Protein AF-A0A2V9FH87-F1 (afdb_monomer_lite)

Structure (mmCIF, N/CA/C/O backbone):
data_AF-A0A2V9FH87-F1
#
_entry.id   AF-A0A2V9FH87-F1
#
loop_
_atom_site.group_PDB
_atom_site.id
_atom_site.type_symbol
_atom_site.label_atom_id
_atom_site.label_alt_id
_atom_site.label_comp_id
_atom_site.label_asym_id
_atom_site.label_entity_id
_atom_site.label_seq_id
_atom_site.pdbx_PDB_ins_code
_atom_site.Cartn_x
_atom_site.Cartn_y
_atom_site.Cartn_z
_atom_site.occupancy
_atom_site.B_iso_or_equiv
_atom_site.auth_seq_id
_atom_site.auth_comp_id
_atom_site.auth_asym_id
_atom_site.auth_atom_id
_atom_site.pdbx_PDB_model_num
ATOM 1 N N . MET A 1 1 ? 7.672 -4.941 34.990 1.00 48.91 1 MET A N 1
ATOM 2 C CA . MET A 1 1 ? 6.272 -4.990 34.530 1.00 48.91 1 MET A CA 1
ATOM 3 C C . MET A 1 1 ? 5.429 -4.427 35.662 1.00 48.91 1 MET A C 1
ATOM 5 O O . MET A 1 1 ? 5.616 -4.879 36.785 1.00 48.91 1 MET A O 1
ATOM 9 N N . ARG A 1 2 ? 4.655 -3.367 35.418 1.00 63.28 2 ARG A N 1
ATOM 10 C CA . ARG A 1 2 ? 3.655 -2.850 36.364 1.00 63.28 2 ARG A CA 1
ATOM 11 C C . ARG A 1 2 ? 2.304 -3.224 35.768 1.00 63.28 2 ARG A C 1
ATOM 13 O O . ARG A 1 2 ? 2.062 -2.860 34.625 1.00 63.28 2 ARG A O 1
ATOM 20 N N . GLU A 1 3 ? 1.511 -3.974 36.516 1.00 70.50 3 GLU A N 1
ATOM 21 C CA . GLU A 1 3 ? 0.164 -4.401 36.136 1.00 70.50 3 GLU A CA 1
ATOM 22 C C . GLU A 1 3 ? -0.824 -3.762 37.111 1.00 70.50 3 GLU A C 1
ATOM 24 O O . GLU A 1 3 ? -0.534 -3.679 38.308 1.00 70.50 3 GLU A O 1
ATOM 29 N N . ASP A 1 4 ? -1.975 -3.319 36.613 1.00 79.19 4 ASP A N 1
ATOM 30 C CA . ASP A 1 4 ? -3.020 -2.725 37.446 1.00 79.19 4 ASP A CA 1
ATOM 31 C C . ASP A 1 4 ? -4.021 -3.798 37.875 1.00 79.19 4 ASP A C 1
ATOM 33 O O . ASP A 1 4 ? -4.585 -4.496 37.036 1.00 79.19 4 ASP A O 1
ATOM 37 N N . LEU A 1 5 ? -4.297 -3.892 39.180 1.00 84.19 5 LEU A N 1
ATOM 38 C CA . LEU A 1 5 ? -5.260 -4.854 39.734 1.00 84.19 5 LEU A CA 1
ATOM 39 C C . LEU A 1 5 ? -6.654 -4.724 39.093 1.00 84.19 5 LEU A C 1
ATOM 41 O O . LEU A 1 5 ? -7.297 -5.731 38.802 1.00 84.19 5 LEU A O 1
ATOM 45 N N . ASN A 1 6 ? -7.074 -3.489 38.808 1.00 82.31 6 ASN A N 1
ATOM 46 C CA . ASN A 1 6 ? -8.376 -3.179 38.211 1.00 82.31 6 ASN A CA 1
ATOM 47 C C . ASN A 1 6 ? -8.532 -3.680 36.763 1.00 82.31 6 ASN A C 1
ATOM 49 O O . ASN A 1 6 ? -9.643 -3.674 36.242 1.00 82.31 6 ASN A O 1
ATOM 53 N N . GLU A 1 7 ? -7.456 -4.122 36.102 1.00 82.88 7 GLU A N 1
ATOM 54 C CA . GLU A 1 7 ? -7.552 -4.798 34.797 1.00 82.88 7 GLU A CA 1
ATOM 55 C C . GLU A 1 7 ? -8.034 -6.254 34.933 1.00 82.88 7 GLU A C 1
ATOM 57 O O . GLU A 1 7 ? -8.472 -6.852 33.952 1.00 82.88 7 GLU A O 1
ATOM 62 N N . TRP A 1 8 ? -7.970 -6.825 36.140 1.00 81.69 8 TRP A N 1
ATOM 63 C CA . TRP A 1 8 ? -8.240 -8.242 36.398 1.00 81.69 8 TRP A CA 1
ATOM 64 C C . TRP A 1 8 ? -9.459 -8.467 37.288 1.00 81.69 8 TRP A C 1
ATOM 66 O O . TRP A 1 8 ? -10.183 -9.444 37.103 1.00 81.69 8 TRP A O 1
ATOM 76 N N . VAL A 1 9 ? -9.678 -7.589 38.269 1.00 81.81 9 VAL A N 1
ATOM 77 C CA . VAL A 1 9 ? -10.737 -7.734 39.272 1.00 81.81 9 VAL A CA 1
ATOM 78 C C . VAL A 1 9 ? -11.332 -6.371 39.625 1.00 81.81 9 VAL A C 1
ATOM 80 O O . VAL A 1 9 ? -10.605 -5.417 39.893 1.00 81.81 9 VAL A O 1
ATOM 83 N N . ALA A 1 10 ? -12.664 -6.302 39.678 1.00 80.25 10 ALA A N 1
ATOM 84 C CA . ALA A 1 10 ? -13.392 -5.168 40.241 1.00 80.25 10 ALA A CA 1
ATOM 85 C C . ALA A 1 10 ? -13.619 -5.397 41.745 1.00 80.25 10 ALA A C 1
ATOM 87 O O . ALA A 1 10 ? -14.317 -6.336 42.140 1.00 80.25 10 ALA A O 1
ATOM 88 N N . VAL A 1 11 ? -13.019 -4.557 42.594 1.00 84.38 11 VAL A N 1
ATOM 89 C CA . VAL A 1 11 ? -13.153 -4.656 44.057 1.00 84.38 11 VAL A CA 1
ATOM 90 C C . VAL A 1 11 ? -14.261 -3.722 44.547 1.00 84.38 11 VAL A C 1
ATOM 92 O O . VAL A 1 11 ? -14.015 -2.647 45.080 1.00 84.38 11 VAL A O 1
ATOM 95 N N . ASP A 1 12 ? -15.508 -4.142 44.346 1.00 78.31 12 ASP A N 1
ATOM 96 C CA . ASP A 1 12 ? -16.689 -3.290 44.568 1.00 78.31 12 ASP A CA 1
ATOM 97 C C . ASP A 1 12 ? -17.186 -3.238 46.018 1.00 78.31 12 ASP A C 1
ATOM 99 O O . ASP A 1 12 ? -18.091 -2.468 46.349 1.00 78.31 12 ASP A O 1
ATOM 103 N N . LYS A 1 13 ? -16.658 -4.099 46.891 1.00 87.75 13 LYS A N 1
ATOM 104 C CA . LYS A 1 13 ? -17.118 -4.212 48.277 1.00 87.75 13 LYS A CA 1
ATOM 105 C C . LYS A 1 13 ? -16.055 -3.663 49.220 1.00 87.75 13 LYS A C 1
ATOM 107 O O . LYS A 1 13 ? -14.931 -4.160 49.181 1.00 87.75 13 LYS A O 1
ATOM 112 N N . PRO A 1 14 ? -16.391 -2.709 50.103 1.00 92.88 14 PRO A N 1
ATOM 113 C CA . PRO A 1 14 ? -15.478 -2.304 51.157 1.00 92.88 14 PRO A CA 1
ATOM 114 C C . PRO A 1 14 ? -15.090 -3.493 52.041 1.00 92.88 14 PRO A C 1
ATOM 116 O O . PRO A 1 14 ? -15.923 -4.356 52.328 1.00 92.88 14 PRO A O 1
ATOM 119 N N . GLY A 1 15 ? -13.837 -3.537 52.470 1.00 95.00 15 GLY A N 1
ATOM 120 C CA . GLY A 1 15 ? -13.303 -4.621 53.281 1.00 95.00 15 GLY A CA 1
ATOM 121 C C . GLY A 1 15 ? -11.785 -4.702 53.231 1.00 95.00 15 GLY A C 1
ATOM 122 O O . GLY A 1 15 ? -11.129 -3.937 52.527 1.00 95.00 15 GL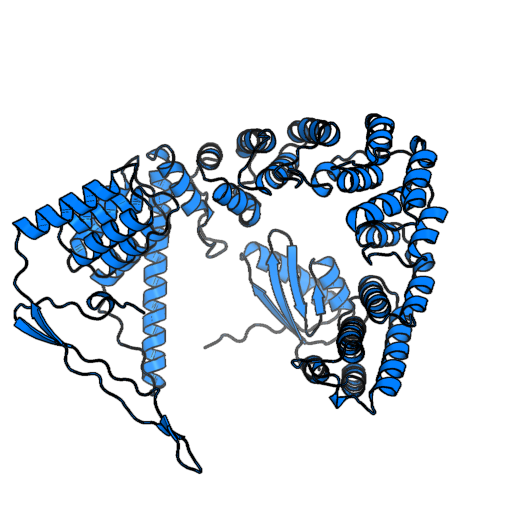Y A O 1
ATOM 123 N N . HIS A 1 16 ? -11.254 -5.659 53.980 1.00 95.69 16 HIS A N 1
ATOM 124 C CA . HIS A 1 16 ? -9.834 -5.973 54.008 1.00 95.69 16 HIS A CA 1
ATOM 125 C C . HIS A 1 16 ? -9.535 -7.097 53.011 1.00 95.69 16 HIS A C 1
ATOM 127 O O . HIS A 1 16 ? -10.182 -8.149 53.050 1.00 95.69 16 HIS A O 1
ATOM 133 N N . TYR A 1 17 ? -8.581 -6.870 52.113 1.00 94.38 17 TYR A N 1
ATOM 134 C CA . TYR A 1 17 ? -8.241 -7.767 51.014 1.00 94.38 17 TYR A CA 1
ATOM 135 C C . TYR A 1 17 ? -6.775 -8.184 51.066 1.00 94.38 17 TYR A C 1
ATOM 137 O O . TYR A 1 17 ? -5.901 -7.432 51.492 1.00 94.38 17 TYR A O 1
ATOM 145 N N . PHE A 1 18 ? -6.521 -9.384 50.548 1.00 92.50 18 PHE A N 1
ATOM 146 C CA . PHE A 1 18 ? -5.191 -9.946 50.360 1.00 92.50 18 PHE A CA 1
ATOM 147 C C . PHE A 1 18 ? -5.001 -10.233 48.872 1.00 92.50 18 PHE A C 1
ATOM 149 O O . PHE A 1 18 ? -5.860 -10.857 48.245 1.00 92.50 18 PHE A O 1
ATOM 156 N N . LEU A 1 19 ? -3.879 -9.800 48.305 1.00 90.88 19 LEU A N 1
ATOM 157 C CA . LEU A 1 19 ? -3.476 -10.113 46.938 1.00 90.88 19 LEU A CA 1
ATOM 158 C C . LEU A 1 19 ? -2.196 -10.944 46.954 1.00 90.88 19 LEU A C 1
ATOM 160 O O . LEU A 1 19 ? -1.215 -10.578 47.595 1.00 90.88 19 LEU A O 1
ATOM 164 N N . TYR A 1 20 ? -2.185 -12.025 46.181 1.00 90.62 20 TYR A N 1
ATOM 165 C CA . TYR A 1 20 ? -0.984 -12.796 45.885 1.00 90.62 20 TYR A CA 1
ATOM 166 C C . TYR A 1 20 ? -0.997 -13.254 44.429 1.00 90.62 20 TYR A C 1
ATOM 168 O O . TYR A 1 20 ? -2.048 -13.336 43.794 1.00 90.62 20 TYR A O 1
ATOM 176 N N . VAL A 1 21 ? 0.181 -13.574 43.900 1.00 87.25 21 VAL A N 1
ATOM 177 C CA . VAL A 1 21 ? 0.360 -14.063 42.530 1.00 87.25 21 VAL A CA 1
ATOM 178 C C . VAL A 1 21 ? 0.980 -15.455 42.572 1.00 87.25 21 VAL A C 1
ATOM 180 O O . VAL A 1 21 ? 1.910 -15.699 43.346 1.00 87.25 21 VAL A O 1
ATOM 183 N N . THR A 1 22 ? 0.485 -16.366 41.733 1.00 89.56 22 THR A N 1
ATOM 184 C CA . THR A 1 22 ? 1.079 -17.693 41.521 1.00 89.56 22 THR A CA 1
ATOM 185 C C . THR A 1 22 ? 1.762 -17.777 40.156 1.00 89.56 22 THR A C 1
ATOM 187 O O . THR A 1 22 ? 1.352 -17.139 39.187 1.00 89.56 22 THR A O 1
ATOM 190 N N . SER A 1 23 ? 2.841 -18.556 40.063 1.00 84.06 23 SER A N 1
ATOM 191 C CA . SER A 1 23 ? 3.548 -18.826 38.810 1.00 84.06 23 SER A CA 1
ATOM 192 C C . SER A 1 23 ? 3.919 -20.298 38.709 1.00 84.06 23 SER A C 1
ATOM 194 O O . SER A 1 23 ? 4.763 -20.787 39.456 1.00 84.06 23 SER A O 1
ATOM 196 N N . GLY A 1 24 ? 3.337 -20.984 37.724 1.00 84.25 24 GLY A N 1
ATOM 197 C CA . GLY A 1 24 ? 3.721 -22.344 37.330 1.00 84.25 24 GLY A CA 1
ATOM 198 C C . GLY A 1 24 ? 4.876 -22.399 36.322 1.00 84.25 24 GLY A C 1
ATOM 199 O O . GLY A 1 24 ? 5.188 -23.465 35.803 1.00 84.25 24 GLY A O 1
ATOM 200 N N . ARG A 1 25 ? 5.499 -21.255 35.993 1.00 81.69 25 ARG A N 1
ATOM 201 C CA . ARG A 1 25 ? 6.581 -21.170 34.988 1.00 81.69 25 ARG A CA 1
ATOM 202 C C . ARG A 1 25 ? 7.969 -21.462 35.558 1.00 81.69 25 ARG A C 1
ATOM 204 O O . ARG A 1 25 ? 8.958 -21.367 34.835 1.00 81.69 25 ARG A O 1
ATOM 211 N N . VAL A 1 26 ? 8.058 -21.784 36.844 1.00 84.62 26 VAL A N 1
ATOM 212 C CA . VAL A 1 26 ? 9.318 -22.145 37.491 1.00 84.62 26 VAL A CA 1
ATOM 213 C C . VAL A 1 26 ? 9.427 -23.658 37.528 1.00 84.62 26 VAL A C 1
ATOM 215 O O . VAL A 1 26 ? 8.454 -24.353 37.791 1.00 84.62 26 VAL A O 1
ATOM 218 N N . ALA A 1 27 ? 10.616 -24.181 37.253 1.00 82.81 27 ALA A N 1
ATOM 219 C CA . ALA A 1 27 ? 10.890 -25.600 37.383 1.00 82.81 27 ALA A CA 1
ATOM 220 C C . ALA A 1 27 ? 12.139 -25.818 38.230 1.00 82.81 27 ALA A C 1
ATOM 222 O O . ALA A 1 27 ? 13.155 -25.137 38.061 1.00 82.81 27 ALA A O 1
ATOM 223 N N . ARG A 1 28 ? 12.080 -26.796 39.130 1.00 81.62 28 ARG A N 1
ATOM 224 C CA . ARG A 1 28 ? 13.249 -27.281 39.853 1.00 81.62 28 ARG A CA 1
ATOM 225 C C . ARG A 1 28 ? 14.032 -28.199 38.918 1.00 81.62 28 ARG A C 1
ATOM 227 O O . ARG A 1 28 ? 13.531 -29.229 38.474 1.00 81.62 28 ARG A O 1
ATOM 234 N N . ARG A 1 29 ? 15.271 -27.826 38.602 1.00 74.88 29 ARG A N 1
ATOM 235 C CA . ARG A 1 29 ? 16.180 -28.681 37.830 1.00 74.88 29 ARG A CA 1
ATOM 236 C C . ARG A 1 29 ? 16.792 -29.745 38.736 1.00 74.88 29 ARG A C 1
ATOM 238 O O . ARG A 1 29 ? 17.473 -29.414 39.701 1.00 74.88 29 ARG A O 1
ATOM 245 N N . THR A 1 30 ? 16.576 -31.007 38.390 1.00 74.56 30 THR A N 1
ATOM 246 C CA . THR A 1 30 ? 17.355 -32.148 38.888 1.00 74.56 30 THR A CA 1
ATOM 247 C C . THR A 1 30 ? 18.370 -32.582 37.824 1.00 74.56 30 THR A C 1
ATOM 249 O O . THR A 1 30 ? 18.382 -32.043 36.716 1.00 74.56 30 THR A O 1
ATOM 252 N N . ALA A 1 31 ? 19.233 -33.553 38.141 1.00 72.50 31 ALA A N 1
ATOM 253 C CA . ALA A 1 31 ? 20.262 -34.043 37.219 1.00 72.50 31 ALA A CA 1
ATOM 254 C C . ALA A 1 31 ? 19.701 -34.648 35.914 1.00 72.50 31 ALA A C 1
ATOM 256 O O . ALA A 1 31 ? 20.427 -34.729 34.928 1.00 72.50 31 ALA A O 1
ATOM 257 N N . SER A 1 32 ? 18.427 -35.060 35.887 1.00 70.50 32 SER A N 1
ATOM 258 C CA . SER A 1 32 ? 17.820 -35.740 34.736 1.00 70.50 32 SER A CA 1
ATOM 259 C C . SER A 1 32 ? 16.520 -35.114 34.218 1.00 70.50 32 SER A C 1
ATOM 261 O O . SER A 1 32 ? 16.140 -35.414 33.086 1.00 70.50 32 SER A O 1
ATOM 263 N N . LYS A 1 33 ? 15.834 -34.244 34.980 1.00 72.19 33 LYS A N 1
ATOM 264 C CA . LYS A 1 33 ? 14.571 -33.598 34.560 1.00 72.19 33 LYS A CA 1
ATOM 265 C C . LYS A 1 33 ? 14.371 -32.207 35.173 1.00 72.19 33 LYS A C 1
ATOM 267 O O . LYS A 1 33 ? 14.908 -31.892 36.233 1.00 72.19 33 LYS A O 1
ATOM 272 N N . ALA A 1 34 ? 13.558 -31.385 34.512 1.00 75.69 34 ALA A N 1
ATOM 273 C CA . ALA A 1 34 ? 13.002 -30.160 35.082 1.00 75.69 34 ALA A CA 1
ATOM 274 C C . ALA A 1 34 ? 11.581 -30.451 35.587 1.00 75.69 34 ALA A C 1
ATOM 276 O O . ALA A 1 34 ? 10.708 -30.797 34.795 1.00 75.69 34 ALA A O 1
ATOM 277 N N . GLU A 1 35 ? 11.367 -30.344 36.896 1.00 81.62 35 GLU A N 1
ATOM 278 C CA . GLU A 1 35 ? 10.067 -30.572 37.533 1.00 81.62 35 GLU A CA 1
ATOM 279 C C . GLU A 1 35 ? 9.348 -29.232 37.729 1.00 81.62 35 GLU A C 1
ATOM 281 O O . GLU A 1 35 ? 9.896 -28.369 38.422 1.00 81.62 35 GLU A O 1
ATOM 286 N N . PRO A 1 36 ? 8.162 -29.016 37.130 1.00 82.75 36 PRO A N 1
ATOM 287 C CA . PRO A 1 36 ? 7.384 -27.798 37.341 1.00 82.75 36 PRO A CA 1
ATOM 288 C C . PRO A 1 36 ? 7.086 -27.590 38.829 1.00 82.75 36 PRO A C 1
ATOM 290 O O . PRO A 1 36 ? 6.695 -28.520 39.531 1.00 82.75 36 PRO A O 1
ATOM 293 N N . MET A 1 37 ? 7.270 -26.366 39.306 1.00 84.06 37 MET A N 1
ATOM 294 C CA . MET A 1 37 ? 7.021 -25.954 40.680 1.00 84.06 37 MET A CA 1
ATOM 295 C C . MET A 1 37 ? 6.188 -24.679 40.654 1.00 84.06 37 MET A C 1
ATOM 297 O O . MET A 1 37 ? 6.598 -23.670 40.078 1.00 84.06 37 MET A O 1
ATOM 301 N N . GLU A 1 38 ? 5.032 -24.718 41.308 1.00 89.31 38 GLU A N 1
ATOM 302 C CA . GLU A 1 38 ? 4.234 -23.520 41.520 1.00 89.31 38 GLU A CA 1
ATOM 303 C C . GLU A 1 38 ? 4.870 -22.683 42.631 1.00 89.31 38 GLU A C 1
ATOM 305 O O . GLU A 1 38 ? 5.051 -23.147 43.758 1.00 89.31 38 GLU A O 1
ATOM 310 N N . LEU A 1 39 ? 5.249 -21.453 42.298 1.00 88.81 39 LEU A N 1
ATOM 311 C CA . LEU A 1 39 ? 5.656 -20.459 43.281 1.00 88.81 39 LEU A CA 1
ATOM 312 C C . LEU A 1 39 ? 4.503 -19.508 43.562 1.00 88.81 39 LEU A C 1
ATOM 314 O O . LEU A 1 39 ? 3.783 -19.120 42.645 1.00 88.81 39 LEU A O 1
ATOM 318 N N . ARG A 1 40 ? 4.384 -19.089 44.819 1.00 91.50 40 ARG A N 1
ATOM 319 C CA . ARG A 1 40 ? 3.430 -18.080 45.282 1.00 91.50 40 ARG A CA 1
ATOM 320 C C . ARG A 1 40 ? 4.196 -16.900 45.880 1.00 91.50 40 ARG A C 1
ATOM 322 O O . ARG A 1 40 ? 5.193 -17.111 46.570 1.00 91.50 40 ARG A O 1
ATOM 329 N N . SER A 1 41 ? 3.756 -15.675 45.597 1.00 90.88 41 SER A N 1
ATOM 330 C CA . SER A 1 41 ? 4.297 -14.468 46.233 1.00 90.88 41 SER A CA 1
ATOM 331 C C . SER A 1 41 ? 3.918 -14.386 47.715 1.00 90.88 41 SER A C 1
ATOM 333 O O . SER A 1 41 ? 3.053 -15.117 48.193 1.00 90.88 41 SER A O 1
ATOM 335 N N . ASN A 1 42 ? 4.530 -13.451 48.439 1.00 93.50 42 ASN A N 1
ATOM 336 C CA . ASN A 1 42 ? 3.966 -12.985 49.701 1.00 93.50 42 ASN A CA 1
ATOM 337 C C . ASN A 1 42 ? 2.596 -12.328 49.470 1.00 93.50 42 ASN A C 1
ATOM 339 O O . ASN A 1 42 ? 2.307 -11.856 48.364 1.00 93.50 42 ASN A O 1
ATOM 343 N N . ASP A 1 43 ? 1.791 -12.294 50.528 1.00 92.94 43 ASP A N 1
ATOM 344 C CA . ASP A 1 43 ? 0.508 -11.603 50.522 1.00 92.94 43 ASP A CA 1
ATOM 345 C C . ASP A 1 43 ? 0.737 -10.088 50.639 1.00 92.94 43 ASP A C 1
ATOM 347 O O . ASP A 1 43 ? 1.588 -9.619 51.403 1.00 92.94 43 ASP A O 1
ATOM 351 N N . LEU A 1 44 ? -0.005 -9.331 49.835 1.00 91.88 44 LEU A N 1
ATOM 352 C CA . LEU A 1 44 ? -0.149 -7.887 49.937 1.00 91.88 44 LEU A CA 1
ATOM 353 C C . LEU A 1 44 ? -1.517 -7.592 50.549 1.00 91.88 44 LEU A C 1
ATOM 355 O O . LEU A 1 44 ? -2.541 -7.901 49.941 1.00 91.88 44 LEU A O 1
ATOM 359 N N . GLU A 1 45 ? -1.520 -6.988 51.730 1.00 94.62 45 GLU A N 1
ATOM 360 C CA . GLU A 1 45 ? -2.732 -6.604 52.453 1.00 94.62 45 GLU A CA 1
ATOM 361 C C . GLU A 1 45 ? -3.123 -5.165 52.109 1.00 94.62 45 GLU A C 1
ATOM 363 O O . GLU A 1 45 ? -2.261 -4.283 52.040 1.00 94.62 45 GLU A O 1
ATOM 368 N N . PHE A 1 46 ? -4.411 -4.914 51.885 1.00 93.62 46 PHE A N 1
ATOM 369 C CA . PHE A 1 46 ? -4.932 -3.569 51.649 1.00 93.62 46 PHE A CA 1
ATOM 370 C C . PHE A 1 46 ? -6.410 -3.458 52.031 1.00 93.62 46 PHE A C 1
ATOM 372 O O . PHE A 1 46 ? -7.178 -4.411 51.907 1.00 93.62 46 PHE A O 1
ATOM 379 N N . ASP A 1 47 ? -6.816 -2.265 52.460 1.00 93.88 47 ASP A N 1
ATOM 380 C CA . ASP A 1 47 ? -8.212 -1.945 52.742 1.00 93.88 47 ASP A CA 1
ATOM 381 C C . ASP A 1 47 ? -8.852 -1.239 51.548 1.00 93.88 47 ASP A C 1
ATOM 383 O O . ASP A 1 47 ? -8.327 -0.253 51.026 1.00 93.88 47 ASP A O 1
ATOM 387 N N . VAL A 1 48 ? -10.025 -1.718 51.144 1.00 90.62 48 VAL A N 1
ATOM 388 C CA . VAL A 1 48 ? -10.915 -1.009 50.227 1.00 90.62 48 VAL A CA 1
ATOM 389 C C . VAL A 1 48 ? -12.021 -0.369 51.048 1.00 90.62 48 VAL A C 1
ATOM 391 O O . VAL A 1 48 ? -12.713 -1.035 51.816 1.00 90.62 48 VAL A O 1
ATOM 394 N N . VAL A 1 49 ? -12.194 0.939 50.895 1.00 91.38 49 VAL A N 1
ATOM 395 C CA . VAL A 1 49 ? -13.241 1.717 51.570 1.00 91.38 49 VAL A CA 1
ATOM 396 C C . VAL A 1 49 ? -14.348 2.087 50.587 1.00 91.38 49 VAL A C 1
ATOM 398 O O . VAL A 1 49 ? -14.170 1.994 49.373 1.00 91.38 49 VAL A O 1
ATOM 401 N N . ALA A 1 50 ? -15.509 2.497 51.100 1.00 89.06 50 ALA A N 1
ATOM 402 C CA . ALA A 1 50 ? -16.584 2.981 50.240 1.00 89.06 50 ALA A CA 1
ATOM 403 C C . ALA A 1 50 ? -16.130 4.243 49.492 1.00 89.06 50 ALA A C 1
ATOM 405 O O . ALA A 1 50 ? -15.493 5.118 50.083 1.00 89.06 50 ALA A O 1
ATOM 406 N N . ALA A 1 51 ? -16.459 4.333 48.202 1.00 85.69 51 ALA A N 1
ATOM 407 C CA . ALA A 1 51 ? -16.105 5.493 47.397 1.00 85.69 51 ALA A CA 1
ATOM 408 C C . ALA A 1 51 ? -16.844 6.739 47.907 1.00 85.69 51 ALA A C 1
ATOM 410 O O . ALA A 1 51 ? -18.074 6.777 47.941 1.00 85.69 51 ALA A O 1
ATOM 411 N N . ASP A 1 52 ? -16.083 7.756 48.304 1.00 90.94 52 ASP A N 1
ATOM 412 C CA . ASP A 1 52 ? -16.629 9.042 48.720 1.00 90.94 52 ASP A CA 1
ATOM 413 C C . ASP A 1 52 ? -17.085 9.858 47.499 1.00 90.94 52 ASP A C 1
ATOM 415 O O . ASP A 1 52 ? -16.352 10.000 46.516 1.00 90.94 52 ASP A O 1
ATOM 419 N N . ALA A 1 53 ? -18.298 10.412 47.558 1.00 91.62 53 ALA A N 1
ATOM 420 C CA . ALA A 1 53 ? -18.889 11.129 46.429 1.00 91.62 53 ALA A CA 1
ATOM 421 C C . ALA A 1 53 ? -18.124 12.420 46.079 1.00 91.62 53 ALA A C 1
ATOM 423 O O . ALA A 1 53 ? -18.019 12.773 44.901 1.00 91.62 53 ALA A O 1
ATOM 424 N N . ALA A 1 54 ? -17.556 13.119 47.071 1.00 93.31 54 ALA A N 1
ATOM 425 C CA . ALA A 1 54 ? -16.760 14.319 46.820 1.00 93.31 54 ALA A CA 1
ATOM 426 C C . ALA A 1 54 ? -15.419 13.960 46.163 1.00 93.31 54 ALA A C 1
ATOM 428 O O . ALA A 1 54 ? -15.012 14.620 45.204 1.00 93.31 54 ALA A O 1
ATOM 429 N N . TRP A 1 55 ? -14.781 12.870 46.600 1.00 94.31 55 TRP A N 1
ATOM 430 C CA . TRP A 1 55 ? -13.591 12.316 45.955 1.00 94.31 55 TRP A CA 1
ATOM 431 C C . TRP A 1 55 ? -13.861 11.898 44.505 1.00 94.31 55 TRP A C 1
ATOM 433 O O . TRP A 1 55 ? -13.073 12.245 43.622 1.00 94.31 55 TRP A O 1
ATOM 443 N N . GLN A 1 56 ? -14.975 11.207 44.229 1.00 94.44 56 GLN A N 1
ATOM 444 C CA . GLN A 1 56 ? -15.346 10.820 42.862 1.00 94.44 56 GLN A CA 1
ATOM 445 C C . GLN A 1 56 ? -15.505 12.052 41.964 1.00 94.44 56 GLN A C 1
ATOM 447 O O . GLN A 1 56 ? -14.930 12.108 40.876 1.00 94.44 56 GLN A O 1
ATOM 452 N N . GLN A 1 57 ? -16.221 13.074 42.442 1.00 95.69 57 GLN A N 1
ATOM 453 C CA . GLN A 1 57 ? -16.437 14.311 41.692 1.00 95.69 57 GLN A CA 1
ATOM 454 C C . GLN A 1 57 ? -15.133 15.088 41.457 1.00 95.69 57 GLN A C 1
ATOM 456 O O . GLN A 1 57 ? -14.910 15.615 40.363 1.00 95.69 57 GLN A O 1
ATOM 461 N N . GLN A 1 58 ? -14.254 15.160 42.459 1.00 96.62 58 GLN A N 1
ATOM 462 C CA . GLN A 1 58 ? -12.949 15.811 42.333 1.00 96.62 58 GLN A CA 1
ATOM 463 C C . GLN A 1 58 ? -12.049 15.068 41.338 1.00 96.62 58 GLN A C 1
ATOM 465 O O . GLN A 1 58 ? -11.413 15.700 40.491 1.00 96.62 58 GLN A O 1
ATOM 470 N N . THR A 1 59 ? -12.036 13.736 41.405 1.00 96.69 59 THR A N 1
ATOM 471 C CA . THR A 1 59 ? -11.265 12.864 40.508 1.00 96.69 59 THR A CA 1
ATOM 472 C C . THR A 1 59 ? -11.733 13.014 39.062 1.00 96.69 59 THR A C 1
ATOM 474 O O . THR A 1 59 ? -10.912 13.255 38.175 1.00 96.69 59 THR A O 1
ATOM 477 N N . LEU A 1 60 ? -13.051 12.981 38.830 1.00 97.25 60 LEU A N 1
ATOM 478 C CA . LEU A 1 60 ? -13.666 13.261 37.530 1.00 97.25 60 LEU A CA 1
ATOM 479 C C . LEU A 1 60 ? -13.237 14.633 36.997 1.00 97.25 60 LEU A C 1
ATOM 481 O O . LEU A 1 60 ? -12.745 14.745 35.876 1.00 97.25 60 LEU A O 1
ATOM 485 N N . SER A 1 61 ? -13.386 15.676 37.816 1.00 97.25 61 SER A N 1
ATOM 486 C CA . SER A 1 61 ? -13.091 17.058 37.417 1.00 97.25 61 SER A CA 1
ATOM 487 C C . SER A 1 61 ? -11.614 17.245 37.056 1.00 97.25 61 SER A C 1
ATOM 489 O O . SER A 1 61 ? -11.294 17.914 36.075 1.00 97.25 61 SER A O 1
ATOM 491 N N . SER A 1 62 ? -10.705 16.622 37.812 1.00 97.56 62 SER A N 1
ATOM 492 C CA . SER A 1 62 ? -9.264 16.660 37.543 1.00 97.56 62 SER A CA 1
ATOM 493 C C . SER A 1 62 ? -8.895 15.932 36.244 1.00 97.56 62 SER A C 1
ATOM 495 O O . SER A 1 62 ? -8.108 16.455 35.446 1.00 97.56 62 SER A O 1
ATOM 497 N N . ALA A 1 63 ? -9.502 14.769 35.988 1.00 97.19 63 ALA A N 1
ATOM 498 C CA . ALA A 1 63 ? -9.304 14.035 34.743 1.00 97.19 63 ALA A CA 1
ATOM 499 C C . ALA A 1 63 ? -9.811 14.842 33.533 1.00 97.19 63 ALA A C 1
ATOM 501 O O . ALA A 1 63 ? -9.067 15.036 32.573 1.00 97.19 63 ALA A O 1
ATOM 502 N N . ILE A 1 64 ? -11.024 15.401 33.606 1.00 96.75 64 ILE A N 1
ATOM 503 C CA . ILE A 1 64 ? -11.597 16.245 32.542 1.00 96.75 64 ILE A CA 1
ATOM 504 C C . ILE A 1 64 ? -10.734 17.488 32.289 1.00 96.75 64 ILE A C 1
ATOM 506 O O . ILE A 1 64 ? -10.475 17.835 31.136 1.00 96.75 64 ILE A O 1
ATOM 510 N N . ALA A 1 65 ? -10.244 18.144 33.346 1.00 96.75 65 ALA A N 1
ATOM 511 C CA . ALA A 1 65 ? -9.354 19.296 33.210 1.00 96.75 65 ALA A CA 1
ATOM 512 C C . ALA A 1 65 ? -8.070 18.936 32.447 1.00 96.75 65 ALA A C 1
ATOM 514 O O . ALA A 1 65 ? -7.666 19.676 31.553 1.00 96.75 65 ALA A O 1
ATOM 515 N N . THR A 1 66 ? -7.478 17.774 32.740 1.00 96.12 66 THR A N 1
ATOM 516 C CA . THR A 1 66 ? -6.294 17.259 32.031 1.00 96.12 66 THR A CA 1
ATOM 517 C C . THR A 1 66 ? -6.602 16.966 30.560 1.00 96.12 66 THR A C 1
ATOM 519 O O . THR A 1 66 ? -5.822 17.310 29.675 1.00 96.12 66 THR A O 1
ATOM 522 N N . LEU A 1 67 ? -7.765 16.377 30.266 1.00 93.06 67 LEU A N 1
ATOM 523 C CA . LEU A 1 67 ? -8.179 16.078 28.890 1.00 93.06 67 LEU A CA 1
ATOM 524 C C . LEU A 1 67 ? -8.411 17.341 28.052 1.00 93.06 67 LEU A C 1
ATOM 526 O O . LEU A 1 67 ? -8.080 17.358 26.866 1.00 93.06 67 LEU A O 1
ATOM 530 N N . ASN A 1 68 ? -8.946 18.397 28.666 1.00 93.31 68 ASN A N 1
ATOM 531 C CA . ASN A 1 68 ? -9.220 19.676 28.008 1.00 93.31 68 ASN A CA 1
ATOM 532 C C . ASN A 1 68 ? -7.990 20.583 27.890 1.00 93.31 68 ASN A C 1
ATOM 534 O O . ASN A 1 68 ? -8.005 21.549 27.127 1.00 93.31 68 ASN A O 1
ATOM 538 N N . MET A 1 69 ? -6.924 20.302 28.637 1.00 93.50 69 MET A N 1
ATOM 539 C CA . MET A 1 69 ? -5.734 21.136 28.646 1.00 93.50 69 MET A CA 1
ATOM 540 C C . MET A 1 69 ? -4.884 20.885 27.392 1.00 93.50 69 MET A C 1
ATOM 542 O O . MET A 1 69 ? -4.356 19.795 27.165 1.00 93.50 69 MET A O 1
ATOM 546 N N . GLY A 1 70 ? -4.723 21.923 26.565 1.00 88.75 70 GLY A N 1
ATOM 547 C CA . GLY A 1 70 ? -3.946 21.845 25.323 1.00 88.75 70 GLY A CA 1
ATOM 548 C C . GLY A 1 70 ? -2.465 21.507 25.534 1.00 88.75 70 GLY A C 1
ATOM 549 O O . GLY A 1 70 ? -1.865 20.873 24.673 1.00 88.75 70 GLY A O 1
ATOM 550 N N . SER A 1 71 ? -1.896 21.877 26.686 1.00 92.56 71 SER A N 1
ATOM 551 C CA . SER A 1 71 ? -0.503 21.588 27.051 1.00 92.56 71 SER A CA 1
ATOM 552 C C . SER A 1 71 ? -0.267 20.175 27.589 1.00 92.56 71 SER A C 1
ATOM 554 O O . SER A 1 71 ? 0.889 19.798 27.755 1.00 92.56 71 SER A O 1
ATOM 556 N N . SER A 1 72 ? -1.319 19.399 27.874 1.00 93.25 72 SER A N 1
ATOM 557 C CA . SER A 1 72 ? -1.158 18.026 28.358 1.00 93.25 72 SER A CA 1
ATOM 558 C C . SER A 1 72 ? -0.679 17.098 27.245 1.00 93.25 72 SER A C 1
ATOM 560 O O . SER A 1 72 ? -1.223 17.082 26.136 1.00 93.25 72 SER A O 1
ATOM 562 N N . THR A 1 73 ? 0.324 16.293 27.575 1.00 92.69 73 THR A N 1
ATOM 563 C CA . THR A 1 73 ? 0.899 15.248 26.728 1.00 92.69 73 THR A CA 1
ATOM 564 C C . THR A 1 73 ? -0.105 14.124 26.464 1.00 92.69 73 THR A C 1
ATOM 566 O O . THR A 1 73 ? -1.056 13.913 27.221 1.00 92.69 73 THR A O 1
ATOM 569 N N . GLU A 1 74 ? 0.123 13.330 25.415 1.00 88.38 74 GLU A N 1
ATOM 570 C CA . GLU A 1 74 ? -0.729 12.162 25.144 1.00 88.38 74 GLU A CA 1
ATOM 571 C C . GLU A 1 74 ? -0.688 11.128 26.276 1.00 88.38 74 GLU A C 1
ATOM 573 O O . GLU A 1 74 ? -1.707 10.504 26.562 1.00 88.38 74 GLU A O 1
ATOM 578 N N . ALA A 1 75 ? 0.445 10.990 26.971 1.00 90.19 75 ALA A N 1
ATOM 579 C CA . ALA A 1 75 ? 0.563 10.105 28.127 1.00 90.19 75 ALA A CA 1
ATOM 580 C C . ALA A 1 75 ? -0.320 10.570 29.298 1.00 90.19 75 ALA A C 1
ATOM 582 O O . ALA A 1 75 ? -1.014 9.757 29.907 1.00 90.19 75 ALA A O 1
ATOM 583 N N . GLU A 1 76 ? -0.353 11.875 29.581 1.00 93.31 76 GLU A N 1
ATOM 584 C CA . GLU A 1 76 ? -1.222 12.452 30.615 1.00 93.31 76 GLU A CA 1
ATOM 585 C C . GLU A 1 76 ? -2.700 12.313 30.246 1.00 93.31 76 GLU A C 1
ATOM 587 O O . GLU A 1 76 ? -3.514 11.916 31.078 1.00 93.31 76 GLU A O 1
ATOM 592 N N . LYS A 1 77 ? -3.055 12.560 28.980 1.00 92.06 77 LYS A N 1
ATOM 593 C CA . LYS A 1 77 ? -4.429 12.369 28.493 1.00 92.06 77 LYS A CA 1
ATOM 594 C C . LYS A 1 77 ? -4.854 10.902 28.539 1.00 92.06 77 LYS A C 1
ATOM 596 O O . LYS A 1 77 ? -5.997 10.612 28.884 1.00 92.06 77 LYS A O 1
ATOM 601 N N . ALA A 1 78 ? -3.959 9.971 28.214 1.00 90.25 78 ALA A N 1
ATOM 602 C CA . ALA A 1 78 ? -4.221 8.540 28.339 1.00 90.25 78 ALA A CA 1
ATOM 603 C C . ALA A 1 78 ? -4.412 8.128 29.808 1.00 90.25 78 ALA A C 1
ATOM 605 O O . ALA A 1 78 ? -5.329 7.367 30.112 1.00 90.25 78 ALA A O 1
ATOM 606 N N . ALA A 1 79 ? -3.607 8.668 30.727 1.00 91.25 79 ALA A N 1
ATOM 607 C CA . ALA A 1 79 ? -3.774 8.442 32.161 1.00 91.25 79 ALA A CA 1
ATOM 608 C C . ALA A 1 79 ? -5.108 9.007 32.680 1.00 91.25 79 ALA A C 1
ATOM 610 O O . ALA A 1 79 ? -5.804 8.332 33.435 1.00 91.25 79 ALA A O 1
ATOM 611 N N . ALA A 1 80 ? -5.515 10.197 32.231 1.00 94.62 80 ALA A N 1
ATOM 612 C CA . ALA A 1 80 ? -6.801 10.787 32.596 1.00 94.62 80 ALA A CA 1
ATOM 613 C C . ALA A 1 80 ? -7.994 9.954 32.090 1.00 94.62 80 ALA A C 1
ATOM 615 O O . ALA A 1 80 ? -8.920 9.691 32.854 1.00 94.62 80 ALA A O 1
ATOM 616 N N . LEU A 1 81 ? -7.958 9.458 30.847 1.00 93.44 81 LEU A N 1
ATOM 617 C CA . LEU A 1 81 ? -8.974 8.517 30.351 1.00 93.44 81 LEU A CA 1
ATOM 618 C C . LEU A 1 81 ? -9.012 7.216 31.156 1.00 93.44 81 LEU A C 1
ATOM 620 O O . LEU A 1 81 ? -10.089 6.703 31.446 1.00 93.44 81 LEU A O 1
ATOM 624 N N . ARG A 1 82 ? -7.842 6.678 31.520 1.00 91.94 82 ARG A N 1
ATOM 625 C CA . ARG A 1 82 ? -7.732 5.473 32.352 1.00 91.94 82 ARG A CA 1
ATOM 626 C C . ARG A 1 82 ? -8.415 5.680 33.708 1.00 91.94 82 ARG A C 1
ATOM 628 O O . ARG A 1 82 ? -9.123 4.792 34.171 1.00 91.94 82 ARG A O 1
ATOM 635 N N . VAL A 1 83 ? -8.264 6.864 34.309 1.00 93.75 83 VAL A N 1
ATOM 636 C CA . VAL A 1 83 ? -8.988 7.250 35.531 1.00 93.75 83 VAL A CA 1
ATOM 637 C C . VAL A 1 83 ? -10.500 7.245 35.299 1.00 93.75 83 VAL A C 1
ATOM 639 O O . VAL A 1 83 ? -11.220 6.635 36.083 1.00 93.75 83 VAL A O 1
ATOM 642 N N . LEU A 1 84 ? -10.988 7.860 34.215 1.00 94.56 84 LEU A N 1
ATOM 643 C CA . LEU A 1 84 ? -12.421 7.867 33.888 1.00 94.56 84 LEU A CA 1
ATOM 644 C C . LEU A 1 84 ? -12.984 6.455 33.689 1.00 94.56 84 LEU A C 1
ATOM 646 O O . LEU A 1 84 ? -14.059 6.152 34.200 1.00 94.56 84 LEU A O 1
ATOM 650 N N . ARG A 1 85 ? -12.238 5.585 32.997 1.00 92.31 85 ARG A N 1
ATOM 651 C CA . ARG A 1 85 ? -12.583 4.173 32.787 1.00 92.31 85 ARG A CA 1
ATOM 652 C C . ARG A 1 85 ? -12.820 3.435 34.104 1.00 92.31 85 ARG A C 1
ATOM 654 O O . ARG A 1 85 ? -13.792 2.697 34.202 1.00 92.31 85 ARG A O 1
ATOM 661 N N . PHE A 1 86 ? -11.948 3.617 35.096 1.00 91.25 86 PHE A N 1
ATOM 662 C CA . PHE A 1 86 ? -12.071 2.922 36.383 1.00 91.25 86 PHE A CA 1
ATOM 663 C C . PHE A 1 86 ? -13.002 3.611 37.379 1.00 91.25 86 PHE A C 1
ATOM 665 O O . PHE A 1 86 ? -13.408 2.980 38.350 1.00 91.25 86 PHE A O 1
ATOM 672 N N . LEU A 1 87 ? -13.337 4.886 37.164 1.00 92.62 87 LEU A N 1
ATOM 673 C CA . LEU A 1 87 ? -14.237 5.610 38.055 1.00 92.62 87 LEU A CA 1
ATOM 674 C C . LEU A 1 87 ? -15.664 5.045 38.008 1.00 92.62 87 LEU A C 1
ATOM 676 O O . LEU A 1 87 ? -16.334 5.072 39.035 1.00 92.62 87 LEU A O 1
ATOM 680 N N . ASP A 1 88 ? -16.103 4.560 36.838 1.00 92.25 88 ASP A N 1
ATOM 681 C CA . ASP A 1 88 ? -17.411 3.935 36.573 1.00 92.25 88 ASP A CA 1
ATOM 682 C C . ASP A 1 88 ? -18.554 4.584 37.375 1.00 92.25 88 ASP A C 1
ATOM 684 O O . ASP A 1 88 ? -19.167 4.009 38.273 1.00 92.25 88 ASP A O 1
ATOM 688 N N . THR A 1 89 ? -18.799 5.854 37.070 1.00 94.25 89 THR A N 1
ATOM 689 C CA . THR A 1 89 ? -19.945 6.662 37.511 1.00 94.25 89 THR A CA 1
ATOM 690 C C . THR A 1 89 ? -20.760 7.109 36.293 1.00 94.25 89 THR A C 1
ATOM 692 O O . THR A 1 89 ? -20.200 7.215 35.195 1.00 94.25 89 THR A O 1
ATOM 695 N N . PRO A 1 90 ? -22.047 7.475 36.455 1.00 96.19 90 PRO A N 1
ATOM 696 C CA . PRO A 1 90 ? -22.850 8.012 35.353 1.00 96.19 90 PRO A CA 1
ATOM 697 C C . PRO A 1 90 ? -22.187 9.194 34.629 1.00 96.19 90 PRO A C 1
ATOM 699 O O . PRO A 1 90 ? -22.198 9.263 33.404 1.00 96.19 90 PRO A O 1
ATOM 702 N N . ALA A 1 91 ? -21.535 10.089 35.378 1.00 96.25 91 ALA A N 1
ATOM 703 C CA . ALA A 1 91 ? -20.844 11.242 34.812 1.00 96.25 91 ALA A CA 1
ATOM 704 C C . ALA A 1 91 ? -19.567 10.855 34.043 1.00 96.25 91 ALA A C 1
ATOM 706 O O . ALA A 1 91 ? -19.298 11.423 32.987 1.00 96.25 91 ALA A O 1
ATOM 707 N N . SER A 1 92 ? -18.806 9.858 34.513 1.00 96.25 92 SER A N 1
ATOM 708 C CA . SER A 1 92 ? -17.677 9.334 33.731 1.00 96.25 92 SER A CA 1
ATOM 709 C C . SER A 1 92 ? -18.130 8.597 32.470 1.00 96.25 92 SER A C 1
ATOM 711 O O . SER A 1 92 ? -17.462 8.715 31.452 1.00 96.25 92 SER A O 1
ATOM 713 N N . VAL A 1 93 ? -19.273 7.895 32.496 1.00 96.69 93 VAL A N 1
ATOM 714 C CA . VAL A 1 93 ? -19.844 7.255 31.297 1.00 96.69 93 VAL A CA 1
ATOM 715 C C . VAL A 1 93 ? -20.173 8.308 30.242 1.00 96.69 93 VAL A C 1
ATOM 717 O O . VAL A 1 93 ? -19.728 8.178 29.104 1.00 96.69 93 VAL A O 1
ATOM 720 N N . HIS A 1 94 ? -20.877 9.375 30.628 1.00 96.00 94 HIS A N 1
ATOM 721 C CA . HIS A 1 94 ? -21.192 10.487 29.730 1.00 96.00 94 HIS A CA 1
ATOM 722 C C . HIS A 1 94 ? -19.927 11.097 29.100 1.00 96.00 94 HIS A C 1
ATOM 724 O O . HIS A 1 94 ? -19.862 11.284 27.884 1.00 96.00 94 HIS A O 1
ATOM 730 N N . GLU A 1 95 ? -18.894 11.340 29.913 1.00 96.00 95 GLU A N 1
ATOM 731 C CA . GLU A 1 95 ? -17.618 11.880 29.436 1.00 96.00 95 GLU A CA 1
ATOM 732 C C . GLU A 1 95 ? -16.893 10.911 28.486 1.00 96.00 95 GLU A C 1
ATOM 734 O O . GLU A 1 95 ? -16.394 11.336 27.447 1.00 96.00 95 GLU A O 1
ATOM 739 N N . LEU A 1 96 ? -16.850 9.609 28.787 1.00 95.75 96 LEU A N 1
ATOM 740 C CA . LEU A 1 96 ? -16.226 8.612 27.908 1.00 95.75 96 LEU A CA 1
ATOM 741 C C . LEU A 1 96 ? -16.943 8.521 26.553 1.00 95.75 96 LEU A C 1
ATOM 743 O O . LEU A 1 96 ? -16.272 8.446 25.525 1.00 95.75 96 LEU A O 1
ATOM 747 N N . VAL A 1 97 ? -18.281 8.589 26.531 1.00 94.94 97 VAL A N 1
ATOM 748 C CA . VAL A 1 97 ? -19.060 8.648 25.280 1.00 94.94 97 VAL A CA 1
ATOM 749 C C . VAL A 1 97 ? -18.716 9.908 24.481 1.00 94.94 97 VAL A C 1
ATOM 751 O O . VAL A 1 97 ? -18.451 9.822 23.280 1.00 94.94 97 VAL A O 1
ATOM 754 N N . PHE A 1 98 ? -18.654 11.066 25.142 1.00 93.69 98 PHE A N 1
ATOM 755 C CA . PHE A 1 98 ? -18.286 12.324 24.494 1.00 93.69 98 PHE A CA 1
ATOM 756 C C . PHE A 1 98 ? -16.871 12.268 23.896 1.00 93.69 98 PHE A C 1
ATOM 758 O O . PHE A 1 98 ? -16.653 12.686 22.755 1.00 93.69 98 PHE A O 1
ATOM 765 N N . ARG A 1 99 ? -15.895 11.711 24.626 1.00 92.94 99 ARG A N 1
ATOM 766 C CA . ARG A 1 99 ? -14.506 11.571 24.151 1.00 92.94 99 ARG A CA 1
ATOM 767 C C . ARG A 1 99 ? -14.371 10.596 22.996 1.00 92.94 99 ARG A C 1
ATOM 769 O O . ARG A 1 99 ? -13.645 10.908 22.053 1.00 92.94 99 ARG A O 1
ATOM 776 N N . LEU A 1 100 ? -15.112 9.490 23.021 1.00 92.25 100 LEU A N 1
ATOM 777 C CA . LEU A 1 100 ? -15.137 8.527 21.922 1.00 92.25 100 LEU A CA 1
ATOM 778 C C . LEU A 1 100 ? -15.558 9.185 20.599 1.00 92.25 100 LEU A C 1
ATOM 780 O O . LEU A 1 100 ? -15.020 8.855 19.547 1.00 92.25 100 LEU A O 1
ATOM 784 N N . GLY A 1 101 ? -16.488 10.142 20.655 1.00 90.44 101 GLY A N 1
ATOM 785 C CA . GLY A 1 101 ? -16.968 10.876 19.485 1.00 90.44 101 GLY A CA 1
ATOM 786 C C . GLY A 1 101 ? -16.127 12.086 19.062 1.00 90.44 101 GLY A C 1
ATOM 787 O O . GLY A 1 101 ? -16.295 12.569 17.948 1.00 90.44 101 GLY A O 1
ATOM 788 N N . THR A 1 102 ? -15.245 12.612 19.915 1.00 89.50 102 THR A N 1
ATOM 789 C CA . THR A 1 102 ? -14.563 13.904 19.671 1.00 89.50 102 THR A CA 1
ATOM 790 C C . THR A 1 102 ? -13.048 13.807 19.508 1.00 89.50 102 THR A C 1
ATOM 792 O O . THR A 1 102 ? -12.419 14.788 19.121 1.00 89.50 102 THR A O 1
ATOM 795 N N . ARG A 1 103 ? -12.431 12.649 19.777 1.00 77.94 103 ARG A N 1
ATOM 796 C CA . ARG A 1 103 ? -10.964 12.477 19.720 1.00 77.94 103 ARG A CA 1
ATOM 797 C C . ARG A 1 103 ? -10.384 12.129 18.341 1.00 77.94 103 ARG A C 1
ATOM 799 O O . ARG A 1 103 ? -9.178 11.889 18.264 1.00 77.94 103 ARG A O 1
ATOM 806 N N . GLY A 1 104 ? -11.188 12.144 17.278 1.00 68.12 104 GLY A N 1
ATOM 807 C CA . GLY A 1 104 ? -10.707 11.934 15.908 1.00 68.12 104 GLY A CA 1
ATOM 808 C C . GLY A 1 104 ? -10.172 10.515 15.676 1.00 68.12 104 GLY A C 1
ATOM 809 O O . GLY A 1 104 ? -10.868 9.543 15.957 1.00 68.12 104 GLY A O 1
ATOM 810 N N . ASP A 1 105 ? -8.942 10.404 15.167 1.00 61.19 105 ASP A N 1
ATOM 811 C CA . ASP A 1 105 ? -8.272 9.155 14.754 1.00 61.19 105 ASP A CA 1
ATOM 812 C C . ASP A 1 105 ? -7.425 8.473 15.849 1.00 61.19 105 ASP A C 1
ATOM 814 O O . ASP A 1 105 ? -6.716 7.495 15.598 1.00 61.19 105 ASP A O 1
ATOM 818 N N . ARG A 1 106 ? -7.471 8.990 17.080 1.00 69.69 106 ARG A N 1
ATOM 819 C CA . ARG A 1 106 ? -6.646 8.507 18.195 1.00 69.69 106 ARG A CA 1
ATOM 820 C C . ARG A 1 106 ? -7.207 7.213 18.784 1.00 69.69 106 ARG A C 1
ATOM 822 O O . ARG A 1 106 ? -8.414 7.012 18.820 1.00 69.69 106 ARG A O 1
ATOM 829 N N . SER A 1 107 ? -6.322 6.374 19.332 1.00 66.06 107 SER A N 1
ATOM 830 C CA . SER A 1 107 ? -6.708 5.115 19.991 1.00 66.06 107 SER A CA 1
ATOM 831 C C . SER A 1 107 ? -7.766 5.339 21.079 1.00 66.06 107 SER A C 1
ATOM 833 O O . SER A 1 107 ? -7.478 5.969 22.099 1.00 66.06 107 SER A O 1
ATOM 835 N N . GLY A 1 108 ? -8.963 4.788 20.862 1.00 79.38 108 GLY A N 1
ATOM 836 C CA . GLY A 1 108 ? -10.107 4.856 21.776 1.00 79.38 108 GLY A CA 1
ATOM 837 C C . GLY A 1 108 ? -10.163 3.720 22.800 1.00 79.38 108 GLY A C 1
ATOM 838 O O . GLY A 1 108 ? -11.227 3.438 23.347 1.00 79.38 108 GLY A O 1
ATOM 839 N N . TRP A 1 109 ? -9.056 3.002 23.041 1.00 86.94 109 TRP A N 1
ATOM 840 C CA . TRP A 1 109 ? -9.076 1.788 23.868 1.00 86.94 109 TRP A CA 1
ATOM 841 C C . TRP A 1 109 ? -9.626 2.022 25.281 1.00 86.94 109 TRP A C 1
ATOM 843 O O . TRP A 1 109 ? -10.407 1.207 25.766 1.00 86.94 109 TRP A O 1
ATOM 853 N N . ASN A 1 110 ? -9.246 3.114 25.955 1.00 90.75 110 ASN A N 1
ATOM 854 C CA . ASN A 1 110 ? -9.719 3.371 27.321 1.00 90.75 110 ASN A CA 1
ATOM 855 C C . ASN A 1 110 ? -11.225 3.660 27.348 1.00 90.75 110 ASN A C 1
ATOM 857 O O . ASN A 1 110 ? -11.919 3.198 28.251 1.00 90.75 110 ASN A O 1
ATOM 861 N N . GLU A 1 111 ? -11.724 4.388 26.356 1.00 93.31 111 GLU A N 1
ATOM 862 C CA . GLU A 1 111 ? -13.136 4.682 26.162 1.00 93.31 111 GLU A CA 1
ATOM 863 C C . GLU A 1 111 ? -13.921 3.401 25.904 1.00 93.31 111 GLU A C 1
ATOM 865 O O . GLU A 1 111 ? -14.844 3.090 26.652 1.00 93.31 111 GLU A O 1
ATOM 870 N N . ILE A 1 112 ? -13.510 2.606 24.915 1.00 92.88 112 ILE A N 1
ATOM 871 C CA . ILE A 1 112 ? -14.174 1.345 24.566 1.00 92.88 112 ILE A CA 1
ATOM 872 C C . ILE A 1 112 ? -14.149 0.382 25.750 1.00 92.88 112 ILE A C 1
ATOM 874 O O . ILE A 1 112 ? -15.180 -0.190 26.090 1.00 92.88 112 ILE A O 1
ATOM 878 N N . ALA A 1 113 ? -12.994 0.199 26.394 1.00 91.19 113 ALA A N 1
ATOM 879 C CA . ALA A 1 113 ? -12.857 -0.728 27.509 1.00 91.19 113 ALA A CA 1
ATOM 880 C C . ALA A 1 113 ? -13.662 -0.272 28.736 1.00 91.19 113 ALA A C 1
ATOM 882 O O . ALA A 1 113 ? -14.268 -1.109 29.401 1.00 91.19 113 ALA A O 1
ATOM 883 N N . GLY A 1 114 ? -13.706 1.033 29.024 1.00 92.31 114 GLY A N 1
ATOM 884 C CA . GLY A 1 114 ? -14.526 1.584 30.105 1.00 92.31 114 GLY A CA 1
ATOM 885 C C . GLY A 1 114 ? -16.018 1.457 29.833 1.00 92.31 114 GLY A C 1
ATOM 886 O O . GLY A 1 114 ? -16.752 0.956 30.678 1.00 92.31 114 GLY A O 1
ATOM 887 N N . LEU A 1 115 ? -16.463 1.810 28.628 1.00 94.94 115 LEU A N 1
ATOM 888 C CA . LEU A 1 115 ? -17.861 1.662 28.232 1.00 94.94 115 LEU A CA 1
ATOM 889 C C . LEU A 1 115 ? -18.281 0.190 28.167 1.00 94.94 115 LEU A C 1
ATOM 891 O O . LEU A 1 115 ? -19.398 -0.120 28.558 1.00 94.94 115 LEU A O 1
ATOM 895 N N . ALA A 1 116 ? -17.407 -0.721 27.723 1.00 91.81 116 ALA A N 1
ATOM 896 C CA . ALA A 1 116 ? -17.670 -2.163 27.664 1.00 91.81 116 ALA A CA 1
ATOM 897 C C . ALA A 1 116 ? -17.812 -2.802 29.053 1.00 91.81 116 ALA A C 1
ATOM 899 O O . ALA A 1 116 ? -18.634 -3.700 29.229 1.00 91.81 116 ALA A O 1
ATOM 900 N N . ALA A 1 117 ? -16.996 -2.364 30.014 1.00 88.94 117 ALA A N 1
ATOM 901 C CA . ALA A 1 117 ? -16.962 -2.906 31.371 1.00 88.94 117 ALA A CA 1
ATOM 902 C C . ALA A 1 117 ? -17.901 -2.180 32.352 1.00 88.94 117 ALA A C 1
ATOM 904 O O . ALA A 1 117 ? -18.053 -2.637 33.482 1.00 88.94 117 ALA A O 1
ATOM 905 N N . SER A 1 118 ? -18.511 -1.063 31.942 1.00 92.19 118 SER A N 1
ATOM 906 C CA . SER A 1 118 ? -19.339 -0.240 32.824 1.00 92.19 118 SER A CA 1
ATOM 907 C C . SER A 1 118 ? -20.538 -1.006 33.372 1.00 92.19 118 SER A C 1
ATOM 909 O O . SER A 1 118 ? -21.259 -1.688 32.638 1.00 92.19 118 SER A O 1
ATOM 911 N N . ARG A 1 119 ? -20.831 -0.803 34.659 1.00 91.12 119 ARG A N 1
ATOM 912 C CA . ARG A 1 119 ? -22.046 -1.335 35.290 1.00 91.12 119 ARG A CA 1
ATOM 913 C C . ARG A 1 119 ? -23.327 -0.611 34.869 1.00 91.12 119 ARG A C 1
ATOM 915 O O . ARG A 1 119 ? -24.423 -1.088 35.160 1.00 91.12 119 ARG A O 1
ATOM 922 N N . TYR A 1 120 ? -23.213 0.522 34.175 1.00 94.69 120 TYR A N 1
ATOM 923 C CA . TYR A 1 120 ? -24.343 1.316 33.687 1.00 94.69 120 TYR A CA 1
ATOM 924 C C . TYR A 1 120 ? -24.637 1.044 32.204 1.00 94.69 120 TYR A C 1
ATOM 926 O O . TYR A 1 120 ? -24.882 1.975 31.444 1.00 94.69 120 TYR A O 1
ATOM 934 N N . GLN A 1 121 ? -24.655 -0.222 31.776 1.00 93.38 121 GLN A N 1
ATOM 935 C CA . GLN A 1 121 ? -24.835 -0.620 30.366 1.00 93.38 121 GLN A CA 1
ATOM 936 C C . GLN A 1 121 ? -26.037 0.055 29.677 1.00 93.38 121 GLN A C 1
ATOM 938 O O . GLN A 1 121 ? -25.925 0.545 28.556 1.00 93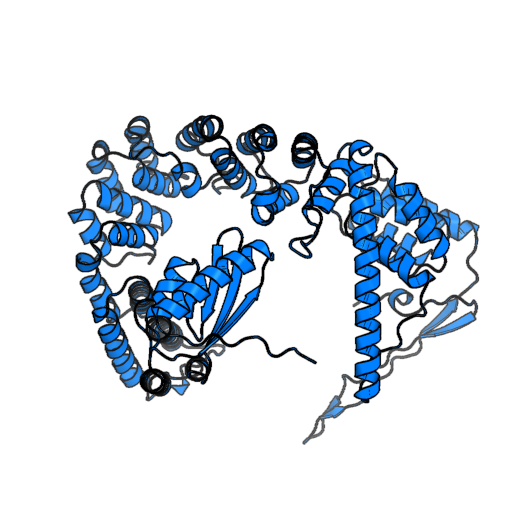.38 121 GLN A O 1
ATOM 943 N N . LYS A 1 122 ? -27.180 0.166 30.372 1.00 96.00 122 LYS A N 1
ATOM 944 C CA . LYS A 1 122 ? -28.369 0.866 29.848 1.00 96.00 122 LYS A CA 1
ATOM 945 C C . LYS A 1 122 ? -28.116 2.355 29.600 1.00 96.00 122 LYS A C 1
ATOM 947 O O . LYS A 1 122 ? -28.558 2.884 28.586 1.00 96.00 122 LYS A O 1
ATOM 952 N N . LEU A 1 123 ? -27.391 3.014 30.507 1.00 97.44 123 LEU A N 1
ATOM 953 C CA . LEU A 1 123 ? -27.002 4.415 30.351 1.00 97.44 123 LEU A CA 1
ATOM 954 C C . LEU A 1 123 ? -26.003 4.578 29.201 1.00 97.44 123 LEU A C 1
ATOM 956 O O . LEU A 1 123 ? -26.144 5.510 28.423 1.00 97.44 123 LEU A O 1
ATOM 960 N N . VAL A 1 124 ? -25.040 3.659 29.062 1.00 97.19 124 VAL A N 1
ATOM 961 C CA . VAL A 1 124 ? -24.073 3.660 27.952 1.00 97.19 124 VAL A CA 1
ATOM 962 C C . VAL A 1 124 ? -24.798 3.647 26.604 1.00 97.19 124 VAL A C 1
ATOM 964 O O . VAL A 1 124 ? -24.518 4.493 25.759 1.00 97.19 124 VAL A O 1
ATOM 967 N N . VAL A 1 125 ? -25.759 2.733 26.411 1.00 97.25 125 VAL A N 1
ATOM 968 C CA . VAL A 1 125 ? -26.555 2.668 25.171 1.00 97.25 125 VAL A CA 1
ATOM 969 C C . VAL A 1 125 ? -27.337 3.961 24.952 1.00 97.25 125 VAL A C 1
ATOM 971 O O . VAL A 1 125 ? -27.281 4.518 23.858 1.00 97.25 125 VAL A O 1
ATOM 974 N N . GLN A 1 126 ? -28.013 4.471 25.985 1.00 97.25 126 GLN A N 1
ATOM 975 C CA . GLN A 1 126 ? -28.793 5.705 25.891 1.00 97.25 126 GLN A CA 1
ATOM 976 C C . GLN A 1 126 ? -27.928 6.911 25.486 1.00 97.25 126 GLN A C 1
ATOM 978 O O . GLN A 1 126 ? -28.298 7.658 24.581 1.00 97.25 126 GLN A O 1
ATOM 983 N N . GLU A 1 127 ? -26.776 7.092 26.133 1.00 96.94 127 GLU A N 1
ATOM 984 C CA . GLU A 1 127 ? -25.842 8.190 25.860 1.00 96.94 127 GLU A CA 1
ATOM 985 C C . GLU A 1 127 ? -25.262 8.100 24.448 1.00 96.94 127 GLU A C 1
ATOM 987 O O . GLU A 1 127 ? -25.268 9.091 23.715 1.00 96.94 127 GLU A O 1
ATOM 992 N N . LEU A 1 128 ? -24.819 6.908 24.030 1.00 96.75 128 LEU A N 1
ATOM 993 C CA . LEU A 1 128 ? -24.332 6.679 22.670 1.00 96.75 128 LEU A CA 1
ATOM 994 C C . LEU A 1 128 ? -25.424 7.016 21.646 1.00 96.75 128 LEU A C 1
ATOM 996 O O . LEU A 1 128 ? -25.193 7.806 20.738 1.00 96.75 128 LEU A O 1
ATOM 1000 N N . GLU A 1 129 ? -26.643 6.493 21.798 1.00 96.50 129 GLU A N 1
ATOM 1001 C CA . GLU A 1 129 ? -27.732 6.757 20.848 1.00 96.50 129 GLU A CA 1
ATOM 1002 C C . GLU A 1 129 ? -28.123 8.237 20.772 1.00 96.50 129 GLU A C 1
ATOM 1004 O O . GLU A 1 129 ? -28.391 8.743 19.675 1.00 96.50 129 GLU A O 1
ATOM 1009 N N . GLN A 1 130 ? -28.141 8.931 21.911 1.00 95.50 130 GLN A N 1
ATOM 1010 C CA . GLN A 1 130 ? -28.485 10.348 21.989 1.00 95.50 130 GLN A CA 1
ATOM 1011 C C . GLN A 1 130 ? -27.413 11.226 21.333 1.00 95.50 130 GLN A C 1
ATOM 1013 O O . GLN A 1 130 ? -27.738 12.131 20.557 1.00 95.50 130 GLN A O 1
ATOM 1018 N N . GLN A 1 131 ? -26.135 10.951 21.601 1.00 94.81 131 GLN A N 1
ATOM 1019 C CA . GLN A 1 131 ? -25.028 11.741 21.066 1.00 94.81 131 GLN A CA 1
ATOM 1020 C C . GLN A 1 131 ? -24.794 11.504 19.569 1.00 94.81 131 GLN A C 1
ATOM 1022 O O . GLN A 1 131 ? -24.201 12.365 18.912 1.00 94.81 131 GLN A O 1
ATOM 1027 N N . MET A 1 132 ? -25.341 10.427 18.981 1.00 95.19 132 MET A N 1
ATOM 1028 C CA . MET A 1 132 ? -25.207 10.163 17.543 1.00 95.19 132 MET A CA 1
ATOM 1029 C C . MET A 1 132 ? -25.633 11.335 16.656 1.00 95.19 132 MET A C 1
ATOM 1031 O O . MET A 1 132 ? -25.093 11.484 15.565 1.00 95.19 132 MET A O 1
ATOM 1035 N N . SER A 1 133 ? -26.586 12.166 17.084 1.00 94.62 133 SER A N 1
ATOM 1036 C CA . SER A 1 133 ? -27.070 13.304 16.283 1.00 94.62 133 SER A CA 1
ATOM 1037 C C . SER A 1 133 ? -26.254 14.588 16.486 1.00 94.62 133 SER A C 1
ATOM 1039 O O . SER A 1 133 ? -26.505 15.584 15.811 1.00 94.62 133 SER A O 1
ATOM 1041 N N . GLY A 1 134 ? -25.274 14.586 17.397 1.00 95.88 134 GLY A N 1
ATOM 1042 C CA . GLY A 1 134 ? -24.434 15.747 17.678 1.00 95.88 134 GLY A CA 1
ATOM 1043 C C . GLY A 1 134 ? -23.610 16.168 16.450 1.00 95.88 134 GLY A C 1
ATOM 1044 O O . GLY A 1 134 ? -23.030 15.295 15.794 1.00 95.88 134 GLY A O 1
ATOM 1045 N N . PRO A 1 135 ? -23.531 17.473 16.119 1.00 95.62 135 PRO A N 1
ATOM 1046 C CA . PRO A 1 135 ? -22.827 17.950 14.924 1.00 95.62 135 PRO A CA 1
ATOM 1047 C C . PRO A 1 135 ? -21.308 17.735 14.991 1.00 95.62 135 PRO A C 1
ATOM 1049 O O . PRO A 1 135 ? -20.682 17.516 13.954 1.00 95.62 135 PRO A O 1
ATOM 1052 N N . ASP A 1 136 ? -20.744 17.744 16.199 1.00 93.69 136 ASP A N 1
ATOM 1053 C CA . ASP A 1 136 ? -19.305 17.604 16.460 1.00 93.69 136 ASP A CA 1
ATOM 1054 C C . ASP A 1 136 ? -18.922 16.190 16.942 1.00 93.69 136 ASP A C 1
ATOM 1056 O O . ASP A 1 136 ? -17.784 15.947 17.331 1.00 93.69 136 ASP A O 1
ATOM 1060 N N . ILE A 1 137 ? -19.870 15.245 16.910 1.00 94.69 137 ILE A N 1
ATOM 1061 C CA . ILE A 1 137 ? -19.663 13.844 17.300 1.00 94.69 137 ILE A CA 1
ATOM 1062 C C . ILE A 1 137 ? -19.392 13.010 16.047 1.00 94.69 137 ILE A C 1
ATOM 1064 O O . ILE A 1 137 ? -20.294 12.795 15.230 1.00 94.69 137 ILE A O 1
ATOM 1068 N N . ALA A 1 138 ? -18.160 12.534 15.896 1.00 94.31 138 ALA A N 1
ATOM 1069 C CA . ALA A 1 138 ? -17.771 11.564 14.884 1.00 94.31 138 ALA A CA 1
ATOM 1070 C C . ALA A 1 138 ? -18.380 10.191 15.189 1.00 94.31 138 ALA A C 1
ATOM 1072 O O . ALA A 1 138 ? -18.304 9.699 16.315 1.00 94.31 138 ALA A O 1
ATOM 1073 N N . LEU A 1 139 ? -18.953 9.552 14.171 1.00 93.75 139 LEU A N 1
ATOM 1074 C CA . LEU A 1 139 ? -19.433 8.174 14.260 1.00 93.75 139 LEU A CA 1
ATOM 1075 C C . LEU A 1 139 ? -18.365 7.248 13.680 1.00 93.75 139 LEU A C 1
ATOM 1077 O O . LEU A 1 139 ? -18.385 6.952 12.488 1.00 93.75 139 LEU A O 1
ATOM 1081 N N . THR A 1 140 ? -17.401 6.867 14.519 1.00 91.75 140 THR A N 1
ATOM 1082 C CA . THR A 1 140 ? -16.279 5.988 14.155 1.00 91.75 140 THR A CA 1
ATOM 1083 C C . THR A 1 140 ? -16.665 4.510 14.210 1.00 91.75 140 THR A C 1
ATOM 1085 O O . THR A 1 140 ? -17.672 4.149 14.820 1.00 91.75 140 THR A O 1
ATOM 1088 N N . ASN A 1 141 ? -15.854 3.622 13.621 1.00 88.06 141 ASN A N 1
ATOM 1089 C CA . ASN A 1 141 ? -16.066 2.173 13.745 1.00 88.06 141 ASN A CA 1
ATOM 1090 C C . ASN A 1 141 ? -16.146 1.740 15.222 1.00 88.06 141 ASN A C 1
ATOM 1092 O O . ASN A 1 141 ? -17.081 1.046 15.606 1.00 88.06 141 ASN A O 1
ATOM 1096 N N . ASP A 1 142 ? -15.243 2.242 16.067 1.00 89.81 142 ASP A N 1
ATOM 1097 C CA . ASP A 1 142 ? -15.245 1.967 17.507 1.00 89.81 142 ASP A CA 1
ATOM 1098 C C . ASP A 1 142 ? -16.540 2.426 18.193 1.00 89.81 142 ASP A C 1
ATOM 1100 O O . ASP A 1 142 ? -17.088 1.699 19.024 1.00 89.81 142 ASP A O 1
ATOM 1104 N N . TYR A 1 143 ? -17.070 3.592 17.802 1.00 93.81 143 TYR A N 1
ATOM 1105 C CA . TYR A 1 143 ? -18.353 4.108 18.284 1.00 93.81 143 TYR A CA 1
ATOM 1106 C C . TYR A 1 143 ? -19.514 3.172 17.926 1.00 93.81 143 TYR A C 1
ATOM 1108 O O . TYR A 1 143 ? -20.331 2.819 18.780 1.00 93.81 143 TYR A O 1
ATOM 1116 N N . LEU A 1 144 ? -19.587 2.744 16.663 1.00 92.62 144 LEU A N 1
ATOM 1117 C CA . LEU A 1 144 ? -20.648 1.851 16.191 1.00 92.62 144 LEU A CA 1
ATOM 1118 C C . LEU A 1 144 ? -20.509 0.446 16.788 1.00 92.62 144 LEU A C 1
ATOM 1120 O O . LEU A 1 144 ? -21.509 -0.173 17.154 1.00 92.62 144 LEU A O 1
ATOM 1124 N N . TYR A 1 145 ? -19.278 -0.045 16.929 1.00 90.94 145 TYR A N 1
ATOM 1125 C CA . TYR A 1 145 ? -18.976 -1.335 17.533 1.00 90.94 145 TYR A CA 1
ATOM 1126 C C . TYR A 1 145 ? -19.404 -1.387 18.997 1.00 90.94 145 TYR A C 1
ATOM 1128 O O . TYR A 1 145 ? -20.127 -2.310 19.374 1.00 90.94 145 TYR A O 1
ATOM 1136 N N . ILE A 1 146 ? -19.015 -0.406 19.823 1.00 93.88 146 ILE A N 1
ATOM 1137 C CA . ILE A 1 146 ? -19.373 -0.438 21.245 1.00 93.88 146 ILE A CA 1
ATOM 1138 C C . ILE A 1 146 ? -20.882 -0.294 21.453 1.00 93.88 146 ILE A C 1
ATOM 1140 O O . ILE A 1 146 ? -21.440 -0.988 22.302 1.00 93.88 146 ILE A O 1
ATOM 1144 N N . LEU A 1 147 ? -21.558 0.526 20.639 1.00 95.75 147 LEU A N 1
ATOM 1145 C CA . LEU A 1 147 ? -23.014 0.653 20.674 1.00 95.75 147 LEU A CA 1
ATOM 1146 C C . LEU A 1 147 ? -23.701 -0.666 20.297 1.00 95.75 147 LEU A C 1
ATOM 1148 O O . LEU A 1 147 ? -24.556 -1.143 21.041 1.00 95.75 147 LEU A O 1
ATOM 1152 N N . GLY A 1 148 ? -23.308 -1.286 19.181 1.00 94.19 148 GLY A N 1
ATOM 1153 C CA . GLY A 1 148 ? -23.860 -2.574 18.753 1.00 94.19 148 GLY A CA 1
ATOM 1154 C C . GLY A 1 148 ? -23.627 -3.674 19.788 1.00 94.19 148 GLY A C 1
ATOM 1155 O O . GLY A 1 148 ? -24.557 -4.391 20.154 1.00 94.19 148 GLY A O 1
ATOM 1156 N N . LYS A 1 149 ? -22.405 -3.752 20.329 1.00 92.31 149 LYS A N 1
ATOM 1157 C CA . LYS A 1 149 ? -22.032 -4.725 21.360 1.00 92.31 149 LYS A CA 1
ATOM 1158 C C . LYS A 1 149 ? -22.852 -4.550 22.636 1.00 92.31 149 LYS A C 1
ATOM 1160 O O . LYS A 1 149 ? -23.339 -5.542 23.167 1.00 92.31 149 LYS A O 1
ATOM 1165 N N . GLN A 1 150 ? -23.019 -3.321 23.122 1.00 93.88 150 GLN A N 1
ATOM 1166 C CA . GLN A 1 150 ? -23.782 -3.074 24.347 1.00 93.88 150 GLN A CA 1
ATOM 1167 C C . GLN A 1 150 ? -25.276 -3.348 24.169 1.00 93.88 150 GLN A C 1
ATOM 1169 O O . GLN A 1 150 ? -25.895 -3.923 25.059 1.00 93.88 150 GLN A O 1
ATOM 1174 N N . LYS A 1 151 ? -25.851 -3.014 23.006 1.00 94.38 151 LYS A N 1
ATOM 1175 C CA . LYS A 1 151 ? -27.240 -3.384 22.688 1.00 94.38 151 LYS A CA 1
ATOM 1176 C C . LYS A 1 151 ? -27.426 -4.898 22.716 1.00 94.38 151 LYS A C 1
ATOM 1178 O O . LYS A 1 151 ? -28.335 -5.371 23.383 1.00 94.38 151 LYS A O 1
ATOM 1183 N N . LEU A 1 152 ? -26.514 -5.647 22.094 1.00 92.31 152 LEU A N 1
ATOM 1184 C CA . LEU A 1 152 ? -26.544 -7.108 22.138 1.00 92.31 152 LEU A CA 1
ATOM 1185 C C . LEU A 1 152 ? -26.418 -7.643 23.575 1.00 92.31 152 LEU A C 1
ATOM 1187 O O . LEU A 1 152 ? -27.164 -8.527 23.973 1.00 92.31 152 LEU A O 1
ATOM 1191 N N . GLN A 1 153 ? -25.504 -7.095 24.378 1.00 90.19 153 GLN A N 1
ATOM 1192 C CA . GLN A 1 153 ? -25.297 -7.533 25.763 1.00 90.19 153 GLN A CA 1
ATOM 1193 C C . GLN A 1 153 ? -26.495 -7.266 26.685 1.00 90.19 153 GLN A C 1
ATOM 1195 O O . GLN A 1 153 ? -26.656 -7.979 27.669 1.00 90.19 153 GLN A O 1
ATOM 1200 N N . LEU A 1 154 ? -27.329 -6.261 26.399 1.00 90.50 154 LEU A N 1
ATOM 1201 C CA . LEU A 1 154 ? -28.544 -6.004 27.180 1.00 90.50 154 LEU A CA 1
ATOM 1202 C C . LEU A 1 154 ? -29.642 -7.048 26.937 1.00 90.50 154 LEU A C 1
ATOM 1204 O O . LEU A 1 154 ? -30.453 -7.278 27.835 1.00 90.50 154 LEU A O 1
ATOM 1208 N N . ASP A 1 155 ? -29.650 -7.663 25.754 1.00 88.00 155 ASP A N 1
ATOM 1209 C CA . ASP A 1 155 ? -30.674 -8.622 25.327 1.00 88.00 155 ASP A CA 1
ATOM 1210 C C . ASP A 1 155 ? -30.242 -10.088 25.525 1.00 88.00 155 ASP A C 1
ATOM 1212 O O . ASP A 1 155 ? -31.059 -10.999 25.385 1.00 88.00 155 ASP A O 1
ATOM 1216 N N . HIS A 1 156 ? -28.974 -10.331 25.878 1.00 85.62 156 HIS A N 1
ATOM 1217 C CA . HIS A 1 156 ? -28.394 -11.671 25.970 1.00 85.62 156 HIS A CA 1
ATOM 1218 C C . HIS A 1 156 ? -27.595 -11.903 27.254 1.00 85.62 156 HIS A C 1
ATOM 1220 O O . HIS A 1 156 ? -26.826 -11.055 27.699 1.00 85.62 156 HIS A O 1
ATOM 1226 N N . ASP A 1 157 ? -27.671 -13.126 27.783 1.00 82.38 157 ASP A N 1
ATOM 1227 C CA . ASP A 1 157 ? -26.770 -13.569 28.849 1.00 82.38 157 ASP A CA 1
ATOM 1228 C C . ASP A 1 157 ? -25.317 -13.658 28.352 1.00 82.38 157 ASP A C 1
ATOM 1230 O O . ASP A 1 157 ? -25.094 -14.125 27.225 1.00 82.38 157 ASP A O 1
ATOM 1234 N N . PRO A 1 158 ? -24.315 -13.332 29.196 1.00 80.00 158 PRO A N 1
ATOM 1235 C CA . PRO A 1 158 ? -22.909 -13.485 28.849 1.00 80.00 158 PRO A CA 1
ATOM 1236 C C . PRO A 1 158 ? -22.599 -14.884 28.318 1.00 80.00 158 PRO A C 1
ATOM 1238 O O . PRO A 1 158 ? -23.074 -15.899 28.840 1.00 80.00 158 PRO A O 1
ATOM 1241 N N . LEU A 1 159 ? -21.767 -14.941 27.282 1.00 81.75 159 LEU A N 1
ATOM 1242 C CA . LEU A 1 159 ? -21.263 -16.209 26.776 1.00 81.75 159 LEU A CA 1
ATOM 1243 C C . LEU A 1 159 ? -20.462 -16.931 27.868 1.00 81.75 159 LEU A C 1
ATOM 1245 O O . LEU A 1 159 ? -19.615 -16.308 28.518 1.00 81.75 159 LEU A O 1
ATOM 1249 N N . PRO A 1 160 ? -20.679 -18.241 28.060 1.00 84.31 160 PRO A N 1
ATOM 1250 C CA . PRO A 1 160 ? -19.856 -19.015 28.973 1.00 84.31 160 PRO A CA 1
ATOM 1251 C C . PRO A 1 160 ? -18.413 -19.131 28.441 1.00 84.31 160 PRO A C 1
ATOM 1253 O O . PRO A 1 160 ? -18.185 -19.002 27.232 1.00 84.31 160 PRO A O 1
ATOM 1256 N N . PRO A 1 161 ? -17.423 -19.407 29.312 1.00 86.81 161 PRO A N 1
ATOM 1257 C CA . PRO A 1 161 ? -16.055 -19.693 28.885 1.00 86.81 161 PRO A CA 1
ATOM 1258 C C . PRO A 1 161 ? -15.993 -20.849 27.879 1.00 86.81 161 PRO A C 1
ATOM 1260 O O . PRO A 1 161 ? -16.777 -21.794 27.970 1.00 86.81 161 PRO A O 1
ATOM 1263 N N . TYR A 1 162 ? -15.030 -20.799 26.953 1.00 86.25 162 TYR A N 1
ATOM 1264 C CA . TYR A 1 162 ? -14.852 -21.858 25.959 1.00 86.25 162 TYR A CA 1
ATOM 1265 C C . TYR A 1 162 ? -14.559 -23.217 26.632 1.00 86.25 162 TYR A C 1
ATOM 1267 O O . TYR A 1 162 ? -13.602 -23.322 27.413 1.00 86.25 162 TYR A O 1
ATOM 1275 N N . PRO A 1 163 ? -15.331 -24.276 26.332 1.00 88.75 163 PRO A N 1
ATOM 1276 C CA . PRO A 1 163 ? -15.127 -25.594 26.923 1.00 88.75 163 PRO A CA 1
ATOM 1277 C C . PRO A 1 163 ? -13.881 -26.276 26.335 1.00 88.75 163 PRO A C 1
ATOM 1279 O O . PRO A 1 163 ? -13.790 -26.535 25.140 1.00 88.75 163 PRO A O 1
ATOM 1282 N N . GLN A 1 164 ? -12.890 -26.610 27.169 1.00 87.38 164 GLN A N 1
ATOM 1283 C CA . GLN A 1 164 ? -11.600 -27.125 26.673 1.00 87.38 164 GLN A CA 1
ATOM 1284 C C . GLN A 1 164 ? -11.594 -28.611 26.280 1.00 87.38 164 GLN A C 1
ATOM 1286 O O . GLN A 1 164 ? -10.723 -29.023 25.519 1.00 87.38 164 GLN A O 1
ATOM 1291 N N . LYS A 1 165 ? -12.499 -29.432 26.827 1.00 87.75 165 LYS A N 1
ATOM 1292 C CA . LYS A 1 165 ? -12.374 -30.906 26.781 1.00 87.75 165 LYS A CA 1
ATOM 1293 C C . LYS A 1 165 ? -13.565 -31.645 26.173 1.00 87.75 165 LYS A C 1
ATOM 1295 O O . LYS A 1 165 ? -13.470 -32.851 25.980 1.00 87.75 165 LYS A O 1
ATOM 1300 N N . ASP A 1 166 ? -14.665 -30.952 25.905 1.00 91.25 166 ASP A N 1
ATOM 1301 C CA . ASP A 1 166 ? -15.929 -31.561 25.494 1.00 91.25 166 ASP A CA 1
ATOM 1302 C C . ASP A 1 166 ? -16.311 -31.060 24.098 1.00 91.25 166 ASP A C 1
ATOM 1304 O O . ASP A 1 166 ? -16.645 -29.890 23.928 1.00 91.25 166 ASP A O 1
ATOM 1308 N N . ALA A 1 167 ? -16.234 -31.947 23.105 1.00 89.12 167 ALA A N 1
ATOM 1309 C CA . ALA A 1 167 ? -16.486 -31.613 21.706 1.00 89.12 167 ALA A CA 1
ATOM 1310 C C . ALA A 1 167 ? -17.944 -31.196 21.438 1.00 89.12 167 ALA A C 1
ATOM 1312 O O . ALA A 1 167 ? -18.194 -30.356 20.574 1.00 89.12 167 ALA A O 1
ATOM 1313 N N . GLU A 1 168 ? -18.908 -31.742 22.181 1.00 90.00 168 GLU A N 1
ATOM 1314 C CA . GLU A 1 168 ? -20.322 -31.394 22.029 1.00 90.00 168 GLU A CA 1
ATOM 1315 C C . GLU A 1 168 ? -20.586 -30.000 22.603 1.00 90.00 168 GLU A C 1
ATOM 1317 O O . GLU A 1 168 ? -21.184 -29.151 21.941 1.00 90.00 168 GLU A O 1
ATOM 1322 N N . GLN A 1 169 ? -20.027 -29.703 23.778 1.00 88.50 169 GLN A N 1
ATOM 1323 C CA . GLN A 1 169 ? -20.087 -28.354 24.345 1.00 88.50 169 GLN A CA 1
ATOM 1324 C C . GLN A 1 169 ? -19.326 -27.332 23.492 1.00 88.50 169 GLN A C 1
ATOM 1326 O O . GLN A 1 169 ? -19.768 -26.191 23.379 1.00 88.50 169 GLN A O 1
ATOM 1331 N N . GLN A 1 170 ? -18.207 -27.717 22.868 1.00 90.56 170 GLN A N 1
ATOM 1332 C CA . GLN A 1 170 ? -17.474 -26.862 21.925 1.00 90.56 170 GLN A CA 1
ATOM 1333 C C . GLN A 1 170 ? -18.322 -26.512 20.707 1.00 90.56 170 GLN A C 1
ATOM 1335 O O . GLN A 1 170 ? -18.334 -25.354 20.284 1.00 90.56 170 GLN A O 1
ATOM 1340 N N . LYS A 1 171 ? -19.064 -27.487 20.174 1.00 90.19 171 LYS A N 1
ATOM 1341 C CA . LYS A 1 171 ? -19.995 -27.262 19.069 1.00 90.19 171 LYS A CA 1
ATOM 1342 C C . LYS A 1 171 ? -21.117 -26.304 19.477 1.00 90.19 171 LYS A C 1
ATOM 1344 O O . LYS A 1 171 ? -21.297 -25.290 18.813 1.00 90.19 171 LYS A O 1
ATOM 1349 N N . ILE A 1 172 ? -21.782 -26.555 20.608 1.00 89.25 172 ILE A N 1
ATOM 1350 C CA . ILE A 1 172 ? -22.851 -25.684 21.136 1.00 89.25 172 ILE A CA 1
ATOM 1351 C C . ILE A 1 172 ? -22.336 -24.257 21.371 1.00 89.25 172 ILE A C 1
ATOM 1353 O O . ILE A 1 172 ? -22.998 -23.279 21.025 1.00 89.25 172 ILE A O 1
ATOM 1357 N N . TRP A 1 173 ? -21.140 -24.120 21.950 1.00 91.00 173 TRP A N 1
ATOM 1358 C CA . TRP A 1 173 ? -20.511 -22.819 22.162 1.00 91.00 173 TRP A CA 1
ATOM 1359 C C . TRP A 1 173 ? -20.253 -22.100 20.834 1.00 91.00 173 TRP A C 1
ATOM 1361 O O . TRP A 1 173 ? -20.557 -20.916 20.713 1.00 91.00 173 TRP A O 1
ATOM 1371 N N . SER A 1 174 ? -19.749 -22.821 19.830 1.00 88.19 174 SER A N 1
ATOM 1372 C CA . SER A 1 174 ? -19.462 -22.272 18.500 1.00 88.19 174 SER A CA 1
ATOM 1373 C C . SER A 1 174 ? -20.734 -21.828 17.777 1.00 88.19 174 SER A C 1
ATOM 1375 O O . SER A 1 174 ? -20.762 -20.739 17.214 1.00 88.19 174 SER A O 1
ATOM 1377 N N . GLU A 1 175 ? -21.811 -22.612 17.844 1.00 90.56 175 GLU A N 1
ATOM 1378 C CA . GLU A 1 175 ? -23.120 -22.244 17.286 1.00 90.56 175 GLU A CA 1
ATOM 1379 C C . GLU A 1 175 ? -23.691 -20.993 17.970 1.00 90.56 175 GLU A C 1
ATOM 1381 O O . GLU A 1 175 ? -24.172 -20.076 17.300 1.00 90.56 175 GLU A O 1
ATOM 1386 N N . ARG A 1 176 ? -23.576 -20.901 19.304 1.00 89.50 176 ARG A N 1
ATOM 1387 C CA . ARG A 1 176 ? -24.000 -19.712 20.059 1.00 89.50 176 ARG A CA 1
ATOM 1388 C C . ARG A 1 176 ? -23.170 -18.482 19.695 1.00 89.50 176 ARG A C 1
ATOM 1390 O O . ARG A 1 176 ? -23.737 -17.406 19.526 1.00 89.50 176 ARG A O 1
ATOM 1397 N N . MET A 1 177 ? -21.855 -18.636 19.548 1.00 87.19 177 MET A N 1
ATOM 1398 C CA . MET A 1 177 ? -20.967 -17.568 19.082 1.00 87.19 177 MET A CA 1
ATOM 1399 C C . MET A 1 177 ? -21.337 -17.079 17.688 1.00 87.19 177 MET A C 1
ATOM 1401 O O . MET A 1 177 ? -21.450 -15.877 17.482 1.00 87.19 177 MET A O 1
ATOM 1405 N N . GLN A 1 178 ? -21.567 -17.994 16.747 1.00 87.94 178 GLN A N 1
ATOM 1406 C CA . GLN A 1 178 ? -21.958 -17.643 15.382 1.00 87.94 178 GLN A CA 1
ATOM 1407 C C . GLN A 1 178 ? -23.299 -16.900 15.350 1.00 87.94 178 GLN A C 1
ATOM 1409 O O . GLN A 1 178 ? -23.450 -15.931 14.605 1.00 87.94 178 GLN A O 1
ATOM 1414 N N . ALA A 1 179 ? -24.270 -17.314 16.173 1.00 89.25 179 ALA A N 1
ATOM 1415 C CA . ALA A 1 179 ? -25.533 -16.594 16.323 1.00 89.25 179 ALA A CA 1
ATOM 1416 C C . ALA A 1 179 ? -25.313 -15.174 16.875 1.00 89.25 179 ALA A C 1
ATOM 1418 O O . ALA A 1 179 ? -25.809 -14.209 16.296 1.00 89.25 179 ALA A O 1
ATOM 1419 N N . TRP A 1 180 ? -24.498 -15.040 17.927 1.00 89.44 180 TRP A N 1
ATOM 1420 C CA . TRP A 1 180 ? -24.097 -13.748 18.495 1.00 89.44 180 TRP A CA 1
ATOM 1421 C C . TRP A 1 180 ? -23.422 -12.832 17.471 1.00 89.44 180 TRP A C 1
ATOM 1423 O O . TRP A 1 180 ? -23.781 -11.662 17.356 1.00 89.44 180 TRP A O 1
ATOM 1433 N N . GLU A 1 181 ? -22.467 -13.349 16.700 1.00 87.31 181 GLU A N 1
ATOM 1434 C CA . GLU A 1 181 ? -21.774 -12.596 15.651 1.00 87.31 181 GLU A CA 1
ATOM 1435 C C . GLU A 1 181 ? -22.732 -12.156 14.541 1.00 87.31 181 GLU A C 1
ATOM 1437 O O . GLU A 1 181 ? -22.653 -11.022 14.065 1.00 87.31 181 GLU A O 1
ATOM 1442 N N . LYS A 1 182 ? -23.676 -13.020 14.153 1.00 89.06 182 LYS A N 1
ATOM 1443 C CA . LYS A 1 182 ? -24.700 -12.702 13.152 1.00 89.06 182 LYS A CA 1
ATOM 1444 C C . LYS A 1 182 ? -25.628 -11.580 13.621 1.00 89.06 182 LYS A C 1
ATOM 1446 O O . LYS A 1 182 ? -25.924 -10.676 12.840 1.00 89.06 182 LYS A O 1
ATOM 1451 N N . GLU A 1 183 ? -26.079 -11.620 14.871 1.00 91.19 183 GLU A N 1
ATOM 1452 C CA . GLU A 1 183 ? -26.918 -10.566 15.450 1.00 91.19 183 GLU A CA 1
ATOM 1453 C C . GLU A 1 183 ? -26.150 -9.253 15.624 1.00 91.19 183 GLU A C 1
ATOM 1455 O O . GLU A 1 183 ? -26.652 -8.195 15.239 1.00 91.19 183 GLU A O 1
ATOM 1460 N N . LEU A 1 184 ? -24.906 -9.313 16.117 1.00 89.50 184 LEU A N 1
ATOM 1461 C CA . LEU A 1 184 ? -24.034 -8.142 16.211 1.00 89.50 184 LEU A CA 1
ATOM 1462 C C . LEU A 1 184 ? -23.848 -7.488 14.842 1.00 89.50 184 LEU A C 1
ATOM 1464 O O . LEU A 1 184 ? -23.954 -6.269 14.721 1.00 89.50 184 LEU A O 1
ATOM 1468 N N . LYS A 1 185 ? -23.615 -8.297 13.806 1.00 85.56 185 LYS A N 1
ATOM 1469 C CA . LYS A 1 185 ? -23.475 -7.823 12.431 1.00 85.56 185 LYS A CA 1
ATOM 1470 C C . LYS A 1 185 ? -24.741 -7.121 11.941 1.00 85.56 185 LYS A C 1
ATOM 1472 O O . LYS A 1 185 ? -24.643 -6.019 11.415 1.00 85.56 185 LYS A O 1
ATOM 1477 N N . ALA A 1 186 ? -25.920 -7.701 12.169 1.00 87.69 186 ALA A N 1
ATOM 1478 C CA . ALA A 1 186 ? -27.191 -7.078 11.793 1.00 87.69 186 ALA A CA 1
ATOM 1479 C C . ALA A 1 186 ? -27.420 -5.735 12.516 1.00 87.69 186 ALA A C 1
ATOM 1481 O O . ALA A 1 186 ? -27.870 -4.762 11.906 1.00 87.69 186 ALA A O 1
ATOM 1482 N N . LEU A 1 187 ? -27.063 -5.653 13.804 1.00 90.75 187 LEU A N 1
ATOM 1483 C CA . LEU A 1 187 ? -27.097 -4.400 14.562 1.00 90.75 187 LEU A CA 1
ATOM 1484 C C . LEU A 1 187 ? -26.123 -3.369 13.986 1.00 90.75 187 LEU A C 1
ATOM 1486 O O . LEU A 1 187 ? -26.496 -2.210 13.810 1.00 90.75 187 LEU A O 1
ATOM 1490 N N . GLN A 1 188 ? -24.893 -3.776 13.671 1.00 87.88 188 GLN A N 1
ATOM 1491 C CA . GLN A 1 188 ? -23.903 -2.897 13.054 1.00 87.88 188 GLN A CA 1
ATOM 1492 C C . GLN A 1 188 ? -24.379 -2.384 11.695 1.00 87.88 188 GLN A C 1
ATOM 1494 O O . GLN A 1 188 ? -24.277 -1.187 11.448 1.00 87.88 188 GLN A O 1
ATOM 1499 N N . ASP A 1 189 ? -24.947 -3.239 10.845 1.00 85.94 189 ASP A N 1
ATOM 1500 C CA . ASP A 1 189 ? -25.486 -2.844 9.540 1.00 85.94 189 ASP A CA 1
ATOM 1501 C C . ASP A 1 189 ? -26.569 -1.760 9.688 1.00 85.94 189 ASP A C 1
ATOM 1503 O O . ASP A 1 189 ? -26.476 -0.706 9.057 1.00 85.94 189 ASP A O 1
ATOM 1507 N N . SER A 1 190 ? -27.512 -1.935 10.622 1.00 88.50 190 SER A N 1
ATOM 1508 C CA . SER A 1 190 ? -28.518 -0.909 10.939 1.00 88.50 190 SER A CA 1
ATOM 1509 C C . SER A 1 190 ? -27.897 0.395 11.470 1.00 88.50 190 SER A C 1
ATOM 1511 O O . SER A 1 190 ? -28.342 1.499 11.137 1.00 88.50 190 SER A O 1
ATOM 1513 N N . LEU A 1 191 ? -26.837 0.301 12.278 1.00 91.56 191 LEU A N 1
ATOM 1514 C CA . LEU A 1 191 ? -26.108 1.470 12.773 1.00 91.56 191 LEU A CA 1
ATOM 1515 C C . LEU A 1 191 ? -25.356 2.205 11.655 1.00 91.56 191 LEU A C 1
ATOM 1517 O O . LEU A 1 191 ? -25.309 3.437 11.676 1.00 91.56 191 LEU A O 1
ATOM 1521 N N . TYR A 1 192 ? -24.812 1.495 10.667 1.00 88.81 192 TYR A N 1
ATOM 1522 C CA . TYR A 1 192 ? -24.200 2.097 9.481 1.00 88.81 192 TYR A CA 1
ATOM 1523 C C . TYR A 1 192 ? -25.238 2.821 8.613 1.00 88.81 192 TYR A C 1
ATOM 1525 O O . TYR A 1 192 ? -24.996 3.959 8.211 1.00 88.81 192 TYR A O 1
ATOM 1533 N N . GLU A 1 193 ? -26.420 2.237 8.397 1.00 85.88 193 GLU A N 1
ATOM 1534 C CA . GLU A 1 193 ? -27.529 2.908 7.698 1.00 85.88 193 GLU A CA 1
ATOM 1535 C C . GLU A 1 193 ? -27.953 4.197 8.416 1.00 85.88 193 GLU A C 1
ATOM 1537 O O . GLU A 1 193 ? -28.074 5.263 7.805 1.00 85.88 193 GLU A O 1
ATOM 1542 N N . LYS A 1 194 ? -28.101 4.137 9.746 1.00 89.94 194 LYS A N 1
ATOM 1543 C CA . LYS A 1 194 ? -28.386 5.320 10.569 1.00 89.94 194 LYS A CA 1
ATOM 1544 C C . LYS A 1 194 ? -27.274 6.365 10.470 1.00 89.94 194 LYS A C 1
ATOM 1546 O O . LYS A 1 194 ? -27.558 7.558 10.401 1.00 89.94 194 LYS A O 1
ATOM 1551 N N . THR A 1 195 ? -26.020 5.927 10.440 1.00 91.06 195 THR A N 1
ATOM 1552 C CA . THR A 1 195 ? -24.846 6.797 10.301 1.00 91.06 195 THR A CA 1
ATOM 1553 C C . THR A 1 195 ? -24.862 7.545 8.970 1.00 91.06 195 THR A C 1
ATOM 1555 O O . THR A 1 195 ? -24.647 8.757 8.963 1.00 91.06 195 THR A O 1
ATOM 1558 N N . ALA A 1 196 ? -25.203 6.869 7.867 1.00 87.25 196 ALA A N 1
ATOM 1559 C CA . ALA A 1 196 ? -25.327 7.486 6.546 1.00 87.25 196 ALA A CA 1
ATOM 1560 C C . ALA A 1 196 ? -26.354 8.633 6.530 1.00 87.25 196 ALA A C 1
ATOM 1562 O O . ALA A 1 196 ? -26.075 9.706 5.998 1.00 87.25 196 ALA A O 1
ATOM 1563 N N . MET A 1 197 ? -27.501 8.461 7.198 1.00 86.94 197 MET A N 1
ATOM 1564 C CA . MET A 1 197 ? -28.529 9.509 7.307 1.00 86.94 197 MET A CA 1
ATOM 1565 C C . MET A 1 197 ? -28.097 10.722 8.146 1.00 86.94 197 MET A C 1
ATOM 1567 O O . MET A 1 197 ? -28.660 11.807 8.000 1.00 86.94 197 MET A O 1
ATOM 1571 N N . LEU A 1 198 ? -27.119 10.559 9.041 1.00 91.75 198 LEU A N 1
ATOM 1572 C CA . LEU A 1 198 ? -26.689 11.607 9.970 1.00 91.75 198 LEU A CA 1
ATOM 1573 C C . LEU A 1 198 ? -25.525 12.455 9.441 1.00 91.75 198 LEU A C 1
ATOM 1575 O O . LEU A 1 198 ? -25.247 13.507 10.019 1.00 91.75 198 LEU A O 1
ATOM 1579 N N . VAL A 1 199 ? -24.861 12.043 8.353 1.00 90.19 199 VAL A N 1
ATOM 1580 C CA . VAL A 1 199 ? -23.648 12.700 7.826 1.00 90.19 199 VAL A CA 1
ATOM 1581 C C . VAL A 1 199 ? -23.862 14.180 7.517 1.00 90.19 199 VAL A C 1
ATOM 1583 O O . VAL A 1 199 ? -23.051 15.013 7.933 1.00 90.19 199 VAL A O 1
ATOM 1586 N N . ALA A 1 200 ? -24.974 14.529 6.868 1.00 88.38 200 ALA A N 1
ATOM 1587 C CA . ALA A 1 200 ? -25.279 15.910 6.489 1.00 88.38 200 ALA A CA 1
ATOM 1588 C C . ALA A 1 200 ? -25.348 16.862 7.705 1.00 88.38 200 ALA A C 1
ATOM 1590 O O . ALA A 1 200 ? -25.003 18.043 7.602 1.00 88.38 200 ALA A O 1
ATOM 1591 N N . GLY A 1 201 ? -25.738 16.345 8.878 1.00 91.31 201 GLY A N 1
ATOM 1592 C CA . GLY A 1 201 ? -25.795 17.096 10.137 1.00 91.31 201 GLY A CA 1
ATOM 1593 C C . GLY A 1 201 ? -24.439 17.295 10.826 1.00 91.31 201 GLY A C 1
ATOM 1594 O O . GLY A 1 201 ? -24.321 18.162 11.694 1.00 91.31 201 GLY A O 1
ATOM 1595 N N . LYS A 1 202 ? -23.407 16.534 10.442 1.00 93.56 202 LYS A N 1
ATOM 1596 C CA . LYS A 1 202 ? -22.052 16.612 11.018 1.00 93.56 202 LYS A CA 1
ATOM 1597 C C . LYS A 1 202 ? -21.276 17.812 10.492 1.00 93.56 202 LYS A C 1
ATOM 1599 O O . LYS A 1 202 ? -21.604 18.328 9.425 1.00 93.56 202 LYS A O 1
ATOM 1604 N N . ARG A 1 203 ? -20.217 18.246 11.182 1.00 92.19 203 ARG A N 1
ATOM 1605 C CA . ARG A 1 203 ? -19.356 19.371 10.761 1.00 92.19 203 ARG A CA 1
ATOM 1606 C C . ARG A 1 203 ? -17.869 19.051 10.914 1.00 92.19 203 ARG A C 1
ATOM 1608 O O . ARG A 1 203 ? -17.501 18.159 11.667 1.00 92.19 203 ARG A O 1
ATOM 1615 N N . GLY A 1 204 ? -17.028 19.779 10.174 1.00 90.31 204 GLY A N 1
ATOM 1616 C CA . GLY A 1 204 ? -15.566 19.724 10.289 1.00 90.31 204 GLY A CA 1
ATOM 1617 C C . GLY A 1 204 ? -14.990 18.304 10.270 1.00 90.31 204 GLY A C 1
ATOM 1618 O O . GLY A 1 204 ? -15.356 17.484 9.425 1.00 90.31 204 GLY A O 1
ATOM 1619 N N . GLU A 1 205 ? -14.110 18.026 11.230 1.00 90.38 205 GLU A N 1
ATOM 1620 C CA . GLU A 1 205 ? -13.474 16.721 11.426 1.00 90.38 205 GLU A CA 1
ATOM 1621 C C . GLU A 1 205 ? -14.491 15.615 11.744 1.00 90.38 205 GLU A C 1
ATOM 1623 O O . GLU A 1 205 ? -14.386 14.518 11.202 1.00 90.38 205 GLU A O 1
ATOM 1628 N N . ALA A 1 206 ? -15.539 15.901 12.525 1.00 93.06 206 ALA A N 1
ATOM 1629 C CA . ALA A 1 206 ? -16.567 14.910 12.847 1.00 93.06 206 ALA A CA 1
ATOM 1630 C C . ALA A 1 206 ? -17.284 14.390 11.594 1.00 93.06 206 ALA A C 1
ATOM 1632 O O . ALA A 1 206 ? -17.542 13.188 11.470 1.00 93.06 206 ALA A O 1
ATOM 1633 N N . ARG A 1 207 ? -17.557 15.274 10.622 1.00 92.88 207 ARG A N 1
ATOM 1634 C CA . ARG A 1 207 ? -18.073 14.865 9.306 1.00 92.88 207 ARG A CA 1
ATOM 1635 C C . ARG A 1 207 ? -17.058 13.997 8.568 1.00 92.88 207 ARG A C 1
ATOM 1637 O O . ARG A 1 207 ? -17.440 12.961 8.036 1.00 92.88 207 ARG A O 1
ATOM 1644 N N . ALA A 1 208 ? -15.789 14.400 8.559 1.00 93.50 208 ALA A N 1
ATOM 1645 C CA . ALA A 1 208 ? -14.726 13.685 7.861 1.00 93.50 208 ALA A CA 1
ATOM 1646 C C . ALA A 1 208 ? -14.561 12.245 8.370 1.00 93.50 208 ALA A C 1
ATOM 1648 O O . ALA A 1 208 ? -14.651 11.303 7.585 1.00 93.50 208 ALA A O 1
ATOM 1649 N N . GLN A 1 209 ? -14.430 12.071 9.687 1.00 93.19 209 GLN A N 1
ATOM 1650 C CA . GLN A 1 209 ? -14.294 10.763 10.335 1.00 93.19 209 GLN A CA 1
ATOM 1651 C C . GLN A 1 209 ? -15.546 9.886 10.147 1.00 93.19 209 GLN A C 1
ATOM 1653 O O . GLN A 1 209 ? -15.446 8.675 9.938 1.00 93.19 209 GLN A O 1
ATOM 1658 N N . THR A 1 210 ? -16.740 10.492 10.156 1.00 93.00 210 THR A N 1
ATOM 1659 C CA . THR A 1 210 ? -17.999 9.775 9.887 1.00 93.00 210 THR A CA 1
ATOM 1660 C C . THR A 1 210 ? -18.054 9.263 8.444 1.00 93.00 210 THR A C 1
ATOM 1662 O O . THR A 1 210 ? -18.365 8.095 8.211 1.00 93.00 210 THR A O 1
ATOM 1665 N N . VAL A 1 211 ? -17.711 10.107 7.463 1.00 91.56 211 VAL A N 1
ATOM 1666 C CA . VAL A 1 211 ? -17.642 9.701 6.049 1.00 91.56 211 VAL A CA 1
ATOM 1667 C C . VAL A 1 211 ? -16.585 8.621 5.848 1.00 91.56 211 VAL A C 1
ATOM 1669 O O . VAL A 1 211 ? -16.847 7.635 5.162 1.00 91.56 211 VAL A O 1
ATOM 1672 N N . GLN A 1 212 ? -15.414 8.760 6.474 1.00 90.25 212 GLN A N 1
ATOM 1673 C CA . GLN A 1 212 ? -14.383 7.731 6.420 1.00 90.25 212 GLN A CA 1
ATOM 1674 C C . GLN A 1 212 ? -14.895 6.396 6.970 1.00 90.25 212 GLN A C 1
ATOM 1676 O O . GLN A 1 212 ? -14.670 5.360 6.358 1.00 90.25 212 GLN A O 1
ATOM 1681 N N . THR A 1 213 ? -15.624 6.404 8.083 1.00 89.81 213 THR A N 1
ATOM 1682 C CA . THR A 1 213 ? -16.179 5.180 8.678 1.00 89.81 213 THR A CA 1
ATOM 1683 C C . THR A 1 213 ? -17.124 4.456 7.722 1.00 89.81 213 THR A C 1
ATOM 1685 O O . THR A 1 213 ? -17.028 3.240 7.564 1.00 89.81 213 THR A O 1
ATOM 1688 N N . LEU A 1 214 ? -17.973 5.198 7.007 1.00 88.25 214 LEU A N 1
ATOM 1689 C CA . LEU A 1 214 ? -18.829 4.640 5.956 1.00 88.25 214 LEU A CA 1
ATOM 1690 C C . LEU A 1 214 ? -17.998 4.095 4.784 1.00 88.25 214 LEU A C 1
ATOM 1692 O O . LEU A 1 214 ? -18.222 2.972 4.334 1.00 88.25 214 LEU A O 1
ATOM 1696 N N . LEU A 1 215 ? -16.975 4.837 4.348 1.00 83.69 215 LEU A N 1
ATOM 1697 C CA . LEU A 1 215 ? -16.054 4.421 3.286 1.00 83.69 215 LEU A CA 1
ATOM 1698 C C . LEU A 1 215 ? -15.233 3.177 3.629 1.00 83.69 215 LEU A C 1
ATOM 1700 O O . LEU A 1 215 ? -14.870 2.450 2.709 1.00 83.69 215 LEU A O 1
ATOM 1704 N N . LEU A 1 216 ? -14.931 2.926 4.903 1.00 81.62 216 LEU A N 1
ATOM 1705 C CA . LEU A 1 216 ? -14.143 1.777 5.362 1.00 81.62 216 LEU A CA 1
ATOM 1706 C C . LEU A 1 216 ? -15.000 0.545 5.684 1.00 81.62 216 LEU A C 1
ATOM 1708 O O . LEU A 1 216 ? -14.442 -0.523 5.941 1.00 81.62 216 LEU A O 1
ATOM 1712 N N . ARG A 1 217 ? -16.337 0.653 5.642 1.00 78.75 217 ARG A N 1
ATOM 1713 C CA . ARG A 1 217 ? -17.242 -0.473 5.912 1.00 78.75 217 ARG A CA 1
ATOM 1714 C C . ARG A 1 217 ? -16.887 -1.672 5.007 1.00 78.75 217 ARG A C 1
ATOM 1716 O O . ARG A 1 217 ? -16.860 -1.515 3.775 1.00 78.75 217 ARG A O 1
ATOM 1723 N N . PRO A 1 218 ? -16.595 -2.859 5.571 1.00 65.44 218 PRO A N 1
ATOM 1724 C CA . PRO A 1 218 ? -16.350 -4.066 4.784 1.00 65.44 218 PRO A CA 1
ATOM 1725 C C . PRO A 1 218 ? -17.565 -4.381 3.904 1.00 65.44 218 PRO A C 1
ATOM 1727 O O . PRO A 1 218 ? -18.694 -4.290 4.376 1.00 65.44 218 PRO A O 1
ATOM 1730 N N . SER A 1 219 ? -17.349 -4.732 2.631 1.00 58.06 219 SER A N 1
ATOM 1731 C CA . SER A 1 219 ? -18.450 -5.154 1.752 1.00 58.06 219 SER A CA 1
ATOM 1732 C C . SER A 1 219 ? -18.867 -6.572 2.132 1.00 58.06 219 SER A C 1
ATOM 1734 O O . SER A 1 219 ? -18.050 -7.490 2.081 1.00 58.06 219 SER A O 1
ATOM 1736 N N . ASN A 1 220 ? -20.128 -6.749 2.520 1.00 53.19 220 ASN A N 1
ATOM 1737 C CA . ASN A 1 220 ? -20.671 -8.031 2.965 1.00 53.19 220 ASN A CA 1
ATOM 1738 C C . ASN A 1 220 ? -21.394 -8.816 1.855 1.00 53.19 220 ASN A C 1
ATOM 1740 O O . ASN A 1 220 ? -21.917 -9.897 2.124 1.00 53.19 220 ASN A O 1
ATOM 1744 N N . GLY A 1 221 ? -21.416 -8.314 0.615 1.00 47.00 221 GLY A N 1
ATOM 1745 C CA . GLY A 1 221 ? -21.912 -9.049 -0.547 1.00 47.00 221 GLY A CA 1
ATOM 1746 C C . GLY A 1 221 ? -22.389 -8.168 -1.714 1.00 47.00 221 GLY A C 1
ATOM 1747 O O . GLY A 1 221 ? -22.371 -6.947 -1.609 1.00 47.00 221 GLY A O 1
ATOM 1748 N N . HIS A 1 222 ? -22.865 -8.783 -2.811 1.00 36.88 222 HIS A N 1
ATOM 1749 C CA . HIS A 1 222 ? -23.454 -8.094 -3.984 1.00 36.88 222 HIS A CA 1
ATOM 1750 C C . HIS A 1 222 ? -24.666 -7.215 -3.642 1.00 36.88 222 HIS A C 1
ATOM 1752 O O . HIS A 1 222 ? -24.945 -6.240 -4.331 1.00 36.88 222 HIS A O 1
ATOM 1758 N N . SER A 1 223 ? -25.430 -7.610 -2.622 1.00 37.53 223 SER A N 1
ATOM 1759 C CA . SER A 1 223 ? -26.659 -6.938 -2.192 1.00 37.53 223 SER A CA 1
ATOM 1760 C C . SER A 1 223 ? -26.436 -5.970 -1.033 1.00 37.53 223 SER A C 1
ATOM 1762 O O . SER A 1 223 ? -27.403 -5.412 -0.523 1.00 37.53 223 SER A O 1
ATOM 1764 N N . ASP A 1 224 ? -25.192 -5.820 -0.570 1.00 45.31 224 ASP A N 1
ATOM 1765 C CA . ASP A 1 224 ? -24.870 -4.837 0.454 1.00 45.31 224 ASP A CA 1
ATOM 1766 C C . ASP A 1 224 ? -25.115 -3.448 -0.136 1.00 45.31 224 ASP A C 1
ATOM 1768 O O . ASP A 1 224 ? -24.718 -3.171 -1.275 1.00 45.31 224 ASP A O 1
ATOM 1772 N N . ALA A 1 225 ? -25.799 -2.578 0.610 1.00 43.22 225 ALA A N 1
ATOM 1773 C CA . ALA A 1 225 ? -25.919 -1.185 0.216 1.00 43.22 225 ALA A CA 1
ATOM 1774 C C . ALA A 1 225 ? -24.502 -0.693 -0.081 1.00 43.22 225 ALA A C 1
ATOM 1776 O O . ALA A 1 225 ? -23.615 -0.847 0.767 1.00 43.22 225 ALA A O 1
ATOM 1777 N N . LYS A 1 226 ? -24.261 -0.171 -1.298 1.00 54.78 226 LYS A N 1
ATOM 1778 C CA . LYS A 1 226 ? -22.949 0.396 -1.637 1.00 54.78 226 LYS A CA 1
ATOM 1779 C C . LYS A 1 226 ? -22.528 1.257 -0.439 1.00 54.78 226 LYS A C 1
ATOM 1781 O O . LYS A 1 226 ? -23.369 2.013 0.036 1.00 54.78 226 LYS A O 1
ATOM 1786 N N . PRO A 1 227 ? -21.288 1.175 0.068 1.00 55.91 227 PRO A N 1
ATOM 1787 C CA . PRO A 1 227 ? -20.848 1.929 1.253 1.00 55.91 227 PRO A CA 1
ATOM 1788 C C . PRO A 1 227 ? -21.109 3.450 1.183 1.00 55.91 227 PRO A C 1
ATOM 1790 O O . PRO A 1 227 ? -21.029 4.150 2.186 1.00 55.91 227 PRO A O 1
ATOM 1793 N N . LEU A 1 228 ? -21.440 3.948 -0.014 1.00 59.44 228 LEU A N 1
ATOM 1794 C CA . LEU A 1 228 ? -21.798 5.321 -0.357 1.00 59.44 228 LEU A CA 1
ATOM 1795 C C . LEU A 1 228 ? -23.268 5.525 -0.771 1.00 59.44 228 LEU A C 1
ATOM 1797 O O . LEU A 1 228 ? -23.625 6.607 -1.228 1.00 59.44 228 LEU A O 1
ATOM 1801 N N . ALA A 1 229 ? -24.132 4.516 -0.678 1.00 57.56 229 ALA A N 1
ATOM 1802 C CA . ALA A 1 229 ? -25.535 4.633 -1.056 1.00 57.56 229 ALA A CA 1
ATOM 1803 C C . ALA A 1 229 ? -26.205 5.705 -0.183 1.00 57.56 229 ALA A C 1
ATOM 1805 O O . ALA A 1 229 ? -26.357 5.536 1.023 1.00 57.56 229 ALA A O 1
ATOM 1806 N N . GLY A 1 230 ? -26.567 6.828 -0.805 1.00 63.34 230 GLY A N 1
ATOM 1807 C CA . GLY A 1 230 ? -27.147 7.989 -0.127 1.00 63.34 230 GLY A CA 1
ATOM 1808 C C . GLY A 1 230 ? -26.153 9.085 0.274 1.00 63.34 230 GLY A C 1
ATOM 1809 O O . GLY A 1 230 ? -26.606 10.156 0.666 1.00 63.34 230 GLY A O 1
ATOM 1810 N N . LEU A 1 231 ? -24.837 8.879 0.126 1.00 76.88 231 LEU A N 1
ATOM 1811 C CA . LEU A 1 231 ? -23.828 9.924 0.328 1.00 76.88 231 LEU A CA 1
ATOM 1812 C C . LEU A 1 231 ? -23.547 10.677 -0.984 1.00 76.88 231 LEU A C 1
ATOM 1814 O O . LEU A 1 231 ? -23.086 10.063 -1.949 1.00 76.88 231 LEU A O 1
ATOM 1818 N N . PRO A 1 232 ? -23.770 12.002 -1.051 1.00 83.81 232 PRO A N 1
ATOM 1819 C CA . PRO A 1 232 ? -23.423 12.787 -2.230 1.00 83.81 232 PRO A CA 1
ATOM 1820 C C . PRO A 1 232 ? -21.900 12.797 -2.467 1.00 83.81 232 PRO A C 1
ATOM 1822 O O . PRO A 1 232 ? -21.150 13.062 -1.522 1.00 83.81 232 PRO A O 1
ATOM 1825 N N . PRO A 1 233 ? -21.409 12.624 -3.710 1.00 86.19 233 PRO A N 1
ATOM 1826 C CA . PRO A 1 233 ? -19.970 12.652 -4.001 1.00 86.19 233 PRO A CA 1
ATOM 1827 C C . PRO A 1 233 ? -19.261 13.933 -3.534 1.00 86.19 233 PRO A C 1
ATOM 1829 O O . PRO A 1 233 ? -18.133 13.890 -3.047 1.00 86.19 233 PRO A O 1
ATOM 1832 N N . GLY A 1 234 ? -19.952 15.077 -3.590 1.00 85.31 234 GLY A N 1
ATOM 1833 C CA . GLY A 1 234 ? -19.435 16.345 -3.071 1.00 85.31 234 GLY A CA 1
ATOM 1834 C C . GLY A 1 234 ? -19.189 16.347 -1.556 1.00 85.31 234 GLY A C 1
ATOM 1835 O O . GLY A 1 234 ? -18.260 17.005 -1.090 1.00 85.31 234 GLY A O 1
ATOM 1836 N N . GLU A 1 235 ? -19.969 15.593 -0.773 1.00 84.50 235 GLU A N 1
ATOM 1837 C CA . GLU A 1 235 ? -19.724 15.448 0.667 1.00 84.50 235 GLU A CA 1
ATOM 1838 C C . GLU A 1 235 ? -18.489 14.591 0.941 1.00 84.50 235 GLU A C 1
ATOM 1840 O O . GLU A 1 235 ? -17.707 14.925 1.831 1.00 84.50 235 GLU A O 1
ATOM 1845 N N . VAL A 1 236 ? -18.278 13.540 0.143 1.00 89.62 236 VAL A N 1
ATOM 1846 C CA . VAL A 1 236 ? -17.080 12.693 0.212 1.00 89.62 236 VAL A CA 1
ATOM 1847 C C . VAL A 1 236 ? -15.826 13.506 -0.106 1.00 89.62 236 VAL A C 1
ATOM 1849 O O . VAL A 1 236 ? -14.867 13.497 0.666 1.00 89.62 236 VAL A O 1
ATOM 1852 N N . ALA A 1 237 ? -15.873 14.281 -1.188 1.00 92.00 237 ALA A N 1
ATOM 1853 C CA . ALA A 1 237 ? -14.805 15.185 -1.600 1.00 92.00 237 ALA A CA 1
ATOM 1854 C C . ALA A 1 237 ? -14.462 16.230 -0.525 1.00 92.00 237 ALA A C 1
ATOM 1856 O O . ALA A 1 237 ? -13.290 16.450 -0.207 1.00 92.00 237 ALA A O 1
ATOM 1857 N N . ALA A 1 238 ? -15.477 16.851 0.083 1.00 88.88 238 ALA A N 1
ATOM 1858 C CA . ALA A 1 238 ? -15.279 17.823 1.155 1.00 88.88 238 ALA A CA 1
ATOM 1859 C C . ALA A 1 238 ? -14.734 17.179 2.442 1.00 88.88 238 ALA A C 1
ATOM 1861 O O . ALA A 1 238 ? -13.881 17.762 3.112 1.00 88.88 238 ALA A O 1
ATOM 1862 N N . ALA A 1 239 ? -15.212 15.981 2.789 1.00 91.81 239 ALA A N 1
ATOM 1863 C CA . ALA A 1 239 ? -14.734 15.214 3.934 1.00 91.81 239 ALA A CA 1
ATOM 1864 C C . ALA A 1 239 ? -13.260 14.820 3.785 1.00 91.81 239 ALA A C 1
ATOM 1866 O O . ALA A 1 239 ? -12.503 14.960 4.742 1.00 91.81 239 ALA A O 1
ATOM 1867 N N . PHE A 1 240 ? -12.843 14.394 2.590 1.00 94.38 240 PHE A N 1
ATOM 1868 C CA . PHE A 1 240 ? -11.477 13.951 2.316 1.00 94.38 240 PHE A CA 1
ATOM 1869 C C . PHE A 1 240 ? -10.419 14.977 2.742 1.00 94.38 240 PHE A C 1
ATOM 1871 O O . PHE A 1 240 ? -9.463 14.630 3.432 1.00 94.38 240 PHE A O 1
ATOM 1878 N N . LEU A 1 241 ? -10.612 16.256 2.407 1.00 92.31 241 LEU A N 1
ATOM 1879 C CA . LEU A 1 241 ? -9.656 17.321 2.738 1.00 92.31 241 LEU A CA 1
ATOM 1880 C C . LEU A 1 241 ? -9.533 17.614 4.242 1.00 92.31 241 LEU A C 1
ATOM 1882 O O . LEU A 1 241 ? -8.564 18.251 4.645 1.00 92.31 241 LEU A O 1
ATOM 1886 N N . ASN A 1 242 ? -10.494 17.169 5.053 1.00 92.31 242 ASN A N 1
ATOM 1887 C CA . ASN A 1 242 ? -10.487 17.344 6.506 1.00 92.31 242 ASN A CA 1
ATOM 1888 C C . ASN A 1 242 ? -9.915 16.124 7.249 1.00 92.31 242 ASN A C 1
ATOM 1890 O O . ASN A 1 242 ? -9.831 16.152 8.474 1.00 92.31 242 ASN A O 1
ATOM 1894 N N . LEU A 1 243 ? -9.553 15.055 6.534 1.00 93.19 243 LEU A N 1
ATOM 1895 C CA . LEU A 1 243 ? -8.866 13.895 7.101 1.00 93.19 243 LEU A CA 1
ATOM 1896 C C . LEU A 1 243 ? -7.369 14.170 7.284 1.00 93.19 243 LEU A C 1
ATOM 1898 O O . LEU A 1 243 ? -6.797 15.041 6.623 1.00 93.19 243 LEU A O 1
ATOM 1902 N N . THR A 1 244 ? -6.717 13.384 8.143 1.00 92.12 244 THR A N 1
ATOM 1903 C CA . THR A 1 244 ? -5.252 13.418 8.264 1.00 92.12 244 THR A CA 1
ATOM 1904 C C . THR A 1 244 ? -4.584 12.891 6.988 1.00 92.12 244 THR A C 1
ATOM 1906 O O . THR A 1 244 ? -5.195 12.173 6.193 1.00 92.12 244 THR A O 1
ATOM 1909 N N . GLN A 1 245 ? -3.313 13.236 6.759 1.00 92.81 245 GLN A N 1
ATOM 1910 C CA . GLN A 1 245 ? -2.600 12.809 5.545 1.00 92.81 245 GLN A CA 1
ATOM 1911 C C . GLN A 1 245 ? -2.477 11.278 5.443 1.00 92.81 245 GLN A C 1
ATOM 1913 O O . GLN A 1 245 ? -2.623 10.726 4.353 1.00 92.81 245 GLN A O 1
ATOM 1918 N N . ASP A 1 246 ? -2.295 10.588 6.573 1.00 90.38 246 ASP A N 1
ATOM 1919 C CA . ASP A 1 246 ? -2.289 9.120 6.638 1.00 90.38 246 ASP A CA 1
ATOM 1920 C C . ASP A 1 246 ? -3.651 8.539 6.240 1.00 90.38 246 ASP A C 1
ATOM 1922 O O . ASP A 1 246 ? -3.744 7.596 5.455 1.00 90.38 246 ASP A O 1
ATOM 1926 N N . GLN A 1 247 ? -4.736 9.131 6.745 1.00 91.38 247 GLN A N 1
ATOM 1927 C CA . GLN A 1 247 ? -6.101 8.736 6.405 1.00 91.38 247 GLN A CA 1
ATOM 1928 C C . GLN A 1 247 ? -6.413 8.961 4.918 1.00 91.38 247 GLN A C 1
ATOM 1930 O O . GLN A 1 247 ? -6.990 8.080 4.276 1.00 91.38 247 GLN A O 1
ATOM 1935 N N . GLN A 1 248 ? -6.001 10.102 4.357 1.00 95.19 248 GLN A N 1
ATOM 1936 C CA . GLN A 1 248 ? -6.125 10.397 2.928 1.00 95.19 248 GLN A CA 1
ATOM 1937 C C . GLN A 1 248 ? -5.363 9.370 2.086 1.00 95.19 248 GLN A C 1
ATOM 1939 O O . GLN A 1 248 ? -5.929 8.795 1.156 1.00 95.19 248 GLN A O 1
ATOM 1944 N N . TRP A 1 249 ? -4.105 9.092 2.434 1.00 92.69 249 TRP A N 1
ATOM 1945 C CA . TRP A 1 249 ? -3.280 8.125 1.716 1.00 92.69 249 TRP A CA 1
ATOM 1946 C C . TRP A 1 249 ? -3.884 6.718 1.761 1.00 92.69 249 TRP A C 1
ATOM 1948 O O . TRP A 1 249 ? -4.026 6.083 0.716 1.00 92.69 249 TRP A O 1
ATOM 1958 N N . ASN A 1 250 ? -4.325 6.265 2.938 1.00 85.62 250 ASN A N 1
ATOM 1959 C CA . ASN A 1 250 ? -4.967 4.961 3.113 1.00 85.62 250 ASN A CA 1
ATOM 1960 C C . ASN A 1 250 ? -6.219 4.808 2.236 1.00 85.62 250 ASN A C 1
ATOM 1962 O O . ASN A 1 250 ? -6.402 3.765 1.602 1.00 85.62 250 ASN A O 1
ATOM 1966 N N . LEU A 1 251 ? -7.060 5.848 2.155 1.00 88.19 251 LEU A N 1
ATOM 1967 C CA . LEU A 1 251 ? -8.244 5.849 1.290 1.00 88.19 251 LEU A CA 1
ATOM 1968 C C . LEU A 1 251 ? -7.871 5.780 -0.196 1.00 88.19 251 LEU A C 1
ATOM 1970 O O . LEU A 1 251 ? -8.419 4.949 -0.919 1.00 88.19 251 LEU A O 1
ATOM 1974 N N . LEU A 1 252 ? -6.918 6.598 -0.652 1.00 91.06 252 LEU A N 1
ATOM 1975 C CA . LEU A 1 252 ? -6.481 6.596 -2.055 1.00 91.06 252 LEU A CA 1
ATOM 1976 C C . LEU A 1 252 ? -5.753 5.307 -2.460 1.00 91.06 252 LEU A C 1
ATOM 1978 O O . LEU A 1 252 ? -5.769 4.929 -3.635 1.00 91.06 252 LEU A O 1
ATOM 1982 N N . MET A 1 253 ? -5.086 4.648 -1.512 1.00 83.12 253 MET A N 1
ATOM 1983 C CA . MET A 1 253 ? -4.349 3.414 -1.765 1.00 83.12 253 MET A CA 1
ATOM 1984 C C . MET A 1 253 ? -5.285 2.206 -1.799 1.00 83.12 253 MET A C 1
ATOM 1986 O O . MET A 1 253 ? -5.223 1.421 -2.741 1.00 83.12 253 MET A O 1
ATOM 1990 N N . SER A 1 254 ? -6.141 2.063 -0.785 1.00 77.94 254 SER A N 1
ATOM 1991 C CA . SER A 1 254 ? -6.883 0.818 -0.536 1.00 77.94 254 SER A CA 1
ATOM 1992 C C . SER A 1 254 ? -8.342 0.867 -0.989 1.00 77.94 254 SER A C 1
ATOM 1994 O O . SER A 1 254 ? -8.949 -0.177 -1.206 1.00 77.94 254 SER A O 1
ATOM 1996 N N . PHE A 1 255 ? -8.917 2.064 -1.139 1.00 80.75 255 PHE A N 1
ATOM 1997 C CA . PHE A 1 255 ? -10.349 2.251 -1.396 1.00 80.75 255 PHE A CA 1
ATOM 1998 C C . PHE A 1 255 ? -10.628 3.121 -2.624 1.00 80.75 255 PHE A C 1
ATOM 2000 O O . PHE A 1 255 ? -11.736 3.633 -2.759 1.00 80.75 255 PHE A O 1
ATOM 2007 N N . TRP A 1 256 ? -9.658 3.270 -3.535 1.00 85.62 256 TRP A N 1
ATOM 2008 C CA . TRP A 1 256 ? -9.763 4.172 -4.687 1.00 85.62 256 TRP A CA 1
ATOM 2009 C C . TRP A 1 256 ? -11.052 4.000 -5.493 1.00 85.62 256 TRP A C 1
ATOM 2011 O O . TRP A 1 256 ? -11.723 4.989 -5.766 1.00 85.62 256 TRP A O 1
ATOM 2021 N N . GLU A 1 257 ? -11.463 2.764 -5.776 1.00 81.88 257 GLU A N 1
ATOM 2022 C CA . GLU A 1 257 ? -12.684 2.493 -6.546 1.00 81.88 257 GLU A CA 1
ATOM 2023 C C . GLU A 1 257 ? -13.960 3.048 -5.888 1.00 81.88 257 GLU A C 1
ATOM 2025 O O . GLU A 1 257 ? -14.935 3.335 -6.575 1.00 81.88 257 GLU A O 1
ATOM 2030 N N . ARG A 1 258 ? -13.964 3.272 -4.564 1.00 81.75 258 ARG A N 1
ATOM 2031 C CA . ARG A 1 258 ? -15.073 3.947 -3.866 1.00 81.75 258 ARG A CA 1
ATOM 2032 C C . ARG A 1 258 ? -15.013 5.470 -4.018 1.00 81.75 258 ARG A C 1
ATOM 2034 O O . ARG A 1 258 ? -16.047 6.117 -3.954 1.00 81.75 258 ARG A O 1
ATOM 2041 N N . LEU A 1 259 ? -13.825 6.045 -4.194 1.00 86.12 259 LEU A N 1
ATOM 2042 C CA . LEU A 1 259 ? -13.612 7.492 -4.320 1.00 86.12 259 LEU A CA 1
ATOM 2043 C C . LEU A 1 259 ? -13.568 7.972 -5.778 1.00 86.12 259 LEU A C 1
ATOM 2045 O O . LEU A 1 259 ? -13.519 9.176 -6.009 1.00 86.12 259 LEU A O 1
ATOM 2049 N N . LYS A 1 260 ? -13.563 7.064 -6.756 1.00 88.62 260 LYS A N 1
ATOM 2050 C CA . LYS A 1 260 ? -13.389 7.362 -8.182 1.00 88.62 260 LYS A CA 1
ATOM 2051 C C . LYS A 1 260 ? -14.621 8.042 -8.793 1.00 88.62 260 LYS A C 1
ATOM 2053 O O . LYS A 1 260 ? -15.372 7.451 -9.563 1.00 88.62 260 LYS A O 1
ATOM 2058 N N . ASP A 1 261 ? -14.809 9.304 -8.437 1.00 89.81 261 ASP A N 1
ATOM 2059 C CA . ASP A 1 261 ? -15.879 10.187 -8.892 1.00 89.81 261 ASP A CA 1
ATOM 2060 C C . ASP A 1 261 ? -15.288 11.560 -9.269 1.00 89.81 261 ASP A C 1
ATOM 2062 O O . ASP A 1 261 ? -14.363 12.021 -8.591 1.00 89.81 261 ASP A O 1
ATOM 2066 N N . PRO A 1 262 ? -15.806 12.253 -10.305 1.00 93.62 262 PRO A N 1
ATOM 2067 C CA . PRO A 1 262 ? -15.325 13.580 -10.701 1.00 93.62 262 PRO A CA 1
ATOM 2068 C C . PRO A 1 262 ? -15.282 14.623 -9.571 1.00 93.62 262 PRO A C 1
ATOM 2070 O O . PRO A 1 262 ? -14.470 15.546 -9.619 1.00 93.62 262 PRO A O 1
ATOM 2073 N N . ALA A 1 263 ? -16.107 14.487 -8.526 1.00 94.12 263 ALA A N 1
ATOM 2074 C CA . ALA A 1 263 ? -16.067 15.375 -7.363 1.00 94.12 263 ALA A CA 1
ATOM 2075 C C . ALA A 1 263 ? -14.711 15.361 -6.626 1.00 94.12 263 ALA A C 1
ATOM 2077 O O . ALA A 1 263 ? -14.381 16.329 -5.938 1.00 94.12 263 ALA A O 1
ATOM 2078 N N . MET A 1 264 ? -13.911 14.297 -6.772 1.00 96.25 264 MET A N 1
ATOM 2079 C CA . MET A 1 264 ? -12.594 14.174 -6.141 1.00 96.25 264 MET A CA 1
ATOM 2080 C C . MET A 1 264 ? -11.476 14.942 -6.854 1.00 96.25 264 MET A C 1
ATOM 2082 O O . MET A 1 264 ? -10.427 15.140 -6.239 1.00 96.25 264 MET A O 1
ATOM 2086 N N . SER A 1 265 ? -11.673 15.424 -8.087 1.00 96.25 265 SER A N 1
ATOM 2087 C CA . SER A 1 265 ? -10.616 16.112 -8.845 1.00 96.25 265 SER A CA 1
ATOM 2088 C C . SER A 1 265 ? -10.061 17.329 -8.100 1.00 96.25 265 SER A C 1
ATOM 2090 O O . SER A 1 265 ? -8.854 17.426 -7.901 1.00 96.25 265 SER A O 1
ATOM 2092 N N . VAL A 1 266 ? -10.926 18.210 -7.581 1.00 96.38 266 VAL A N 1
ATOM 2093 C CA . VAL A 1 266 ? -10.498 19.417 -6.842 1.00 96.38 266 VAL A CA 1
ATOM 2094 C C . VAL A 1 266 ? -9.742 19.071 -5.543 1.00 96.38 266 VAL A C 1
ATOM 2096 O O . VAL A 1 266 ? -8.657 19.618 -5.317 1.00 96.38 266 VAL A O 1
ATOM 2099 N N . PRO A 1 267 ? -10.240 18.164 -4.675 1.00 96.62 267 PRO A N 1
ATOM 2100 C CA . PRO A 1 267 ? -9.459 17.667 -3.546 1.00 96.62 267 PRO A CA 1
ATOM 2101 C C . PRO A 1 267 ? -8.085 17.102 -3.921 1.00 96.62 267 PRO A C 1
ATOM 2103 O O . PRO A 1 267 ? -7.098 17.427 -3.259 1.00 96.62 267 PRO A O 1
ATOM 2106 N N . LEU A 1 268 ? -8.012 16.275 -4.968 1.00 97.94 268 LEU A N 1
ATOM 2107 C CA . LEU A 1 268 ? -6.770 15.636 -5.400 1.00 97.94 268 LEU A CA 1
ATOM 2108 C C . LEU A 1 268 ? -5.778 16.650 -5.959 1.00 97.94 268 LEU A C 1
ATOM 2110 O O . LEU A 1 268 ? -4.604 16.589 -5.606 1.00 97.94 268 LEU A O 1
ATOM 2114 N N . GLU A 1 269 ? -6.239 17.619 -6.749 1.00 97.00 269 GLU A N 1
ATOM 2115 C CA . GLU A 1 269 ? -5.411 18.719 -7.243 1.00 97.00 269 GLU A CA 1
ATOM 2116 C C . GLU A 1 269 ? -4.818 19.526 -6.083 1.00 97.00 269 GLU A C 1
ATOM 2118 O O . GLU A 1 269 ? -3.610 19.772 -6.034 1.00 97.00 269 GLU A O 1
ATOM 2123 N N . LYS A 1 270 ? -5.644 19.870 -5.086 1.00 95.75 270 LYS A N 1
ATOM 2124 C CA . LYS A 1 270 ? -5.191 20.605 -3.901 1.00 95.75 270 LYS A CA 1
ATOM 2125 C C . LYS A 1 270 ? -4.115 19.844 -3.129 1.00 95.75 270 LYS A C 1
ATOM 2127 O O . LYS A 1 270 ? -3.209 20.477 -2.589 1.00 95.75 270 LYS A O 1
ATOM 2132 N N . VAL A 1 271 ? -4.213 18.519 -3.038 1.00 95.25 271 VAL A N 1
ATOM 2133 C CA . VAL A 1 271 ? -3.178 17.679 -2.420 1.00 95.25 271 VAL A CA 1
ATOM 2134 C C . VAL A 1 271 ? -1.943 17.618 -3.323 1.00 95.25 271 VAL A C 1
ATOM 2136 O O . VAL A 1 271 ? -0.852 17.940 -2.871 1.00 95.25 271 VAL A O 1
ATOM 2139 N N . ALA A 1 272 ? -2.088 17.322 -4.614 1.00 94.62 272 ALA A N 1
ATOM 2140 C CA . ALA A 1 272 ? -0.974 17.215 -5.561 1.00 94.62 272 ALA A CA 1
ATOM 2141 C C . ALA A 1 272 ? -0.123 18.499 -5.666 1.00 94.62 272 ALA A C 1
ATOM 2143 O O . ALA A 1 272 ? 1.088 18.426 -5.887 1.00 94.62 272 ALA A O 1
ATOM 2144 N N . ARG A 1 273 ? -0.727 19.677 -5.466 1.00 92.69 273 ARG A N 1
ATOM 2145 C CA . ARG A 1 273 ? -0.033 20.977 -5.474 1.00 92.69 273 ARG A CA 1
ATOM 2146 C C . ARG A 1 273 ? 0.618 21.371 -4.148 1.00 92.69 273 ARG A C 1
ATOM 2148 O O . ARG A 1 273 ? 1.328 22.371 -4.116 1.00 92.69 273 ARG A O 1
ATOM 2155 N N . GLN A 1 274 ? 0.389 20.647 -3.054 1.00 88.88 274 GLN A N 1
ATOM 2156 C CA . GLN A 1 274 ? 1.033 20.960 -1.776 1.00 88.88 274 GLN A CA 1
ATOM 2157 C C . GLN A 1 274 ? 2.490 20.476 -1.792 1.00 88.88 274 GLN A C 1
ATOM 2159 O O . GLN A 1 274 ? 2.715 19.273 -1.893 1.00 88.88 274 GLN A O 1
ATOM 2164 N N . PRO A 1 275 ? 3.481 21.380 -1.680 1.00 73.12 275 PRO A N 1
ATOM 2165 C CA . PRO A 1 275 ? 4.888 21.018 -1.852 1.00 73.12 275 PRO A CA 1
ATOM 2166 C C . PRO A 1 275 ? 5.528 20.395 -0.607 1.00 73.12 275 PRO A C 1
ATOM 2168 O O . PRO A 1 275 ? 6.603 19.826 -0.733 1.00 73.12 275 PRO A O 1
ATOM 2171 N N . ASN A 1 276 ? 4.911 20.559 0.571 1.00 76.75 276 ASN A N 1
ATOM 2172 C CA . ASN A 1 276 ? 5.414 20.057 1.848 1.00 76.75 276 ASN A CA 1
ATOM 2173 C C . ASN A 1 276 ? 4.339 19.204 2.526 1.00 76.75 276 ASN A C 1
ATOM 2175 O O . ASN A 1 276 ? 3.319 19.731 2.982 1.00 76.75 276 ASN A O 1
ATOM 2179 N N . MET A 1 277 ? 4.589 17.907 2.638 1.00 79.25 277 MET A N 1
ATOM 2180 C CA . MET A 1 277 ? 3.749 16.942 3.326 1.00 79.25 277 MET A CA 1
ATOM 2181 C C . MET A 1 277 ? 4.524 16.242 4.439 1.00 79.25 277 MET A C 1
ATOM 2183 O O . MET A 1 277 ? 5.729 16.026 4.369 1.00 79.25 277 MET A O 1
ATOM 2187 N N . SER A 1 278 ? 3.819 15.866 5.503 1.00 81.62 278 SER A N 1
ATOM 2188 C CA . SER A 1 278 ? 4.365 14.915 6.472 1.00 81.62 278 SER A CA 1
ATOM 2189 C C . SER A 1 278 ? 4.363 13.496 5.900 1.00 81.62 278 SER A C 1
ATOM 2191 O O . SER A 1 278 ? 5.264 12.715 6.199 1.00 81.62 278 SER A O 1
ATOM 2193 N N . HIS A 1 279 ? 3.371 13.165 5.065 1.00 84.38 279 HIS A N 1
ATOM 2194 C CA . HIS A 1 279 ? 3.247 11.854 4.440 1.00 84.38 279 HIS A CA 1
ATOM 2195 C C . HIS A 1 279 ? 3.875 11.826 3.040 1.00 84.38 279 HIS A C 1
ATOM 2197 O O . HIS A 1 279 ? 3.262 12.228 2.049 1.00 84.38 279 HIS A O 1
ATOM 2203 N N . GLN A 1 280 ? 5.080 11.263 2.953 1.00 79.81 280 GLN A N 1
ATOM 2204 C CA . GLN A 1 280 ? 5.947 11.312 1.766 1.00 79.81 280 GLN A CA 1
ATOM 2205 C C . GLN A 1 280 ? 5.329 10.729 0.483 1.00 79.81 280 GLN A C 1
ATOM 2207 O O . GLN A 1 280 ? 5.717 11.106 -0.616 1.00 79.81 280 GLN A O 1
ATOM 2212 N N . MET A 1 281 ? 4.385 9.789 0.597 1.00 85.44 281 MET A N 1
ATOM 2213 C CA . MET A 1 281 ? 3.783 9.113 -0.564 1.00 85.44 281 MET A CA 1
ATOM 2214 C C . MET A 1 281 ? 2.412 9.666 -0.967 1.00 85.44 281 MET A C 1
ATOM 2216 O O . MET A 1 281 ? 1.827 9.191 -1.941 1.00 85.44 281 MET A O 1
ATOM 2220 N N . LEU A 1 282 ? 1.857 10.619 -0.211 1.00 92.38 282 LEU A N 1
ATOM 2221 C CA . LEU A 1 282 ? 0.498 11.099 -0.460 1.00 92.38 282 LEU A CA 1
ATOM 2222 C C . LEU A 1 282 ? 0.427 11.928 -1.746 1.00 92.38 282 LEU A C 1
ATOM 2224 O O . LEU A 1 282 ? -0.471 11.708 -2.554 1.00 92.38 282 LEU A O 1
ATOM 2228 N N . ARG A 1 283 ? 1.386 12.835 -1.957 1.00 93.31 283 ARG A N 1
ATOM 2229 C CA . ARG A 1 283 ? 1.422 13.717 -3.131 1.00 93.31 283 ARG A CA 1
ATOM 2230 C C . ARG A 1 283 ? 1.507 12.936 -4.442 1.00 93.31 283 ARG A C 1
ATOM 2232 O O . ARG A 1 283 ? 0.693 13.163 -5.333 1.00 93.31 283 ARG A O 1
ATOM 2239 N N . ASP A 1 284 ? 2.445 11.990 -4.523 1.00 93.44 284 ASP A N 1
ATOM 2240 C CA . ASP A 1 284 ? 2.607 11.072 -5.658 1.00 93.44 284 ASP A CA 1
ATOM 2241 C C . ASP A 1 284 ? 1.299 10.341 -5.992 1.00 93.44 284 ASP A C 1
ATOM 2243 O O . ASP A 1 284 ? 0.824 10.369 -7.129 1.00 93.44 284 ASP A O 1
ATOM 2247 N N . LEU A 1 285 ? 0.678 9.730 -4.979 1.00 94.56 285 LEU A N 1
ATOM 2248 C CA . LEU A 1 285 ? -0.552 8.970 -5.158 1.00 94.56 285 LEU A CA 1
ATOM 2249 C C . LEU A 1 285 ? -1.731 9.870 -5.547 1.00 94.56 285 LEU A C 1
ATOM 2251 O O . LEU A 1 285 ? -2.504 9.500 -6.428 1.00 94.56 285 LEU A O 1
ATOM 2255 N N . ALA A 1 286 ? -1.858 11.051 -4.941 1.00 96.69 286 ALA A N 1
ATOM 2256 C CA . ALA A 1 286 ? -2.904 12.011 -5.275 1.00 96.69 286 ALA A CA 1
ATOM 2257 C C . ALA A 1 286 ? -2.791 12.496 -6.724 1.00 96.69 286 ALA A C 1
ATOM 2259 O O . ALA A 1 286 ? -3.799 12.530 -7.424 1.00 96.69 286 ALA A O 1
ATOM 2260 N N . LEU A 1 287 ? -1.577 12.796 -7.200 1.00 97.00 287 LEU A N 1
ATOM 2261 C CA . LEU A 1 287 ? -1.352 13.190 -8.591 1.00 97.00 287 LEU A CA 1
ATOM 2262 C C . LEU A 1 287 ? -1.687 12.054 -9.564 1.00 97.00 287 LEU A C 1
ATOM 2264 O O . LEU A 1 287 ? -2.322 12.285 -10.590 1.00 97.00 287 LEU A O 1
ATOM 2268 N N . ARG A 1 288 ? -1.323 10.815 -9.222 1.00 96.38 288 ARG A N 1
ATOM 2269 C CA . ARG A 1 288 ? -1.697 9.637 -10.010 1.00 96.38 288 ARG A CA 1
ATOM 2270 C C . ARG A 1 288 ? -3.213 9.456 -10.089 1.00 96.38 288 ARG A C 1
ATOM 2272 O O . ARG A 1 288 ? -3.739 9.232 -11.171 1.00 96.38 288 ARG A O 1
ATOM 2279 N N . ARG A 1 289 ? -3.918 9.600 -8.963 1.00 96.94 289 ARG A N 1
ATOM 2280 C CA . ARG A 1 289 ? -5.387 9.513 -8.912 1.00 96.94 289 ARG A CA 1
ATOM 2281 C C . ARG A 1 289 ? -6.076 10.671 -9.625 1.00 96.94 289 ARG A C 1
ATOM 2283 O O . ARG A 1 289 ? -7.110 10.459 -10.248 1.00 96.94 289 ARG A O 1
ATOM 2290 N N . LEU A 1 290 ? -5.494 11.870 -9.584 1.00 98.00 290 LEU A N 1
ATOM 2291 C CA . LEU A 1 290 ? -5.966 12.994 -10.386 1.00 98.00 290 LEU A CA 1
ATOM 2292 C C . LEU A 1 290 ? -5.824 12.681 -11.874 1.00 98.00 290 LEU A C 1
ATOM 2294 O O . LEU A 1 290 ? -6.774 12.889 -12.609 1.00 98.00 290 LEU A O 1
ATOM 2298 N N . TYR A 1 291 ? -4.688 12.127 -12.308 1.00 97.25 291 TYR A N 1
ATOM 2299 C CA . TYR A 1 291 ? -4.495 11.727 -13.703 1.00 97.25 291 TYR A CA 1
ATOM 2300 C C . TYR A 1 291 ? -5.488 10.638 -14.139 1.00 97.25 291 TYR A C 1
ATOM 2302 O O . TYR A 1 291 ? -5.983 10.687 -15.260 1.00 97.25 291 TYR A O 1
ATOM 2310 N N . ASP A 1 292 ? -5.820 9.691 -13.253 1.00 94.44 292 ASP A N 1
ATOM 2311 C CA . ASP A 1 292 ? -6.833 8.659 -13.517 1.00 94.44 292 ASP A CA 1
ATOM 2312 C C . ASP A 1 292 ? -8.245 9.254 -13.752 1.00 94.44 292 ASP A C 1
ATOM 2314 O O . ASP A 1 292 ? -9.031 8.663 -14.494 1.00 94.44 292 ASP A O 1
ATOM 2318 N N . LEU A 1 293 ? -8.584 10.390 -13.122 1.00 95.81 293 LEU A N 1
ATOM 2319 C CA . LEU A 1 293 ? -9.895 11.056 -13.245 1.00 95.81 293 LEU A CA 1
ATOM 2320 C C . LEU A 1 293 ? -9.932 12.134 -14.330 1.00 95.81 293 LEU A C 1
ATOM 2322 O O . LEU A 1 293 ? -10.876 12.204 -15.114 1.00 95.81 293 LEU A O 1
ATOM 2326 N N . ASP A 1 294 ? -8.925 12.998 -14.328 1.00 96.00 294 ASP A N 1
ATOM 2327 C CA . ASP A 1 294 ? -8.816 14.180 -15.164 1.00 96.00 294 ASP A CA 1
ATOM 2328 C C . ASP A 1 294 ? -7.354 14.377 -15.605 1.00 96.00 294 ASP A C 1
ATOM 2330 O O . ASP A 1 294 ? -6.582 15.132 -14.995 1.00 96.00 294 ASP A O 1
ATOM 2334 N N . PRO A 1 295 ? -6.944 13.704 -16.697 1.00 96.56 295 PRO A N 1
ATOM 2335 C CA . PRO A 1 295 ? -5.613 13.874 -17.264 1.00 96.56 295 PRO A CA 1
ATOM 2336 C C . PRO A 1 295 ? -5.293 15.330 -17.619 1.00 96.56 295 PRO A C 1
ATOM 2338 O O . PRO A 1 295 ? -4.119 15.707 -17.623 1.00 96.56 295 PRO A O 1
ATOM 2341 N N . SER A 1 296 ? -6.305 16.149 -17.935 1.00 96.06 296 SER A N 1
ATOM 2342 C CA . SER A 1 296 ? -6.100 17.531 -18.371 1.00 96.06 296 SER A CA 1
ATOM 2343 C C . SER A 1 296 ? -5.642 18.430 -17.224 1.00 96.06 296 SER A C 1
ATOM 2345 O O . SER A 1 296 ? -4.716 19.215 -17.420 1.00 96.06 296 SER A O 1
ATOM 2347 N N . GLU A 1 297 ? -6.181 18.229 -16.019 1.00 96.44 297 GLU A N 1
ATOM 2348 C CA . GLU A 1 297 ? -5.770 18.949 -14.806 1.00 96.44 297 GLU A CA 1
ATOM 2349 C C . GLU A 1 297 ? -4.459 18.408 -14.210 1.00 96.44 297 GLU A C 1
ATOM 2351 O O . GLU A 1 297 ? -3.626 19.163 -13.701 1.00 96.44 297 GLU A O 1
ATOM 2356 N N . ALA A 1 298 ? -4.210 17.098 -14.315 1.00 97.50 298 ALA A N 1
ATOM 2357 C CA . ALA A 1 298 ? -2.966 16.495 -13.831 1.00 97.50 298 ALA A CA 1
ATOM 2358 C C . ALA A 1 298 ? -1.742 16.835 -14.699 1.00 97.50 298 ALA A C 1
ATOM 2360 O O . ALA A 1 298 ? -0.631 16.974 -14.181 1.00 97.50 298 ALA A O 1
ATOM 2361 N N . THR A 1 299 ? -1.919 16.957 -16.019 1.00 97.62 299 THR A N 1
ATOM 2362 C CA . THR A 1 299 ? -0.807 17.128 -16.971 1.00 97.62 299 THR A CA 1
ATOM 2363 C C . THR A 1 299 ? 0.069 18.352 -16.664 1.00 97.62 299 THR A C 1
ATOM 2365 O O . THR A 1 299 ? 1.290 18.186 -16.604 1.00 97.62 299 THR A O 1
ATOM 2368 N N . PRO A 1 300 ? -0.479 19.560 -16.416 1.00 97.31 300 PRO A N 1
ATOM 2369 C CA . PRO A 1 300 ? 0.325 20.718 -16.028 1.00 97.31 300 PRO A CA 1
ATOM 2370 C C . PRO A 1 300 ? 1.171 20.479 -14.772 1.00 97.31 300 PRO A C 1
ATOM 2372 O O . PRO A 1 300 ? 2.329 20.883 -14.746 1.00 97.31 300 PRO A O 1
ATOM 2375 N N . ILE A 1 301 ? 0.628 19.780 -13.767 1.00 96.88 301 ILE A N 1
ATOM 2376 C CA . ILE A 1 301 ? 1.341 19.471 -12.516 1.00 96.88 301 ILE A CA 1
ATOM 2377 C C . ILE A 1 301 ? 2.495 18.499 -12.784 1.00 96.88 301 ILE A C 1
ATOM 2379 O O . ILE A 1 301 ? 3.596 18.692 -12.274 1.00 96.88 301 ILE A O 1
ATOM 2383 N N . ILE A 1 302 ? 2.276 17.477 -13.619 1.00 97.31 302 ILE A N 1
ATOM 2384 C CA . ILE A 1 302 ? 3.332 16.533 -14.018 1.00 97.31 302 ILE A CA 1
ATOM 2385 C C . ILE A 1 302 ? 4.465 17.262 -14.753 1.00 97.31 302 ILE A C 1
ATOM 2387 O O . ILE A 1 302 ? 5.637 17.030 -14.460 1.00 97.31 302 ILE A O 1
ATOM 2391 N N . LEU A 1 303 ? 4.134 18.145 -15.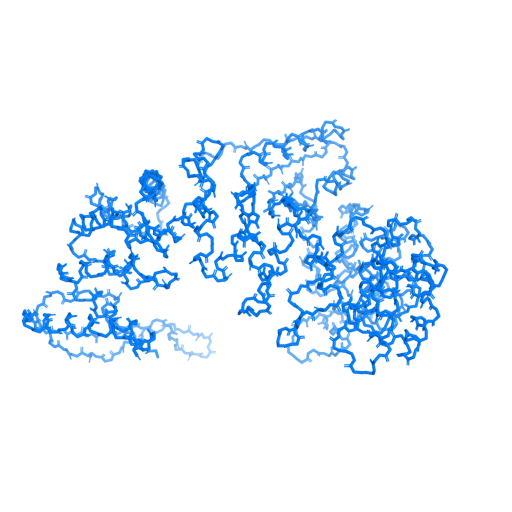700 1.00 97.69 303 LEU A N 1
ATOM 2392 C CA . LEU A 1 303 ? 5.129 18.912 -16.456 1.00 97.69 303 LEU A CA 1
ATOM 2393 C C . LEU A 1 303 ? 5.932 19.857 -15.551 1.00 97.69 303 LEU A C 1
ATOM 2395 O O . LEU A 1 303 ? 7.152 19.943 -15.694 1.00 97.69 303 LEU A O 1
ATOM 2399 N N . GLU A 1 304 ? 5.265 20.525 -14.609 1.00 96.00 304 GLU A N 1
ATOM 2400 C CA . GLU A 1 304 ? 5.907 21.375 -13.602 1.00 96.00 304 GLU A CA 1
ATOM 2401 C C . GLU A 1 304 ? 6.865 20.566 -12.716 1.00 96.00 304 GLU A C 1
ATOM 2403 O O . GLU A 1 304 ? 8.008 20.971 -12.519 1.00 96.00 304 GLU A O 1
ATOM 2408 N N . GLU A 1 305 ? 6.448 19.388 -12.250 1.00 94.88 305 GLU A N 1
ATOM 2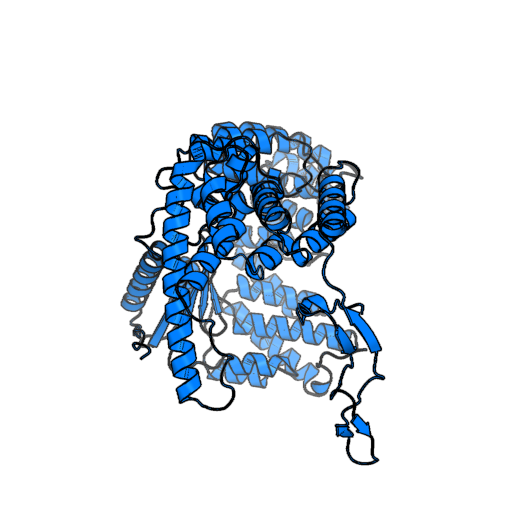409 C CA . GLU A 1 305 ? 7.265 18.528 -11.391 1.00 94.88 305 GLU A CA 1
ATOM 2410 C C . GLU A 1 305 ? 8.464 17.908 -12.136 1.00 94.88 305 GLU A C 1
ATOM 2412 O O . GLU A 1 305 ? 9.534 17.733 -11.555 1.00 94.88 305 GLU A O 1
ATOM 2417 N N . ILE A 1 306 ? 8.338 17.627 -13.441 1.00 95.81 306 ILE A N 1
ATOM 2418 C CA . ILE A 1 306 ? 9.479 17.247 -14.296 1.00 95.81 306 ILE A CA 1
ATOM 2419 C C . ILE A 1 306 ? 10.506 18.386 -14.346 1.00 95.81 306 ILE A C 1
ATOM 2421 O O . ILE A 1 306 ? 11.715 18.156 -14.209 1.00 95.81 306 ILE A O 1
ATOM 2425 N N . GLN A 1 307 ? 10.029 19.618 -14.534 1.00 95.19 307 GLN A N 1
ATOM 2426 C CA . GLN A 1 307 ? 10.875 20.802 -14.631 1.00 95.19 307 GLN A CA 1
ATOM 2427 C C . GLN A 1 307 ? 11.557 21.125 -13.291 1.00 95.19 307 GLN A C 1
ATOM 2429 O O . GLN A 1 307 ? 12.761 21.394 -13.244 1.00 95.19 307 GLN A O 1
ATOM 2434 N N . HIS A 1 308 ? 10.796 21.053 -12.201 1.00 92.06 308 HIS A N 1
ATOM 2435 C CA . HIS A 1 308 ? 11.186 21.458 -10.856 1.00 92.06 308 HIS A CA 1
ATOM 2436 C C . HIS A 1 308 ? 10.760 20.396 -9.831 1.00 92.06 308 HIS A C 1
ATOM 2438 O O . HIS A 1 308 ? 9.776 20.584 -9.117 1.00 92.06 308 HIS A O 1
ATOM 2444 N N . PRO A 1 309 ? 11.492 19.271 -9.735 1.00 90.56 309 PRO A N 1
ATOM 2445 C CA . PRO A 1 309 ? 11.124 18.205 -8.819 1.00 90.56 309 PRO A CA 1
ATOM 2446 C C . PRO A 1 309 ? 11.307 18.654 -7.377 1.00 90.56 309 PRO A C 1
ATOM 2448 O O . PRO A 1 309 ? 12.346 19.207 -7.001 1.00 90.56 309 PRO A O 1
ATOM 2451 N N . HIS A 1 310 ? 10.312 18.354 -6.558 1.00 87.62 310 HIS A N 1
ATOM 2452 C CA . HIS A 1 310 ? 10.338 18.642 -5.139 1.00 87.62 310 HIS A CA 1
ATOM 2453 C C . HIS A 1 310 ? 10.966 17.477 -4.372 1.00 87.62 310 HIS A C 1
ATOM 2455 O O . HIS A 1 310 ? 10.660 16.300 -4.599 1.00 87.62 310 HIS A O 1
ATOM 2461 N N . LEU A 1 311 ? 11.847 17.821 -3.430 1.00 83.38 311 LEU A N 1
ATOM 2462 C CA . LEU A 1 311 ? 12.484 16.870 -2.528 1.00 83.38 311 LEU A CA 1
ATOM 2463 C C . LEU A 1 311 ? 12.134 17.218 -1.083 1.00 83.38 311 LEU A C 1
ATOM 2465 O O . LEU A 1 311 ? 12.484 18.293 -0.598 1.00 83.38 311 LEU A O 1
ATOM 2469 N N . GLU A 1 312 ? 11.535 16.269 -0.376 1.00 73.88 312 GLU A N 1
ATOM 2470 C CA . GLU A 1 312 ? 11.258 16.352 1.055 1.00 73.88 312 GLU A CA 1
ATOM 2471 C C . GLU A 1 312 ? 12.253 15.461 1.800 1.00 73.88 312 GLU A C 1
ATOM 2473 O O . GLU A 1 312 ? 12.321 14.256 1.569 1.00 73.88 312 GLU A O 1
ATOM 2478 N N . ASN A 1 313 ? 13.084 16.044 2.671 1.00 70.19 313 ASN A N 1
ATOM 2479 C CA . ASN A 1 313 ? 14.130 15.316 3.411 1.00 70.19 313 ASN A CA 1
ATOM 2480 C C . ASN A 1 313 ? 15.069 14.467 2.523 1.00 70.19 313 ASN A C 1
ATOM 2482 O O . ASN A 1 313 ? 15.619 13.461 2.965 1.00 70.19 313 ASN A O 1
ATOM 2486 N N . GLY A 1 314 ? 15.271 14.881 1.266 1.00 70.31 314 GLY A N 1
ATOM 2487 C CA . GLY A 1 314 ? 16.099 14.163 0.292 1.00 70.31 314 GLY A CA 1
ATOM 2488 C C . GLY A 1 314 ? 15.387 13.032 -0.458 1.00 70.31 314 GLY A C 1
ATOM 2489 O O . GLY A 1 314 ? 16.043 12.327 -1.219 1.00 70.31 314 GLY A O 1
ATOM 2490 N N . ILE A 1 315 ? 14.073 12.873 -0.279 1.00 75.38 315 ILE A N 1
ATOM 2491 C CA . ILE A 1 315 ? 13.229 11.890 -0.969 1.00 75.38 315 ILE A CA 1
ATOM 2492 C C . ILE A 1 315 ? 12.304 12.627 -1.945 1.00 75.38 315 ILE A C 1
ATOM 2494 O O . ILE A 1 315 ? 11.805 13.709 -1.639 1.00 75.38 315 ILE A O 1
ATOM 2498 N N . PHE A 1 316 ? 12.089 12.064 -3.136 1.00 80.00 316 PHE A N 1
ATOM 2499 C CA . PHE A 1 316 ? 11.197 12.648 -4.140 1.00 80.00 316 PHE A CA 1
ATOM 2500 C C . PHE A 1 316 ? 9.738 12.589 -3.686 1.00 80.00 316 PHE A C 1
ATOM 2502 O O . PHE A 1 316 ? 9.243 11.513 -3.349 1.00 80.00 316 PHE A O 1
ATOM 2509 N N . ALA A 1 317 ? 9.048 13.729 -3.740 1.00 83.06 317 ALA A N 1
ATOM 2510 C CA . ALA A 1 317 ? 7.628 13.810 -3.398 1.00 83.06 317 ALA A CA 1
ATOM 2511 C C . ALA A 1 317 ? 6.716 13.190 -4.479 1.00 83.06 317 ALA A C 1
ATOM 2513 O O . ALA A 1 317 ? 5.585 12.802 -4.188 1.00 83.06 317 ALA A O 1
ATOM 2514 N N . VAL A 1 318 ? 7.208 13.084 -5.721 1.00 90.06 318 VAL A N 1
ATOM 2515 C CA . VAL A 1 318 ? 6.541 12.424 -6.856 1.00 90.06 318 VAL A CA 1
ATOM 2516 C C . VAL A 1 318 ? 7.527 11.486 -7.551 1.00 90.06 318 VAL A C 1
ATOM 2518 O O . VAL A 1 318 ? 8.684 11.841 -7.782 1.00 90.06 318 VAL A O 1
ATOM 2521 N N . LYS A 1 319 ? 7.084 10.270 -7.873 1.00 90.38 319 LYS A N 1
ATOM 2522 C CA . LYS A 1 319 ? 7.937 9.212 -8.422 1.00 90.38 319 LYS A CA 1
ATOM 2523 C C . LYS A 1 319 ? 8.022 9.264 -9.946 1.00 90.38 319 LYS A C 1
ATOM 2525 O O . LYS A 1 319 ? 7.121 9.759 -10.624 1.00 90.38 319 LYS A O 1
ATOM 2530 N N . GLY A 1 320 ? 9.092 8.681 -10.492 1.00 90.31 320 GLY A N 1
ATOM 2531 C CA . GLY A 1 320 ? 9.324 8.602 -11.936 1.00 90.31 320 GLY A CA 1
ATOM 2532 C C . GLY A 1 320 ? 8.192 7.898 -12.689 1.00 90.31 320 GLY A C 1
ATOM 2533 O O . GLY A 1 320 ? 7.854 8.305 -13.797 1.00 90.31 320 GLY A O 1
ATOM 2534 N N . GLU A 1 321 ? 7.541 6.905 -12.075 1.00 89.94 321 GLU A N 1
ATOM 2535 C CA . GLU A 1 321 ? 6.385 6.218 -12.655 1.00 89.94 321 GLU A CA 1
ATOM 2536 C C . GLU A 1 321 ? 5.189 7.153 -12.863 1.00 89.94 321 GLU A C 1
ATOM 2538 O O . GLU A 1 321 ? 4.543 7.079 -13.907 1.00 89.94 321 GLU A O 1
ATOM 2543 N N . THR A 1 322 ? 4.913 8.042 -11.904 1.00 95.00 322 THR A N 1
ATOM 2544 C CA . THR A 1 322 ? 3.822 9.026 -11.987 1.00 95.00 322 THR A CA 1
ATOM 2545 C C . THR A 1 322 ? 4.149 10.110 -13.009 1.00 95.00 322 THR A C 1
ATOM 2547 O O . THR A 1 322 ? 3.318 10.442 -13.851 1.00 95.00 322 THR A O 1
ATOM 2550 N N . LEU A 1 323 ? 5.391 10.606 -13.020 1.00 96.06 323 LEU A N 1
ATOM 2551 C CA . LEU A 1 323 ? 5.826 11.563 -14.043 1.00 96.06 323 LEU A CA 1
ATOM 2552 C C . LEU A 1 323 ? 5.831 10.945 -15.452 1.00 96.06 323 LEU A C 1
ATOM 2554 O O . LEU A 1 323 ? 5.670 11.646 -16.449 1.00 96.06 323 LEU A O 1
ATOM 2558 N N . GLY A 1 324 ? 5.972 9.622 -15.543 1.00 94.38 324 GLY A N 1
ATOM 2559 C CA . GLY A 1 324 ? 5.959 8.840 -16.776 1.00 94.38 324 GLY A CA 1
ATOM 2560 C C . GLY A 1 324 ? 4.580 8.562 -17.391 1.00 94.38 324 GLY A C 1
ATOM 2561 O O . GLY A 1 324 ? 4.533 7.893 -18.429 1.00 94.38 324 GLY A O 1
ATOM 2562 N N . LEU A 1 325 ? 3.487 9.043 -16.779 1.00 95.56 325 LEU A N 1
ATOM 2563 C CA . LEU A 1 325 ? 2.105 8.752 -17.190 1.00 95.56 325 LEU A CA 1
ATOM 2564 C C . LEU A 1 325 ? 1.651 9.462 -18.470 1.00 95.56 325 LEU A C 1
ATOM 2566 O O . LEU A 1 325 ? 0.717 8.978 -19.112 1.00 95.56 325 LEU A O 1
ATOM 2570 N N . LEU A 1 326 ? 2.287 10.578 -18.847 1.00 96.25 326 LEU A N 1
ATOM 2571 C CA . LEU A 1 326 ? 1.876 11.354 -20.019 1.00 96.25 326 LEU A CA 1
ATOM 2572 C C . LEU A 1 326 ? 1.913 10.473 -21.277 1.00 96.25 326 LEU A C 1
ATOM 2574 O O . LEU A 1 326 ? 2.839 9.672 -21.436 1.00 96.25 326 LEU A O 1
ATOM 2578 N N . PRO A 1 327 ? 0.952 10.618 -22.204 1.00 95.56 327 PRO A N 1
ATOM 2579 C CA . PRO A 1 327 ? 0.848 9.741 -23.369 1.00 95.56 327 PRO A CA 1
ATOM 2580 C C . PRO A 1 327 ? 1.960 9.991 -24.395 1.00 95.56 327 PRO A C 1
ATOM 2582 O O . PRO A 1 327 ? 2.200 9.155 -25.261 1.00 95.56 327 PRO A O 1
ATOM 2585 N N . ASN A 1 328 ? 2.650 11.132 -24.307 1.00 95.94 328 ASN A N 1
ATOM 2586 C CA . ASN A 1 328 ? 3.723 11.502 -25.217 1.00 95.94 328 ASN A CA 1
ATOM 2587 C C . ASN A 1 328 ? 4.833 10.441 -25.241 1.00 95.94 328 ASN A C 1
ATOM 2589 O O . ASN A 1 328 ? 5.335 10.001 -24.202 1.00 95.94 328 ASN A O 1
ATOM 2593 N N . GLU A 1 329 ? 5.272 10.065 -26.441 1.00 92.75 329 GLU A N 1
ATOM 2594 C CA . GLU A 1 329 ? 6.451 9.209 -26.610 1.00 92.75 329 GLU A CA 1
ATOM 2595 C C . GLU A 1 329 ? 7.731 9.939 -26.188 1.00 92.75 329 GLU A C 1
ATOM 2597 O O . GLU A 1 329 ? 8.604 9.355 -25.547 1.00 92.75 329 GLU A O 1
ATOM 2602 N N . THR A 1 330 ? 7.818 11.232 -26.509 1.00 96.69 330 THR A N 1
ATOM 2603 C CA . THR A 1 330 ? 8.939 12.111 -26.161 1.00 96.69 330 THR A CA 1
ATOM 2604 C C . THR A 1 330 ? 8.468 13.488 -25.711 1.00 96.69 330 THR A C 1
ATOM 2606 O O . THR A 1 330 ? 7.431 13.963 -26.177 1.00 96.69 330 THR A O 1
ATOM 2609 N N . LEU A 1 331 ? 9.279 14.166 -24.896 1.00 97.69 331 LEU A N 1
ATOM 2610 C CA . LEU A 1 331 ? 9.103 15.568 -24.496 1.00 97.69 331 LEU A CA 1
ATOM 2611 C C . LEU A 1 331 ? 10.405 16.351 -24.762 1.00 97.69 331 LEU A C 1
ATOM 2613 O O . LEU A 1 331 ? 11.168 16.613 -23.827 1.00 97.69 331 LEU A O 1
ATOM 2617 N N . PRO A 1 332 ? 10.690 16.713 -26.031 1.00 97.06 332 PRO A N 1
ATOM 2618 C CA . PRO A 1 332 ? 11.970 17.308 -26.429 1.00 97.06 332 PRO A CA 1
ATOM 2619 C C . PRO A 1 332 ? 12.303 18.613 -25.695 1.00 97.06 332 PRO A C 1
ATOM 2621 O O . PRO A 1 332 ? 13.471 18.937 -25.503 1.00 97.06 332 PRO A O 1
ATOM 2624 N N . GLN A 1 333 ? 11.291 19.351 -25.225 1.00 96.81 333 GLN A N 1
ATOM 2625 C CA . GLN A 1 333 ? 11.479 20.585 -24.461 1.00 96.81 333 GLN A CA 1
ATOM 2626 C C . GLN A 1 333 ? 12.290 20.394 -23.166 1.00 96.81 333 GLN A C 1
ATOM 2628 O O . GLN A 1 333 ? 12.866 21.358 -22.667 1.00 96.81 333 GLN A O 1
ATOM 2633 N N . PHE A 1 334 ? 12.370 19.168 -22.634 1.00 98.00 334 PHE A N 1
ATOM 2634 C CA . PHE A 1 334 ? 13.127 18.863 -21.419 1.00 98.00 334 PHE A CA 1
ATOM 2635 C C . PHE A 1 334 ? 14.526 18.299 -21.684 1.00 98.00 334 PHE A C 1
ATOM 2637 O O . PHE A 1 334 ? 15.306 18.184 -20.743 1.00 98.00 334 PHE A O 1
ATOM 2644 N N . ASP A 1 335 ? 14.890 17.991 -22.932 1.00 97.94 335 ASP A N 1
ATOM 2645 C CA . ASP A 1 335 ? 16.133 17.283 -23.258 1.00 97.94 335 ASP A CA 1
ATOM 2646 C C . ASP A 1 335 ? 17.383 17.997 -22.740 1.00 97.94 335 ASP A C 1
ATOM 2648 O O . ASP A 1 335 ? 18.180 17.416 -22.002 1.00 97.94 335 ASP A O 1
ATOM 2652 N N . GLN A 1 336 ? 17.552 19.276 -23.084 1.00 97.31 336 GLN A N 1
ATOM 2653 C CA . GLN A 1 336 ? 18.739 20.027 -22.668 1.00 97.31 336 GLN A CA 1
ATOM 2654 C C . GLN A 1 336 ? 18.783 20.245 -21.152 1.00 97.31 336 GLN A C 1
ATOM 2656 O O . GLN A 1 336 ? 19.862 20.188 -20.564 1.00 97.31 336 GLN A O 1
ATOM 2661 N N . MET A 1 337 ? 17.624 20.453 -20.520 1.00 96.56 337 MET A N 1
ATOM 2662 C CA . MET A 1 337 ? 17.512 20.619 -19.070 1.00 96.56 337 MET A CA 1
ATOM 2663 C C . MET A 1 337 ? 17.899 19.330 -18.334 1.00 96.56 337 MET A C 1
ATOM 2665 O O . MET A 1 337 ? 18.722 19.373 -17.421 1.00 96.56 337 MET A O 1
ATOM 2669 N N . LEU A 1 338 ? 17.334 18.188 -18.736 1.00 97.25 338 LEU A N 1
ATOM 2670 C CA . LEU A 1 338 ? 17.622 16.888 -18.131 1.00 97.25 338 LEU A CA 1
ATOM 2671 C C . LEU A 1 338 ? 19.087 16.495 -18.345 1.00 97.25 338 LEU A C 1
ATOM 2673 O O . LEU A 1 338 ? 19.741 16.060 -17.399 1.00 97.25 338 LEU A O 1
ATOM 2677 N N . ALA A 1 339 ? 19.629 16.717 -19.549 1.00 96.12 339 ALA A N 1
ATOM 2678 C CA . ALA A 1 339 ? 21.041 16.478 -19.841 1.00 96.12 339 ALA A CA 1
ATOM 2679 C C . ALA A 1 339 ? 21.967 17.317 -18.942 1.00 96.12 339 ALA A C 1
ATOM 2681 O O . ALA A 1 339 ? 22.897 16.774 -18.355 1.00 96.12 339 ALA A O 1
ATOM 2682 N N . ALA A 1 340 ? 21.683 18.613 -18.775 1.00 95.12 340 ALA A N 1
ATOM 2683 C CA . ALA A 1 340 ? 22.470 19.475 -17.894 1.00 95.12 340 ALA A CA 1
ATOM 2684 C C . ALA A 1 340 ? 22.402 19.015 -16.425 1.00 95.12 340 ALA A C 1
ATOM 2686 O O . ALA A 1 340 ? 23.428 18.933 -15.751 1.00 95.12 340 ALA A O 1
ATOM 2687 N N . ARG A 1 341 ? 21.212 18.643 -15.934 1.00 94.12 341 ARG A N 1
ATOM 2688 C CA . ARG A 1 341 ? 21.013 18.199 -14.545 1.00 94.12 341 ARG A CA 1
ATOM 2689 C C . ARG A 1 341 ? 21.721 16.887 -14.207 1.00 94.12 341 ARG A C 1
ATOM 2691 O O . ARG A 1 341 ? 22.159 16.721 -13.069 1.00 94.12 341 ARG A O 1
ATOM 2698 N N . ILE A 1 342 ? 21.862 15.954 -15.152 1.00 93.00 342 ILE A N 1
ATOM 2699 C CA . ILE A 1 342 ? 22.629 14.717 -14.909 1.00 93.00 342 ILE A CA 1
ATOM 2700 C C . ILE A 1 342 ? 24.147 14.945 -14.957 1.00 93.00 342 ILE A C 1
ATOM 2702 O O . ILE A 1 342 ? 24.878 14.223 -14.276 1.00 93.00 342 ILE A O 1
ATOM 2706 N N . GLU A 1 343 ? 24.614 15.945 -15.717 1.00 92.75 343 GLU A N 1
ATOM 2707 C CA . GLU A 1 343 ? 26.028 16.345 -15.807 1.00 92.75 343 GLU A CA 1
ATOM 2708 C C . GLU A 1 343 ? 26.524 17.018 -14.514 1.00 92.75 343 GLU A C 1
ATOM 2710 O O . GLU A 1 343 ? 27.719 16.990 -14.207 1.00 92.75 343 GLU A O 1
ATOM 2715 N N . GLU A 1 344 ? 25.622 17.581 -13.706 1.00 91.56 344 GLU A N 1
ATOM 2716 C CA . GLU A 1 344 ? 25.970 18.166 -12.414 1.00 91.56 344 GLU A CA 1
ATOM 2717 C C . GLU A 1 344 ? 26.587 17.128 -11.462 1.00 91.56 344 GLU A C 1
ATOM 2719 O O . GLU A 1 344 ? 25.980 16.113 -11.098 1.00 91.56 344 GLU A O 1
ATOM 2724 N N . LYS A 1 345 ? 27.800 17.425 -10.979 1.00 83.69 345 LYS A N 1
ATOM 2725 C CA . LYS A 1 345 ? 28.610 16.519 -10.145 1.00 83.69 345 LYS A CA 1
ATOM 2726 C C . LYS A 1 345 ? 27.868 15.999 -8.906 1.00 83.69 345 LYS A C 1
ATOM 2728 O O . LYS A 1 345 ? 27.983 14.816 -8.591 1.00 83.69 345 LYS A O 1
ATOM 2733 N N . ASN A 1 346 ? 27.080 16.859 -8.259 1.00 82.44 346 ASN A N 1
ATOM 2734 C CA . ASN A 1 346 ? 26.344 16.566 -7.023 1.00 82.44 346 ASN A CA 1
ATOM 2735 C C . ASN A 1 346 ? 24.820 16.638 -7.216 1.00 82.44 346 ASN A C 1
ATOM 2737 O O . ASN A 1 346 ? 24.102 17.029 -6.293 1.00 82.44 346 ASN A O 1
ATOM 2741 N N . SER A 1 347 ? 24.334 16.300 -8.414 1.00 85.38 347 SER A N 1
ATOM 2742 C CA . SER A 1 3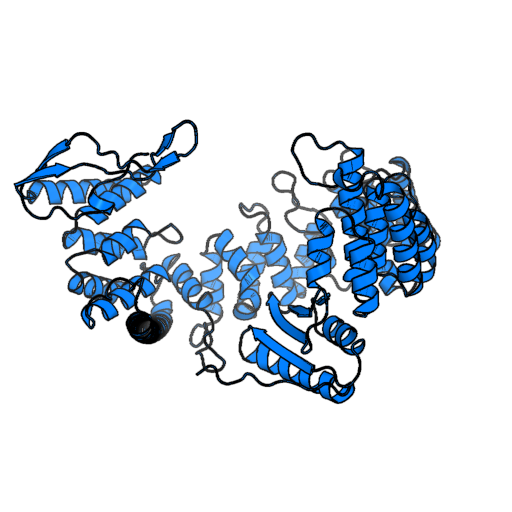47 ? 22.901 16.279 -8.709 1.00 85.38 347 SER A CA 1
ATOM 2743 C C . SER A 1 347 ? 22.142 15.404 -7.709 1.00 85.38 347 SER A C 1
ATOM 2745 O O . SER A 1 347 ? 22.389 14.201 -7.602 1.00 85.38 347 SER A O 1
ATOM 2747 N N . ARG A 1 348 ? 21.203 16.017 -6.979 1.00 85.50 348 ARG A N 1
ATOM 2748 C CA . ARG A 1 348 ? 20.313 15.320 -6.031 1.00 85.50 348 ARG A CA 1
ATOM 2749 C C . ARG A 1 348 ? 19.164 14.595 -6.725 1.00 85.50 348 ARG A C 1
ATOM 2751 O O . ARG A 1 348 ? 18.478 13.798 -6.101 1.00 85.50 348 ARG A O 1
ATOM 2758 N N . THR A 1 349 ? 18.953 14.880 -8.003 1.00 89.69 349 THR A N 1
ATOM 2759 C CA . THR A 1 349 ? 17.814 14.406 -8.786 1.00 89.69 349 THR A CA 1
ATOM 2760 C C . THR A 1 349 ? 18.216 13.402 -9.861 1.00 89.69 349 THR A C 1
ATOM 2762 O O . THR A 1 349 ? 17.363 12.935 -10.609 1.00 89.69 349 THR A O 1
ATOM 2765 N N . ARG A 1 350 ? 19.497 13.014 -9.907 1.00 89.88 350 ARG A N 1
ATOM 2766 C CA . ARG A 1 350 ? 20.074 12.181 -10.969 1.00 89.88 350 ARG A CA 1
ATOM 2767 C C . ARG A 1 350 ? 19.293 10.894 -11.248 1.00 89.88 350 ARG A C 1
ATOM 2769 O O . ARG A 1 350 ? 19.097 10.557 -12.411 1.00 89.88 350 ARG A O 1
ATOM 2776 N N . SER A 1 351 ? 18.832 10.196 -10.212 1.00 89.81 351 SER A N 1
ATOM 2777 C CA . SER A 1 351 ? 18.068 8.950 -10.369 1.00 89.81 351 SER A CA 1
ATOM 2778 C C . SER A 1 351 ? 16.667 9.175 -10.947 1.00 89.81 351 SER A C 1
ATOM 2780 O O . SER A 1 351 ? 16.180 8.350 -11.719 1.00 89.81 351 SER A O 1
ATOM 2782 N N . LEU A 1 352 ? 16.019 10.297 -10.626 1.00 93.12 352 LEU A N 1
ATOM 2783 C CA . LEU A 1 352 ? 14.765 10.704 -11.262 1.00 93.12 352 LEU A CA 1
ATOM 2784 C C . LEU A 1 352 ? 15.011 11.123 -12.717 1.00 93.12 352 LEU A C 1
ATOM 2786 O O . LEU A 1 352 ? 14.301 10.679 -13.615 1.00 93.12 352 LEU A O 1
ATOM 2790 N N . ASP A 1 353 ? 16.059 11.909 -12.966 1.00 95.12 353 ASP A N 1
ATOM 2791 C CA . ASP A 1 353 ? 16.399 12.391 -14.307 1.00 95.12 353 ASP A CA 1
ATOM 2792 C C . ASP A 1 353 ? 16.747 11.257 -15.265 1.00 95.12 353 ASP A C 1
ATOM 2794 O O . ASP A 1 353 ? 16.297 11.266 -16.405 1.00 95.12 353 ASP A O 1
ATOM 2798 N N . ALA A 1 354 ? 17.477 10.237 -14.811 1.00 94.38 354 ALA A N 1
ATOM 2799 C CA . ALA A 1 354 ? 17.761 9.056 -15.618 1.00 94.38 354 ALA A CA 1
ATOM 2800 C C . ALA A 1 354 ? 16.475 8.329 -16.056 1.00 94.38 354 ALA A C 1
ATOM 2802 O O . ALA A 1 354 ? 16.366 7.915 -17.211 1.00 94.38 354 ALA A O 1
ATOM 2803 N N . GLN A 1 355 ? 15.478 8.212 -15.171 1.00 94.50 355 GLN A N 1
ATOM 2804 C CA . GLN A 1 355 ? 14.174 7.632 -15.516 1.00 94.50 355 GLN A CA 1
ATOM 2805 C C . GLN A 1 355 ? 13.414 8.502 -16.523 1.00 94.50 355 GLN A C 1
ATOM 2807 O O . GLN A 1 355 ? 12.875 7.980 -17.501 1.00 94.50 355 GLN A O 1
ATOM 2812 N N . LEU A 1 356 ? 13.399 9.824 -16.320 1.00 97.12 356 LEU A N 1
ATOM 2813 C CA . LEU A 1 356 ? 12.743 10.775 -17.223 1.00 97.12 356 LEU A CA 1
ATOM 2814 C C . LEU A 1 356 ? 13.405 10.803 -18.606 1.00 97.12 356 LEU A C 1
ATOM 2816 O O . LEU A 1 356 ? 12.704 10.820 -19.616 1.00 97.12 356 LEU A O 1
ATOM 2820 N N . ILE A 1 357 ? 14.735 10.715 -18.670 1.00 97.38 357 ILE A N 1
ATOM 2821 C CA . ILE A 1 357 ? 15.496 10.563 -19.918 1.00 97.38 357 ILE A CA 1
ATOM 2822 C C . ILE A 1 357 ? 15.117 9.249 -20.607 1.00 97.38 357 ILE A C 1
ATOM 2824 O O . ILE A 1 357 ? 14.770 9.243 -21.792 1.00 97.38 357 ILE A O 1
ATOM 2828 N N . GLY A 1 358 ? 15.099 8.143 -19.855 1.00 95.31 358 GLY A N 1
ATOM 2829 C CA . GLY A 1 358 ? 14.592 6.847 -20.309 1.00 95.31 358 GLY A CA 1
ATOM 2830 C C . GLY A 1 358 ? 13.226 6.957 -20.976 1.00 95.31 358 GLY A C 1
ATOM 2831 O O . GLY A 1 358 ? 13.045 6.504 -22.111 1.00 95.31 358 GLY A O 1
ATOM 2832 N N . ARG A 1 359 ? 12.292 7.631 -20.299 1.00 95.25 359 ARG A N 1
ATOM 2833 C CA . ARG A 1 359 ? 10.887 7.731 -20.693 1.00 95.25 359 ARG A CA 1
ATOM 2834 C C . ARG A 1 359 ? 10.605 8.727 -21.818 1.00 95.25 359 ARG A C 1
ATOM 2836 O O . ARG A 1 359 ? 9.783 8.399 -22.670 1.00 95.25 359 ARG A O 1
ATOM 2843 N N . TYR A 1 360 ? 11.221 9.909 -21.817 1.00 97.62 360 TYR A N 1
ATOM 2844 C CA . TYR A 1 360 ? 10.782 11.034 -22.654 1.00 97.62 360 TYR A CA 1
ATOM 2845 C C . TYR A 1 360 ? 11.859 11.660 -23.535 1.00 97.62 360 TYR A C 1
ATOM 2847 O O . TYR A 1 360 ? 11.504 12.357 -24.485 1.00 97.62 360 TYR A O 1
ATOM 2855 N N . SER A 1 361 ? 13.149 11.437 -23.286 1.00 98.06 361 SER A N 1
ATOM 2856 C CA . SER A 1 361 ? 14.162 12.179 -24.042 1.00 98.06 361 SER A CA 1
ATOM 2857 C C . SER A 1 361 ? 14.323 11.729 -25.487 1.00 98.06 361 SER A C 1
ATOM 2859 O O . SER A 1 361 ? 14.038 10.580 -25.819 1.00 98.06 361 SER A O 1
ATOM 2861 N N . THR A 1 362 ? 14.791 12.604 -26.370 1.00 98.00 362 THR A N 1
ATOM 2862 C CA . THR A 1 362 ? 15.068 12.232 -27.765 1.00 98.00 362 THR A CA 1
ATOM 2863 C C . THR A 1 362 ? 16.515 11.771 -27.951 1.00 98.00 362 THR A C 1
ATOM 2865 O O . THR A 1 362 ? 17.337 11.796 -27.031 1.00 98.00 362 THR A O 1
ATOM 2868 N N . LYS A 1 363 ? 16.864 11.351 -29.173 1.00 97.69 363 LYS A N 1
ATOM 2869 C CA . LYS A 1 363 ? 18.239 10.986 -29.547 1.00 97.69 363 LYS A CA 1
ATOM 2870 C C . LYS A 1 363 ? 19.214 12.174 -29.508 1.00 97.69 363 LYS A C 1
ATOM 2872 O O . LYS A 1 363 ? 20.421 11.950 -29.476 1.00 97.69 363 LYS A O 1
ATOM 2877 N N . GLU A 1 364 ? 18.731 13.416 -29.495 1.00 97.69 364 GLU A N 1
ATOM 2878 C CA . GLU A 1 364 ? 19.580 14.615 -29.566 1.00 97.69 364 GLU A CA 1
ATOM 2879 C C . GLU A 1 364 ? 20.597 14.703 -28.420 1.00 97.69 364 GLU A C 1
ATOM 2881 O O . GLU A 1 364 ? 21.736 15.123 -28.630 1.00 97.69 364 GLU A O 1
ATOM 2886 N N . ILE A 1 365 ? 20.228 14.246 -27.220 1.00 98.12 365 ILE A N 1
ATOM 2887 C CA . ILE A 1 365 ? 21.108 14.277 -26.042 1.00 98.12 365 ILE A CA 1
ATOM 2888 C C . ILE A 1 365 ? 21.968 13.021 -25.875 1.00 98.12 365 ILE A C 1
ATOM 2890 O O . ILE A 1 365 ? 22.729 12.929 -24.909 1.00 98.12 365 ILE A O 1
ATOM 2894 N N . LEU A 1 366 ? 21.914 12.075 -26.820 1.00 97.75 366 LEU A N 1
ATOM 2895 C CA . LEU A 1 366 ? 22.630 10.801 -26.734 1.00 97.75 366 LEU A CA 1
ATOM 2896 C C . LEU A 1 366 ? 24.134 10.964 -26.451 1.00 97.75 366 LEU A C 1
ATOM 2898 O O . LEU A 1 366 ? 24.630 10.231 -25.592 1.00 97.75 366 LEU A O 1
ATOM 2902 N N . PRO A 1 367 ? 24.874 11.902 -27.086 1.00 96.62 367 PRO A N 1
ATOM 2903 C CA . PRO A 1 367 ? 26.294 12.088 -26.789 1.00 96.62 367 PRO A CA 1
ATOM 2904 C C . PRO A 1 367 ? 26.557 12.473 -25.326 1.00 96.62 367 PRO A C 1
ATOM 2906 O O . PRO A 1 367 ? 27.461 11.920 -24.703 1.00 96.62 367 PRO A O 1
ATOM 2909 N N . LYS A 1 368 ? 25.736 13.369 -24.758 1.00 96.00 368 LYS A N 1
ATOM 2910 C CA . LYS A 1 368 ? 25.860 13.817 -23.361 1.00 96.00 368 LYS A CA 1
ATOM 2911 C C . LYS A 1 368 ? 25.524 12.687 -22.391 1.00 96.00 368 LYS A C 1
ATOM 2913 O O . LYS A 1 368 ? 26.305 12.389 -21.492 1.00 96.00 368 LYS A O 1
ATOM 2918 N N . VAL A 1 369 ? 24.407 11.993 -22.625 1.00 95.81 369 VAL A N 1
ATOM 2919 C CA . VAL A 1 369 ? 23.967 10.877 -21.774 1.00 95.81 369 VAL A CA 1
ATOM 2920 C C . VAL A 1 369 ? 24.984 9.732 -21.789 1.00 95.81 369 VAL A C 1
ATOM 2922 O O . VAL A 1 369 ? 25.318 9.210 -20.727 1.00 95.81 369 VAL A O 1
ATOM 2925 N N . LYS A 1 370 ? 25.536 9.371 -22.960 1.00 94.56 370 LYS A N 1
ATOM 2926 C CA . LYS A 1 370 ? 26.618 8.373 -23.054 1.00 94.56 370 LYS A CA 1
ATOM 2927 C C . LYS A 1 370 ? 27.854 8.807 -22.273 1.00 94.56 370 LYS A C 1
ATOM 2929 O O . LYS A 1 370 ? 28.345 8.025 -21.467 1.00 94.56 370 LYS A O 1
ATOM 2934 N N . SER A 1 371 ? 28.301 10.052 -22.449 1.00 93.56 371 SER A N 1
ATOM 2935 C CA . SER A 1 371 ? 29.460 10.589 -21.726 1.00 93.56 371 SER A CA 1
ATOM 2936 C C . SER A 1 371 ? 29.273 10.513 -20.209 1.00 93.56 371 SER A C 1
ATOM 2938 O O . SER A 1 371 ? 30.168 10.055 -19.501 1.00 93.56 371 SER A O 1
ATOM 2940 N N . VAL A 1 372 ? 28.104 10.917 -19.698 1.00 92.69 372 VAL A N 1
ATOM 2941 C CA . VAL A 1 372 ? 27.791 10.815 -18.265 1.00 92.69 372 VAL A CA 1
ATOM 2942 C C . VAL A 1 372 ? 27.823 9.355 -17.831 1.00 92.69 372 VAL A C 1
ATOM 2944 O O . VAL A 1 372 ? 28.568 9.014 -16.913 1.00 92.69 372 VAL A O 1
ATOM 2947 N N . PHE A 1 373 ? 27.088 8.484 -18.525 1.00 90.94 373 PHE A N 1
ATOM 2948 C CA . PHE A 1 373 ? 26.982 7.065 -18.193 1.00 90.94 373 PHE A CA 1
ATOM 2949 C C . PHE A 1 373 ? 28.344 6.358 -18.128 1.00 90.94 373 PHE A C 1
ATOM 2951 O O . PHE A 1 373 ? 28.602 5.584 -17.202 1.00 90.94 373 PHE A O 1
ATOM 2958 N N . GLU A 1 374 ? 29.215 6.635 -19.098 1.00 89.94 374 GLU A N 1
ATOM 2959 C CA . GLU A 1 374 ? 30.555 6.058 -19.207 1.00 89.94 374 GLU A CA 1
ATOM 2960 C C . GLU A 1 374 ? 31.534 6.650 -18.184 1.00 89.94 374 GLU A C 1
ATOM 2962 O O . GLU A 1 374 ? 32.402 5.926 -17.697 1.00 89.94 374 GLU A O 1
ATOM 2967 N N . SER A 1 375 ? 31.375 7.920 -17.786 1.00 86.19 375 SER A N 1
ATOM 2968 C CA . SER A 1 375 ? 32.269 8.573 -16.812 1.00 86.19 375 SER A CA 1
ATOM 2969 C C . SER A 1 375 ? 32.268 7.903 -15.432 1.00 86.19 375 SER A C 1
ATOM 2971 O O . SER A 1 375 ? 33.282 7.910 -14.737 1.00 86.19 375 SER A O 1
ATOM 2973 N N . ALA A 1 376 ? 31.156 7.264 -15.054 1.00 78.19 376 ALA A N 1
ATOM 2974 C CA . ALA A 1 376 ? 31.042 6.479 -13.827 1.00 78.19 376 ALA A CA 1
ATOM 2975 C C . ALA A 1 376 ? 31.563 5.035 -13.978 1.00 78.19 376 ALA A C 1
ATOM 2977 O O . ALA A 1 376 ? 31.370 4.217 -13.081 1.00 78.19 376 ALA A O 1
ATOM 2978 N N . GLY A 1 377 ? 32.154 4.665 -15.123 1.00 69.62 377 GLY A N 1
ATOM 2979 C CA . GLY A 1 377 ? 32.576 3.289 -15.409 1.00 69.62 377 GLY A CA 1
ATOM 2980 C C . GLY A 1 377 ? 31.415 2.289 -15.457 1.00 69.62 377 GLY A C 1
ATOM 2981 O O . GLY A 1 377 ? 31.622 1.094 -15.265 1.00 69.62 377 GLY A O 1
ATOM 2982 N N . GLY A 1 378 ? 30.181 2.768 -15.654 1.00 62.94 378 GLY A N 1
ATOM 2983 C CA . GLY A 1 378 ? 28.964 1.967 -15.505 1.00 62.94 378 GLY A CA 1
ATOM 2984 C C . GLY A 1 378 ? 28.556 1.687 -14.053 1.00 62.94 378 GLY A C 1
ATOM 2985 O O . GLY A 1 378 ? 27.589 0.960 -13.869 1.00 62.94 378 GLY A O 1
ATOM 2986 N N . GLY A 1 379 ? 29.259 2.267 -13.070 1.00 74.38 379 GLY A N 1
ATOM 2987 C CA . GLY A 1 379 ? 29.085 2.205 -11.613 1.00 74.38 379 GLY A CA 1
ATOM 2988 C C . GLY A 1 379 ? 27.835 2.896 -11.065 1.00 74.38 379 GLY A C 1
ATOM 2989 O O . GLY A 1 379 ? 27.963 3.764 -10.205 1.00 74.38 379 GLY A O 1
ATOM 2990 N N . TRP A 1 380 ? 26.650 2.579 -11.582 1.00 83.56 380 TRP A N 1
ATOM 2991 C CA . TRP A 1 380 ? 25.413 3.286 -11.245 1.00 83.56 380 TRP A CA 1
ATOM 2992 C C . TRP A 1 380 ? 24.584 2.573 -10.176 1.00 83.56 380 TRP A C 1
ATOM 2994 O O . TRP A 1 380 ? 24.598 1.345 -10.060 1.00 83.56 380 TRP A O 1
ATOM 3004 N N . ASP A 1 381 ? 23.821 3.357 -9.409 1.00 85.56 381 ASP A N 1
ATOM 3005 C CA . ASP A 1 381 ? 22.718 2.804 -8.636 1.00 85.56 381 ASP A CA 1
ATOM 3006 C C . ASP A 1 381 ? 21.652 2.221 -9.573 1.00 85.56 381 ASP A C 1
ATOM 3008 O O . ASP A 1 381 ? 21.555 2.556 -10.756 1.00 85.56 381 ASP A O 1
ATOM 3012 N N . CYS A 1 382 ? 20.835 1.354 -8.996 1.00 84.06 382 CYS A N 1
ATOM 3013 C CA . CYS A 1 382 ? 19.810 0.582 -9.670 1.00 84.06 382 CYS A CA 1
ATOM 3014 C C . CYS A 1 382 ? 18.878 1.410 -10.551 1.00 84.06 382 CYS A C 1
ATOM 3016 O O . CYS A 1 382 ? 18.621 1.055 -11.698 1.00 84.06 382 CYS A O 1
ATOM 3018 N N . VAL A 1 383 ? 18.386 2.518 -10.006 1.00 86.12 383 VAL A N 1
ATOM 3019 C CA . VAL A 1 383 ? 17.365 3.341 -10.645 1.00 86.12 383 VAL A CA 1
ATOM 3020 C C . VAL A 1 383 ? 17.979 4.129 -11.797 1.00 86.12 383 VAL A C 1
ATOM 3022 O O . VAL A 1 383 ? 17.417 4.166 -12.893 1.00 86.12 383 VAL A O 1
ATOM 3025 N N . SER A 1 384 ? 19.159 4.712 -11.568 1.00 89.25 384 SER A N 1
ATOM 3026 C CA . SER A 1 384 ? 19.883 5.452 -12.600 1.00 89.25 384 SER A CA 1
ATOM 3027 C C . SER A 1 384 ? 20.286 4.554 -13.767 1.00 89.25 384 SER A C 1
ATOM 3029 O O . SER A 1 384 ? 20.071 4.912 -14.925 1.00 89.25 384 SER A O 1
ATOM 3031 N N . GLU A 1 385 ? 20.851 3.376 -13.480 1.00 89.44 385 GLU A N 1
ATOM 3032 C CA . GLU A 1 385 ? 21.293 2.457 -14.527 1.00 89.44 385 GLU A CA 1
ATOM 3033 C C . GLU A 1 385 ? 20.139 2.042 -15.436 1.00 89.44 385 GLU A C 1
ATOM 3035 O O . GLU A 1 385 ? 20.250 2.111 -16.659 1.00 89.44 385 GLU A O 1
ATOM 3040 N N . ASP A 1 386 ? 19.025 1.647 -14.832 1.00 89.50 386 ASP A N 1
ATOM 3041 C CA . ASP A 1 386 ? 17.852 1.161 -15.540 1.00 89.50 386 ASP A CA 1
ATOM 3042 C C . ASP A 1 386 ? 17.250 2.252 -16.442 1.00 89.50 386 ASP A C 1
ATOM 3044 O O . ASP A 1 386 ? 16.973 2.002 -17.616 1.00 89.50 386 ASP A O 1
ATOM 3048 N N . GLY A 1 387 ? 17.160 3.493 -15.947 1.00 92.38 387 GLY A N 1
ATOM 3049 C CA . GLY A 1 387 ? 16.723 4.649 -16.736 1.00 92.38 387 GLY A CA 1
ATOM 3050 C C . GLY A 1 387 ? 17.612 4.918 -17.957 1.00 92.38 387 GLY A C 1
ATOM 3051 O O . GLY A 1 387 ? 17.111 5.067 -19.076 1.00 92.38 387 GLY A O 1
ATOM 3052 N N . PHE A 1 388 ? 18.938 4.896 -17.779 1.00 93.56 388 PHE A N 1
ATOM 3053 C CA . PHE A 1 388 ? 19.880 5.073 -18.888 1.00 93.56 388 PHE A CA 1
ATOM 3054 C C . PHE A 1 388 ? 19.821 3.929 -19.902 1.00 93.56 388 PHE A C 1
ATOM 3056 O O . PHE A 1 388 ? 19.824 4.175 -21.108 1.00 93.56 388 PHE A O 1
ATOM 3063 N N . VAL A 1 389 ? 19.744 2.676 -19.448 1.00 92.44 389 VAL A N 1
ATOM 3064 C CA . VAL A 1 389 ? 19.666 1.528 -20.361 1.00 92.44 389 VAL A CA 1
ATOM 3065 C C . VAL A 1 389 ? 18.359 1.550 -21.152 1.00 92.44 389 VAL A C 1
ATOM 3067 O O . VAL A 1 389 ? 18.399 1.340 -22.363 1.00 92.44 389 VAL A O 1
ATOM 3070 N N . VAL A 1 390 ? 17.224 1.887 -20.528 1.00 93.38 390 VAL A N 1
ATOM 3071 C CA . VAL A 1 390 ? 15.948 2.087 -21.239 1.00 93.38 390 VAL A CA 1
ATOM 3072 C C . VAL A 1 390 ? 16.069 3.184 -22.301 1.00 93.38 390 VAL A C 1
ATOM 3074 O O . VAL A 1 390 ? 15.602 2.995 -23.425 1.00 93.38 390 VAL A O 1
ATOM 3077 N N . TYR A 1 391 ? 16.741 4.299 -21.992 1.00 96.00 391 TYR A N 1
ATOM 3078 C CA . TYR A 1 391 ? 17.013 5.346 -22.979 1.00 96.00 391 TYR A CA 1
ATOM 3079 C C . TYR A 1 391 ? 17.805 4.801 -24.172 1.00 96.00 391 TYR A C 1
ATOM 3081 O O . TYR A 1 391 ? 17.393 4.976 -25.319 1.00 96.00 391 TYR A O 1
ATOM 3089 N N . PHE A 1 392 ? 18.907 4.091 -23.914 1.00 95.50 392 PHE A N 1
ATOM 3090 C CA . PHE A 1 392 ? 19.735 3.516 -24.971 1.00 95.50 392 PHE A CA 1
ATOM 3091 C C . PHE A 1 392 ? 18.964 2.520 -25.829 1.00 95.50 392 PHE A C 1
ATOM 3093 O O . PHE A 1 392 ? 19.027 2.622 -27.045 1.00 95.50 392 PHE A O 1
ATOM 3100 N N . LEU A 1 393 ? 18.177 1.625 -25.230 1.00 94.19 393 LEU A N 1
ATOM 3101 C CA . LEU A 1 393 ? 17.333 0.693 -25.981 1.00 94.19 393 LEU A CA 1
ATOM 3102 C C . LEU A 1 393 ? 16.392 1.416 -26.953 1.00 94.19 393 LEU A C 1
ATOM 3104 O O . LEU A 1 393 ? 16.177 0.936 -28.063 1.00 94.19 393 LEU A O 1
ATOM 3108 N N . ARG A 1 394 ? 15.882 2.591 -26.569 1.00 93.81 394 ARG A N 1
ATOM 3109 C CA . ARG A 1 394 ? 14.966 3.385 -27.394 1.00 93.81 394 ARG A CA 1
ATOM 3110 C C . ARG A 1 394 ? 15.659 4.152 -28.523 1.00 93.81 394 ARG A C 1
ATOM 3112 O O . ARG A 1 394 ? 15.101 4.231 -29.613 1.00 93.81 394 ARG A O 1
ATOM 3119 N N . VAL A 1 395 ? 16.842 4.734 -28.293 1.00 96.06 395 VAL A N 1
ATOM 3120 C CA . VAL A 1 395 ? 17.485 5.646 -29.273 1.00 96.06 395 VAL A CA 1
ATOM 3121 C C . VAL A 1 395 ? 18.724 5.076 -29.982 1.00 96.06 395 VAL A C 1
ATOM 3123 O O . VAL A 1 395 ? 19.163 5.620 -31.002 1.00 96.06 395 VAL A O 1
ATOM 3126 N N . ASP A 1 396 ? 19.299 3.999 -29.445 1.00 95.62 396 ASP A N 1
ATOM 3127 C CA . ASP A 1 396 ? 20.468 3.270 -29.950 1.00 95.62 396 ASP A CA 1
ATOM 3128 C C . ASP A 1 396 ? 20.440 1.808 -29.456 1.00 95.62 396 ASP A C 1
ATOM 3130 O O . ASP A 1 396 ? 21.186 1.404 -28.556 1.00 95.62 396 ASP A O 1
ATOM 3134 N N . VAL A 1 397 ? 19.530 1.023 -30.043 1.00 92.69 397 VAL A N 1
ATOM 3135 C CA . VAL A 1 397 ? 19.206 -0.347 -29.615 1.00 92.69 397 VAL A CA 1
ATOM 3136 C C . VAL A 1 397 ? 20.441 -1.234 -29.446 1.00 92.69 397 VAL A C 1
ATOM 3138 O O . VAL A 1 397 ? 20.580 -1.893 -28.420 1.00 92.69 397 VAL A O 1
ATOM 3141 N N . ASN A 1 398 ? 21.394 -1.168 -30.380 1.00 92.62 398 ASN A N 1
ATOM 3142 C CA . ASN A 1 398 ? 22.617 -1.970 -30.344 1.00 92.62 398 ASN A CA 1
ATOM 3143 C C . ASN A 1 398 ? 23.470 -1.652 -29.110 1.00 92.62 398 ASN A C 1
ATOM 3145 O O . ASN A 1 398 ? 24.035 -2.549 -28.484 1.00 92.62 398 ASN A O 1
ATOM 3149 N N . TYR A 1 399 ? 23.570 -0.372 -28.743 1.00 93.06 399 TYR A N 1
ATOM 3150 C CA . TYR A 1 399 ? 24.291 0.033 -27.542 1.00 93.06 399 TYR A CA 1
ATOM 3151 C C . TYR A 1 399 ? 23.560 -0.416 -26.268 1.00 93.06 399 TYR A C 1
ATOM 3153 O O . TYR A 1 399 ? 24.200 -0.916 -25.340 1.00 93.06 399 TYR A O 1
ATOM 3161 N N . GLY A 1 400 ? 22.228 -0.289 -26.235 1.00 90.81 400 GLY A N 1
ATOM 3162 C CA . GLY A 1 400 ? 21.397 -0.741 -25.115 1.00 90.81 400 GLY A CA 1
ATOM 3163 C C . GLY A 1 400 ? 21.481 -2.253 -24.877 1.00 90.81 400 GLY A C 1
ATOM 3164 O O . GLY A 1 400 ? 21.770 -2.677 -23.756 1.00 90.81 400 GLY A O 1
ATOM 3165 N N . VAL A 1 401 ? 21.325 -3.063 -25.931 1.00 90.25 401 VAL A N 1
ATOM 3166 C CA . VAL A 1 401 ? 21.465 -4.533 -25.890 1.00 90.25 401 VAL A CA 1
ATOM 3167 C C . VAL A 1 401 ? 22.848 -4.921 -25.378 1.00 90.25 401 VAL A C 1
ATOM 3169 O O . VAL A 1 401 ? 22.968 -5.635 -24.383 1.00 90.25 401 VAL A O 1
ATOM 3172 N N . LYS A 1 402 ? 23.907 -4.340 -25.952 1.00 89.25 402 LYS A N 1
ATOM 3173 C CA . LYS A 1 402 ? 25.286 -4.591 -25.511 1.00 89.25 402 LYS A CA 1
ATOM 3174 C C . LYS A 1 402 ? 25.526 -4.214 -24.047 1.00 89.25 402 LYS A C 1
ATOM 3176 O O . LYS A 1 402 ? 26.403 -4.783 -23.393 1.00 89.25 402 LYS A O 1
ATOM 3181 N N . ARG A 1 403 ? 24.786 -3.244 -23.495 1.00 87.06 403 ARG A N 1
ATOM 3182 C CA . ARG A 1 403 ? 24.885 -2.913 -22.067 1.00 87.06 403 ARG A CA 1
ATOM 3183 C C . ARG A 1 403 ? 24.193 -3.947 -21.186 1.00 87.06 403 ARG A C 1
ATOM 3185 O O . ARG A 1 403 ? 24.739 -4.248 -20.122 1.00 87.06 403 ARG A O 1
ATOM 3192 N N . LEU A 1 404 ? 23.060 -4.492 -21.629 1.00 85.50 404 LEU A N 1
ATOM 3193 C CA . LEU A 1 404 ? 22.358 -5.583 -20.950 1.00 85.50 404 LEU A CA 1
ATOM 3194 C C . LEU A 1 404 ? 23.164 -6.883 -20.944 1.00 85.50 404 LEU A C 1
ATOM 3196 O O . LEU A 1 404 ? 23.038 -7.636 -19.986 1.00 85.50 404 LEU A O 1
ATOM 3200 N N . GLU A 1 405 ? 24.024 -7.121 -21.939 1.00 83.06 405 GLU A N 1
ATOM 3201 C CA . GLU A 1 405 ? 24.967 -8.254 -21.986 1.00 83.06 405 GLU A CA 1
ATOM 3202 C C . GLU A 1 405 ? 26.119 -8.135 -20.979 1.00 83.06 405 GLU A C 1
ATOM 3204 O O . GLU A 1 405 ? 26.689 -9.145 -20.551 1.00 83.06 405 GLU A O 1
ATOM 3209 N N . LYS A 1 406 ? 26.428 -6.922 -20.506 1.00 79.38 406 LYS A N 1
ATOM 3210 C CA . LYS A 1 406 ? 27.463 -6.688 -19.491 1.00 79.38 406 LYS A CA 1
ATOM 3211 C C . LYS A 1 406 ? 26.916 -6.786 -18.073 1.00 79.38 406 LYS A C 1
ATOM 3213 O O . LYS A 1 406 ? 25.818 -6.318 -17.787 1.00 79.38 406 LYS A O 1
ATOM 3218 N N . LYS A 1 407 ? 27.736 -7.332 -17.175 1.00 73.12 407 LYS A N 1
ATOM 3219 C CA . LYS A 1 407 ? 27.487 -7.376 -15.730 1.00 73.12 407 LYS A CA 1
ATOM 3220 C C . LYS A 1 407 ? 27.322 -5.941 -15.187 1.00 73.12 407 LYS A C 1
ATOM 3222 O O . LYS A 1 407 ? 28.290 -5.180 -15.274 1.00 73.12 407 LYS A O 1
ATOM 3227 N N . PRO A 1 408 ? 26.130 -5.531 -14.695 1.00 67.44 408 PRO A N 1
ATOM 3228 C CA . PRO A 1 408 ? 26.010 -4.290 -13.934 1.00 67.44 408 PRO A CA 1
ATOM 3229 C C . PRO A 1 408 ? 26.911 -4.332 -12.689 1.00 67.44 408 PRO A C 1
ATOM 3231 O O . PRO A 1 408 ? 27.301 -5.408 -12.260 1.00 67.44 408 PRO A O 1
ATOM 3234 N N . PRO A 1 409 ? 27.209 -3.204 -12.044 1.00 63.59 409 PRO A N 1
ATOM 3235 C CA . PRO A 1 409 ? 27.809 -3.197 -10.714 1.00 63.59 409 PRO A CA 1
ATOM 3236 C C . PRO A 1 409 ? 26.796 -3.515 -9.604 1.00 63.59 409 PRO A C 1
ATOM 3238 O O . PRO A 1 409 ? 27.194 -4.036 -8.568 1.00 63.59 409 PRO A O 1
ATOM 3241 N N . THR A 1 410 ? 25.504 -3.214 -9.801 1.00 61.34 410 THR A N 1
ATOM 3242 C CA . THR A 1 410 ? 24.489 -3.221 -8.723 1.00 61.34 410 THR A CA 1
ATOM 3243 C C . THR A 1 410 ? 23.320 -4.197 -8.910 1.00 61.34 410 THR A C 1
ATOM 3245 O O . THR A 1 410 ? 22.569 -4.409 -7.967 1.00 61.34 410 THR A O 1
ATOM 3248 N N . GLY A 1 411 ? 23.184 -4.856 -10.067 1.00 61.72 411 GLY A N 1
ATOM 3249 C CA . GLY A 1 411 ? 22.276 -6.010 -10.221 1.00 61.72 411 GLY A CA 1
ATOM 3250 C C . GLY A 1 411 ? 20.819 -5.704 -10.580 1.00 61.72 411 GLY A C 1
ATOM 3251 O O . GLY A 1 411 ? 19.930 -6.512 -10.344 1.00 61.72 411 GLY A O 1
ATOM 3252 N N . CYS A 1 412 ? 20.550 -4.527 -11.141 1.00 67.94 412 CYS A N 1
ATOM 3253 C CA . CYS A 1 412 ? 19.252 -3.877 -10.953 1.00 67.94 412 CYS A CA 1
ATOM 3254 C C . CYS A 1 412 ? 18.417 -3.547 -12.204 1.00 67.94 412 CYS A C 1
ATOM 3256 O O . CYS A 1 412 ? 17.489 -2.746 -12.128 1.00 67.94 412 CYS A O 1
ATOM 3258 N N . MET A 1 413 ? 18.694 -4.167 -13.351 1.00 73.38 413 MET A N 1
ATOM 3259 C CA . MET A 1 413 ? 18.120 -3.816 -14.667 1.00 73.38 413 MET A CA 1
ATOM 3260 C C . MET A 1 413 ? 16.635 -4.217 -14.873 1.00 73.38 413 MET A C 1
ATOM 3262 O O . MET A 1 413 ? 16.285 -4.840 -15.873 1.00 73.38 413 MET A O 1
ATOM 3266 N N . THR A 1 414 ? 15.728 -3.924 -13.939 1.00 78.50 414 THR A N 1
ATOM 3267 C CA . THR A 1 414 ? 14.354 -4.466 -13.960 1.00 78.50 414 THR A CA 1
ATOM 3268 C C . THR A 1 414 ? 13.482 -3.906 -15.092 1.00 78.50 414 THR A C 1
ATOM 3270 O O . THR A 1 414 ? 12.823 -4.685 -15.792 1.00 78.50 414 THR A O 1
ATOM 3273 N N . ASN A 1 415 ? 13.431 -2.585 -15.291 1.00 82.06 415 ASN A N 1
ATOM 3274 C CA . ASN A 1 415 ? 12.614 -1.981 -16.347 1.00 82.06 415 ASN A CA 1
ATOM 3275 C C . ASN A 1 415 ? 13.268 -2.121 -17.720 1.00 82.06 415 ASN A C 1
ATOM 3277 O O . ASN A 1 415 ? 12.548 -2.295 -18.700 1.00 82.06 415 ASN A O 1
ATOM 3281 N N . ALA A 1 416 ? 14.597 -2.130 -17.810 1.00 85.75 416 ALA A N 1
ATOM 3282 C CA . ALA A 1 416 ? 15.321 -2.405 -19.044 1.00 85.75 416 ALA A CA 1
ATOM 3283 C C . ALA A 1 416 ? 15.053 -3.834 -19.547 1.00 85.75 416 ALA A C 1
ATOM 3285 O O . ALA A 1 416 ? 14.760 -4.022 -20.729 1.00 85.75 416 ALA A O 1
ATOM 3286 N N . LEU A 1 417 ? 15.036 -4.831 -18.651 1.00 87.69 417 LEU A N 1
ATOM 3287 C CA . LEU A 1 417 ? 14.636 -6.206 -18.983 1.00 87.69 417 LEU A CA 1
ATOM 3288 C C . LEU A 1 417 ? 13.157 -6.297 -19.412 1.00 87.69 417 LEU A C 1
ATOM 3290 O O . LEU A 1 417 ? 12.792 -7.043 -20.323 1.00 87.69 417 LEU A O 1
ATOM 3294 N N . ARG A 1 418 ? 12.277 -5.492 -18.808 1.00 86.06 418 ARG A N 1
ATOM 3295 C CA . ARG A 1 418 ? 10.881 -5.389 -19.259 1.00 86.06 418 ARG A CA 1
ATOM 3296 C C . ARG A 1 418 ? 10.783 -4.754 -20.650 1.00 86.06 418 ARG A C 1
ATOM 3298 O O . ARG A 1 418 ? 9.997 -5.220 -21.474 1.00 86.06 418 ARG A O 1
ATOM 3305 N N . ALA A 1 419 ? 11.559 -3.703 -20.912 1.00 85.56 419 ALA A N 1
ATOM 3306 C CA . ALA A 1 419 ? 11.581 -2.999 -22.189 1.00 85.56 419 ALA A CA 1
ATOM 3307 C C . ALA A 1 419 ? 12.069 -3.913 -23.320 1.00 85.56 419 ALA A C 1
ATOM 3309 O O . ALA A 1 419 ? 11.370 -4.043 -24.322 1.00 85.56 419 ALA A O 1
ATOM 3310 N N . ILE A 1 420 ? 13.187 -4.626 -23.130 1.00 89.12 420 ILE A N 1
ATOM 3311 C CA . ILE A 1 420 ? 13.722 -5.542 -24.151 1.00 89.12 420 ILE A CA 1
ATOM 3312 C C . ILE A 1 420 ? 12.737 -6.675 -24.482 1.00 89.12 420 ILE A C 1
ATOM 3314 O O . ILE A 1 420 ? 12.580 -7.040 -25.647 1.00 89.12 420 ILE A O 1
ATOM 3318 N N . THR A 1 421 ? 12.008 -7.175 -23.476 1.00 86.25 421 THR A N 1
ATOM 3319 C CA . THR A 1 421 ? 10.968 -8.197 -23.664 1.00 86.25 421 THR A CA 1
ATOM 3320 C C . THR A 1 421 ? 9.809 -7.655 -24.504 1.00 86.25 421 THR A C 1
ATOM 3322 O O . THR A 1 421 ? 9.389 -8.301 -25.461 1.00 86.25 421 THR A O 1
ATOM 3325 N N . LYS A 1 422 ? 9.323 -6.438 -24.210 1.00 86.56 422 LYS A N 1
ATOM 3326 C CA . LYS A 1 422 ? 8.273 -5.777 -25.010 1.00 86.56 422 LYS A CA 1
ATOM 3327 C C . LYS A 1 422 ? 8.707 -5.511 -26.452 1.00 86.56 422 LYS A C 1
ATOM 3329 O O . LYS A 1 422 ? 7.877 -5.578 -27.351 1.00 86.56 422 LYS A O 1
ATOM 3334 N N . MET A 1 423 ? 9.990 -5.227 -26.667 1.00 86.75 423 MET A N 1
ATOM 3335 C CA . MET A 1 423 ? 10.575 -5.020 -27.995 1.00 86.75 423 MET A CA 1
ATOM 3336 C C . MET A 1 423 ? 10.832 -6.329 -28.758 1.00 86.75 423 MET A C 1
ATOM 3338 O O . MET A 1 423 ? 11.270 -6.267 -29.899 1.00 86.75 423 MET A O 1
ATOM 3342 N N . GLN A 1 424 ? 10.564 -7.497 -28.156 1.00 88.06 424 GLN A N 1
ATOM 3343 C CA . GLN A 1 424 ? 10.838 -8.823 -28.730 1.00 88.06 424 GLN A CA 1
ATOM 3344 C C . GLN A 1 424 ? 12.327 -9.077 -29.036 1.00 88.06 424 GLN A C 1
ATOM 3346 O O . GLN A 1 424 ? 12.661 -9.880 -29.900 1.00 88.06 424 GLN A O 1
ATOM 3351 N N . LEU A 1 425 ? 13.228 -8.433 -28.289 1.00 88.94 425 LEU A N 1
ATOM 3352 C CA . LEU A 1 425 ? 14.685 -8.542 -28.458 1.00 88.94 425 LEU A CA 1
ATOM 3353 C C . LEU A 1 425 ? 15.345 -9.404 -27.366 1.00 88.94 425 LEU A C 1
ATOM 3355 O O . LEU A 1 425 ? 16.565 -9.423 -27.216 1.00 88.94 425 LEU A O 1
ATOM 3359 N N . TRP A 1 426 ? 14.548 -10.124 -26.569 1.00 89.12 426 TRP A N 1
ATOM 3360 C CA . TRP A 1 426 ? 15.052 -10.970 -25.482 1.00 89.12 426 TRP A CA 1
ATOM 3361 C C . TRP A 1 426 ? 16.056 -12.024 -25.966 1.00 89.12 426 TRP A C 1
ATOM 3363 O O . TRP A 1 426 ? 17.062 -12.261 -25.303 1.00 89.12 426 TRP A O 1
ATOM 3373 N N . THR A 1 427 ? 15.832 -12.596 -27.151 1.00 89.62 427 THR A N 1
ATOM 3374 C CA . THR A 1 427 ? 16.698 -13.622 -27.753 1.00 89.62 427 THR A CA 1
ATOM 3375 C C . THR A 1 427 ? 18.132 -13.151 -27.996 1.00 89.62 427 THR A C 1
ATOM 3377 O O . THR A 1 427 ? 19.032 -13.981 -28.077 1.00 89.62 427 THR A O 1
ATOM 3380 N N . GLU A 1 428 ? 18.365 -11.839 -28.101 1.00 88.94 428 GLU A N 1
ATOM 3381 C CA . GLU A 1 428 ? 19.708 -11.262 -28.253 1.00 88.94 428 GLU A CA 1
ATOM 3382 C C . GLU A 1 428 ? 20.455 -11.195 -26.913 1.00 88.94 428 GLU A C 1
ATOM 3384 O O . GLU A 1 428 ? 21.668 -11.374 -26.861 1.00 88.94 428 GLU A O 1
ATOM 3389 N N . VAL A 1 429 ? 19.728 -10.990 -25.811 1.00 90.12 429 VAL A N 1
ATOM 3390 C CA . VAL A 1 429 ? 20.291 -10.810 -24.462 1.00 90.12 429 VAL A CA 1
ATOM 3391 C C . VAL A 1 429 ? 20.389 -12.135 -23.702 1.00 90.12 429 VAL A C 1
ATOM 3393 O O . VAL A 1 429 ? 21.324 -12.340 -22.924 1.00 90.12 429 VAL A O 1
ATOM 3396 N N . GLU A 1 430 ? 19.448 -13.051 -23.931 1.00 91.94 430 GLU A N 1
ATOM 3397 C CA . GLU A 1 430 ? 19.322 -14.322 -23.215 1.00 91.94 430 GLU A CA 1
ATOM 3398 C C . GLU A 1 430 ? 20.625 -15.144 -23.159 1.00 91.94 430 GLU A C 1
ATOM 3400 O O . GLU A 1 430 ? 20.983 -15.571 -22.056 1.00 91.94 430 GLU A O 1
ATOM 3405 N N . PRO A 1 431 ? 21.408 -15.318 -24.248 1.00 92.69 431 PRO A N 1
ATOM 3406 C CA . PRO A 1 431 ? 22.659 -16.078 -24.190 1.00 92.69 431 PRO A CA 1
ATOM 3407 C C . PRO A 1 431 ? 23.677 -15.494 -23.204 1.00 92.69 431 PRO A C 1
ATOM 3409 O O . PRO A 1 431 ? 24.359 -16.239 -22.495 1.00 92.69 431 PRO A O 1
ATOM 3412 N N . ALA A 1 432 ? 23.760 -14.162 -23.110 1.00 90.25 432 ALA A N 1
ATOM 3413 C CA . ALA A 1 432 ? 24.647 -13.494 -22.164 1.00 90.25 432 ALA A CA 1
ATOM 3414 C C . ALA A 1 432 ? 24.175 -13.685 -20.714 1.00 90.25 432 ALA A C 1
ATOM 3416 O O . ALA A 1 432 ? 25.005 -13.839 -19.819 1.00 90.25 432 ALA A O 1
ATOM 3417 N N . ILE A 1 433 ? 22.860 -13.725 -20.467 1.00 91.00 433 ILE A N 1
ATOM 3418 C CA . ILE A 1 433 ? 22.310 -14.021 -19.135 1.00 91.00 433 ILE A CA 1
ATOM 3419 C C . ILE A 1 433 ? 22.525 -15.495 -18.767 1.00 91.00 433 ILE A C 1
ATOM 3421 O O . ILE A 1 433 ? 22.954 -15.781 -17.652 1.00 91.00 433 ILE A O 1
ATOM 3425 N N . ILE A 1 434 ? 22.325 -16.426 -19.704 1.00 94.25 434 ILE A N 1
ATOM 3426 C CA . ILE A 1 434 ? 22.638 -17.851 -19.514 1.00 94.25 434 ILE A CA 1
ATOM 3427 C C . ILE A 1 434 ? 24.117 -18.038 -19.162 1.00 94.25 434 ILE A C 1
ATOM 3429 O O . ILE A 1 434 ? 24.441 -18.774 -18.229 1.00 94.25 434 ILE A O 1
ATOM 3433 N N . ALA A 1 435 ? 25.028 -17.338 -19.844 1.00 92.69 435 ALA A N 1
ATOM 3434 C CA . ALA A 1 435 ? 26.453 -17.407 -19.533 1.00 92.69 435 ALA A CA 1
ATOM 3435 C C . ALA A 1 435 ? 26.757 -16.990 -18.077 1.00 92.69 435 ALA A C 1
ATOM 3437 O O . ALA A 1 435 ? 27.581 -17.630 -17.418 1.00 92.69 435 ALA A O 1
ATOM 3438 N N . ARG A 1 436 ? 26.043 -15.988 -17.538 1.00 91.31 436 ARG A N 1
ATOM 3439 C CA . ARG A 1 436 ? 26.203 -15.504 -16.150 1.00 91.31 436 ARG A CA 1
ATOM 3440 C C . ARG A 1 436 ? 25.789 -16.503 -15.079 1.00 91.31 436 ARG A C 1
ATOM 3442 O O . ARG A 1 436 ? 26.246 -16.364 -13.950 1.00 91.31 436 ARG A O 1
ATOM 3449 N N . LEU A 1 437 ? 24.997 -17.529 -15.398 1.00 93.69 437 LEU A N 1
ATOM 3450 C CA . LEU A 1 437 ? 24.723 -18.615 -14.446 1.00 93.69 437 LEU A CA 1
ATOM 3451 C C . LEU A 1 437 ? 26.012 -19.282 -13.940 1.00 93.69 437 LEU A C 1
ATOM 3453 O O . LEU A 1 437 ? 26.029 -19.854 -12.852 1.00 93.69 437 LEU A O 1
ATOM 3457 N N . ASN A 1 438 ? 27.093 -19.214 -14.722 1.00 93.56 438 ASN A N 1
ATOM 3458 C CA . ASN A 1 438 ? 28.398 -19.773 -14.379 1.00 93.56 438 ASN A CA 1
ATOM 3459 C C . ASN A 1 438 ? 29.397 -18.711 -13.869 1.00 93.56 438 ASN A C 1
ATOM 3461 O O . ASN A 1 438 ? 30.595 -18.987 -13.846 1.00 93.56 438 ASN A O 1
ATOM 3465 N N . ASP A 1 439 ? 28.942 -17.509 -13.486 1.00 91.12 439 ASP A N 1
ATOM 3466 C CA . ASP A 1 439 ? 29.802 -16.499 -12.851 1.00 91.12 439 ASP A CA 1
ATOM 3467 C C . ASP A 1 439 ? 30.366 -17.042 -11.523 1.00 91.12 439 ASP A C 1
ATOM 3469 O O . ASP A 1 439 ? 29.716 -17.823 -10.820 1.00 91.12 439 ASP A O 1
ATOM 3473 N N . ALA A 1 440 ? 31.600 -16.650 -11.198 1.00 90.00 440 ALA A N 1
ATOM 3474 C CA . ALA A 1 440 ? 32.254 -17.052 -9.956 1.00 90.00 440 ALA A CA 1
ATOM 3475 C C . ALA A 1 440 ? 31.589 -16.413 -8.726 1.00 90.00 440 ALA A C 1
ATOM 3477 O O . ALA A 1 440 ? 31.625 -16.992 -7.643 1.00 90.00 440 ALA A O 1
ATOM 3478 N N . ASP A 1 441 ? 30.976 -15.238 -8.894 1.00 89.38 441 ASP A N 1
ATOM 3479 C CA . ASP A 1 441 ? 30.173 -14.597 -7.862 1.00 89.38 441 ASP A CA 1
ATOM 3480 C C . ASP A 1 441 ? 28.757 -15.188 -7.855 1.00 89.38 441 ASP A C 1
ATOM 3482 O O . ASP A 1 441 ? 27.947 -14.981 -8.767 1.00 89.38 441 ASP A O 1
ATOM 3486 N N . LEU A 1 442 ? 28.454 -15.927 -6.789 1.00 91.31 442 LEU A N 1
ATOM 3487 C CA . LEU A 1 442 ? 27.199 -16.653 -6.638 1.00 91.31 442 LEU A CA 1
ATOM 3488 C C . LEU A 1 442 ? 25.976 -15.731 -6.532 1.00 91.31 442 LEU A C 1
ATOM 3490 O O . LEU A 1 442 ? 24.888 -16.132 -6.944 1.00 91.31 442 LEU A O 1
ATOM 3494 N N . ASN A 1 443 ? 26.130 -14.486 -6.069 1.00 86.88 443 ASN A N 1
ATOM 3495 C CA . ASN A 1 443 ? 25.020 -13.528 -6.049 1.00 86.88 443 ASN A CA 1
ATOM 3496 C C . ASN A 1 443 ? 24.621 -13.110 -7.468 1.00 86.88 443 ASN A C 1
ATOM 3498 O O . ASN A 1 443 ? 23.440 -12.915 -7.756 1.00 86.88 443 ASN A O 1
ATOM 3502 N N . TRP A 1 444 ? 25.593 -13.010 -8.372 1.00 85.38 444 TRP A N 1
ATOM 3503 C CA . TRP A 1 444 ? 25.345 -12.698 -9.778 1.00 85.38 444 TRP A CA 1
ATOM 3504 C C . TRP A 1 444 ? 24.761 -13.868 -10.544 1.00 85.38 444 TRP A C 1
ATOM 3506 O O . TRP A 1 444 ? 23.818 -13.689 -11.316 1.00 85.38 444 TRP A O 1
ATOM 3516 N N . ALA A 1 445 ? 25.282 -15.066 -10.294 1.00 92.00 445 ALA A N 1
ATOM 3517 C CA . ALA A 1 445 ? 24.695 -16.279 -10.832 1.00 92.00 445 ALA A CA 1
ATOM 3518 C C . ALA A 1 445 ? 23.236 -16.436 -10.360 1.00 92.00 445 ALA A C 1
ATOM 3520 O O . ALA A 1 445 ? 22.375 -16.816 -11.155 1.00 92.00 445 ALA A O 1
ATOM 3521 N N . ARG A 1 446 ? 22.929 -16.063 -9.106 1.00 92.00 446 ARG A N 1
ATOM 3522 C CA . ARG A 1 446 ? 21.560 -16.057 -8.567 1.00 92.00 446 ARG A CA 1
ATOM 3523 C C . ARG A 1 446 ? 20.650 -15.089 -9.315 1.00 92.00 446 ARG A C 1
ATOM 3525 O O . ARG A 1 446 ? 19.588 -15.489 -9.771 1.00 92.00 446 ARG A O 1
ATOM 3532 N N . GLN A 1 447 ? 21.075 -13.841 -9.495 1.00 87.81 447 GLN A N 1
ATOM 3533 C CA . GLN A 1 447 ? 20.291 -12.845 -10.235 1.00 87.81 447 GLN A CA 1
ATOM 3534 C C . GLN A 1 447 ? 20.056 -13.254 -11.692 1.00 87.81 447 GLN A C 1
ATOM 3536 O O . GLN A 1 447 ? 18.986 -13.000 -12.246 1.00 87.81 447 GLN A O 1
ATOM 3541 N N . ALA A 1 448 ? 21.041 -13.899 -12.326 1.00 91.00 448 ALA A N 1
ATOM 3542 C CA . ALA A 1 448 ? 20.862 -14.475 -13.653 1.00 91.00 448 ALA A CA 1
ATOM 3543 C C . ALA A 1 448 ? 19.781 -15.565 -13.634 1.00 91.00 448 ALA A C 1
ATOM 3545 O O . ALA A 1 448 ? 18.909 -15.552 -14.498 1.00 91.00 448 ALA A O 1
ATOM 3546 N N . ALA A 1 449 ? 19.778 -16.440 -12.623 1.00 94.12 449 ALA A N 1
ATOM 3547 C CA . ALA A 1 449 ? 18.736 -17.448 -12.455 1.00 94.12 449 ALA A CA 1
ATOM 3548 C C . ALA A 1 449 ? 17.345 -16.824 -12.260 1.00 94.12 449 ALA A C 1
ATOM 3550 O O . ALA A 1 449 ? 16.420 -17.176 -12.982 1.00 94.12 449 ALA A O 1
ATOM 3551 N N . GLU A 1 450 ? 17.212 -15.836 -11.373 1.00 91.31 450 GLU A N 1
ATOM 3552 C CA . GLU A 1 450 ? 15.962 -15.096 -11.134 1.00 91.31 450 GLU A CA 1
ATOM 3553 C C . GLU A 1 450 ? 15.467 -14.372 -12.403 1.00 91.31 450 GLU A C 1
ATOM 3555 O O . GLU A 1 450 ? 14.273 -14.356 -12.710 1.00 91.31 450 GLU A O 1
ATOM 3560 N N . THR A 1 451 ? 16.388 -13.804 -13.187 1.00 90.00 451 THR A N 1
ATOM 3561 C CA . THR A 1 451 ? 16.075 -13.144 -14.462 1.00 90.00 451 THR A CA 1
ATOM 3562 C C . THR A 1 451 ? 15.565 -14.147 -15.498 1.00 90.00 451 THR A C 1
ATOM 3564 O O . THR A 1 451 ? 14.554 -13.900 -16.158 1.00 90.00 451 THR A O 1
ATOM 3567 N N . LEU A 1 452 ? 16.245 -15.288 -15.633 1.00 92.50 452 LEU A N 1
ATOM 3568 C CA . LEU A 1 452 ? 15.858 -16.371 -16.538 1.00 92.50 452 LEU A CA 1
ATOM 3569 C C . LEU A 1 452 ? 14.559 -17.048 -16.103 1.00 92.50 452 LEU A C 1
ATOM 3571 O O . LEU A 1 452 ? 13.777 -17.436 -16.959 1.00 92.50 452 LEU A O 1
ATOM 3575 N N . ALA A 1 453 ? 14.276 -17.127 -14.805 1.00 91.38 453 ALA A N 1
ATOM 3576 C CA . ALA A 1 453 ? 12.983 -17.595 -14.322 1.00 91.38 453 ALA A CA 1
ATOM 3577 C C . ALA A 1 453 ? 11.853 -16.722 -14.870 1.00 91.38 453 ALA A C 1
ATOM 3579 O O . ALA A 1 453 ? 10.821 -17.227 -15.288 1.00 91.38 453 ALA A O 1
ATOM 3580 N N . LYS A 1 454 ? 12.053 -15.401 -14.888 1.00 88.00 454 LYS A N 1
ATOM 3581 C CA . LYS A 1 454 ? 11.015 -14.442 -15.268 1.00 88.00 454 LYS A CA 1
ATOM 3582 C C . LYS A 1 454 ? 10.831 -14.286 -16.778 1.00 88.00 454 LYS A C 1
ATOM 3584 O O . LYS A 1 454 ? 9.701 -14.098 -17.222 1.00 88.00 454 LYS A O 1
ATOM 3589 N N . TYR A 1 455 ? 11.921 -14.310 -17.543 1.00 87.62 455 TYR A N 1
ATOM 3590 C CA . TYR A 1 455 ? 11.910 -13.981 -18.977 1.00 87.62 455 TYR A CA 1
ATOM 3591 C C . TYR A 1 455 ? 12.451 -15.097 -19.877 1.00 87.62 455 TYR A C 1
ATOM 3593 O O . TYR A 1 455 ? 12.309 -15.017 -21.094 1.00 87.62 455 TYR A O 1
ATOM 3601 N N . GLY A 1 456 ? 13.089 -16.116 -19.302 1.00 86.75 456 GLY A N 1
ATOM 3602 C CA . GLY A 1 456 ? 13.791 -17.159 -20.037 1.00 86.75 456 GLY A CA 1
ATOM 3603 C C . GLY A 1 456 ? 12.870 -18.016 -20.898 1.00 86.75 456 GLY A C 1
ATOM 3604 O O . GLY A 1 456 ? 11.730 -18.323 -20.552 1.00 86.75 456 GLY A O 1
ATOM 3605 N N . SER A 1 457 ? 13.407 -18.422 -22.039 1.00 88.25 457 SER A N 1
ATOM 3606 C CA . SER A 1 457 ? 12.832 -19.430 -22.914 1.00 88.25 457 SER A CA 1
ATOM 3607 C C . SER A 1 457 ? 13.069 -20.837 -22.349 1.00 88.25 457 SER A C 1
ATOM 3609 O O . SER A 1 457 ? 13.790 -21.032 -21.371 1.00 88.25 457 SER A O 1
ATOM 3611 N N . LYS A 1 458 ? 12.548 -21.867 -23.026 1.00 83.69 458 LYS A N 1
ATOM 3612 C CA . LYS A 1 458 ? 12.845 -23.272 -22.688 1.00 83.69 458 LYS A CA 1
ATOM 3613 C C . LYS A 1 458 ? 14.346 -23.613 -22.700 1.00 83.69 458 LYS A C 1
ATOM 3615 O O . LYS A 1 458 ? 14.758 -24.585 -22.078 1.00 83.69 458 LYS A O 1
ATOM 3620 N N . GLN A 1 459 ? 15.188 -22.841 -23.395 1.00 86.19 459 GLN A N 1
ATOM 3621 C CA . GLN A 1 459 ? 16.642 -23.054 -23.346 1.00 86.19 459 GLN A CA 1
ATOM 3622 C C . GLN A 1 459 ? 17.223 -22.688 -21.976 1.00 86.19 459 GLN A C 1
ATOM 3624 O O . GLN A 1 459 ? 18.168 -23.331 -21.513 1.00 86.19 459 GLN A O 1
ATOM 3629 N N . ALA A 1 460 ? 16.639 -21.685 -21.319 1.00 93.81 460 ALA A N 1
ATOM 3630 C CA . ALA A 1 460 ? 17.042 -21.258 -19.992 1.00 93.81 460 ALA A CA 1
ATOM 3631 C C . ALA A 1 460 ? 16.777 -22.339 -18.940 1.00 93.81 460 ALA A C 1
ATOM 3633 O O . ALA A 1 460 ? 17.633 -22.565 -18.091 1.00 93.81 460 ALA A O 1
ATOM 3634 N N . GLU A 1 461 ? 15.652 -23.055 -19.040 1.00 94.56 461 GLU A N 1
ATOM 3635 C CA . GLU A 1 461 ? 15.317 -24.181 -18.159 1.00 94.56 461 GLU A CA 1
ATOM 3636 C C . GLU A 1 461 ? 16.447 -25.218 -18.129 1.00 94.56 461 GLU A C 1
ATOM 3638 O O . GLU A 1 461 ? 16.985 -25.541 -17.069 1.00 94.56 461 GLU A O 1
ATOM 3643 N N . LYS A 1 462 ? 16.896 -25.670 -19.306 1.00 93.81 462 LYS A N 1
ATOM 3644 C CA . LYS A 1 462 ? 18.013 -26.616 -19.408 1.00 93.81 462 LYS A CA 1
ATOM 3645 C C . LYS A 1 462 ? 19.289 -26.068 -18.761 1.00 93.81 462 LYS A C 1
ATOM 3647 O O . LYS A 1 462 ? 19.964 -26.794 -18.033 1.00 93.81 462 LYS A O 1
ATOM 3652 N N . ALA A 1 463 ? 19.617 -24.799 -19.005 1.00 96.25 463 ALA A N 1
ATOM 3653 C CA . ALA A 1 463 ? 20.809 -24.173 -18.438 1.00 96.25 463 ALA A CA 1
ATOM 3654 C C . ALA A 1 463 ? 20.742 -24.039 -16.904 1.00 96.25 463 ALA A C 1
ATOM 3656 O O . ALA A 1 463 ? 21.763 -24.207 -16.232 1.00 96.25 463 ALA A O 1
ATOM 3657 N N . LEU A 1 464 ? 19.555 -23.775 -16.348 1.00 97.69 464 LEU A N 1
ATOM 3658 C CA . LEU A 1 464 ? 19.314 -23.741 -14.906 1.00 97.69 464 LEU A CA 1
ATOM 3659 C C . LEU A 1 464 ? 19.529 -25.124 -14.283 1.00 97.69 464 LEU A C 1
ATOM 3661 O O . LEU A 1 464 ? 20.287 -25.239 -13.319 1.00 97.69 464 LEU A O 1
ATOM 3665 N N . TRP A 1 465 ? 18.950 -26.175 -14.871 1.00 97.06 465 TRP A N 1
ATOM 3666 C CA . TRP A 1 465 ? 19.163 -27.559 -14.436 1.00 97.06 465 TRP A CA 1
ATOM 3667 C C . TRP A 1 465 ? 20.635 -27.977 -14.510 1.00 97.06 465 TRP A C 1
ATOM 3669 O O . TRP A 1 465 ? 21.174 -28.528 -13.551 1.00 97.06 465 TRP A O 1
ATOM 3679 N N . ASP A 1 466 ? 21.320 -27.672 -15.617 1.00 96.12 466 ASP A N 1
ATOM 3680 C CA . ASP A 1 466 ? 22.753 -27.946 -15.772 1.00 96.12 466 ASP A CA 1
ATOM 3681 C C . ASP A 1 466 ? 23.581 -27.231 -14.696 1.00 96.12 466 ASP A C 1
ATOM 3683 O O . ASP A 1 466 ? 24.544 -27.789 -14.159 1.00 96.12 466 ASP A O 1
ATOM 3687 N N . ARG A 1 467 ? 23.208 -25.995 -14.343 1.00 97.12 467 ARG A N 1
ATOM 3688 C CA . ARG A 1 467 ? 23.896 -25.243 -13.294 1.00 97.12 467 ARG A CA 1
ATOM 3689 C C . ARG A 1 467 ? 23.609 -25.790 -11.895 1.00 97.12 467 ARG A C 1
ATOM 3691 O O . ARG A 1 467 ? 24.540 -25.819 -11.083 1.00 97.12 467 ARG A O 1
ATOM 3698 N N . LEU A 1 468 ? 22.380 -26.240 -11.629 1.00 97.62 468 LEU A N 1
ATOM 3699 C CA . LEU A 1 468 ? 22.000 -26.898 -10.379 1.00 97.62 468 LEU A CA 1
ATOM 3700 C C . LEU A 1 468 ? 22.752 -28.220 -10.195 1.00 97.62 468 LEU A C 1
ATOM 3702 O O . LEU A 1 468 ? 23.310 -28.437 -9.124 1.00 97.62 468 LEU A O 1
ATOM 3706 N N . ARG A 1 469 ? 22.872 -29.045 -11.244 1.00 97.06 469 ARG A N 1
ATOM 3707 C CA . ARG A 1 469 ? 23.687 -30.274 -11.218 1.00 97.06 469 ARG A CA 1
ATOM 3708 C C . ARG A 1 469 ? 25.128 -29.993 -10.794 1.00 97.06 469 ARG A C 1
ATOM 3710 O O . ARG A 1 469 ? 25.614 -30.581 -9.832 1.00 97.06 469 ARG A O 1
ATOM 3717 N N . LYS A 1 470 ? 25.779 -29.008 -11.424 1.00 95.94 470 LYS A N 1
ATOM 3718 C CA . LYS A 1 470 ? 27.141 -28.584 -11.045 1.00 95.94 470 LYS A CA 1
ATOM 3719 C C . LYS A 1 470 ? 27.225 -28.075 -9.605 1.00 95.94 470 LYS A C 1
ATOM 3721 O O . LYS A 1 470 ? 28.213 -28.320 -8.919 1.00 95.94 470 LYS A O 1
ATOM 3726 N N . PHE A 1 471 ? 26.218 -27.324 -9.152 1.00 95.88 471 PHE A N 1
ATOM 3727 C CA . PHE A 1 471 ? 26.160 -26.852 -7.768 1.00 95.88 471 PHE A CA 1
ATOM 3728 C C . PHE A 1 471 ? 26.064 -28.030 -6.790 1.00 95.88 471 PHE A C 1
ATOM 3730 O O . PHE A 1 471 ? 26.832 -28.089 -5.830 1.00 95.88 471 PHE A O 1
ATOM 3737 N N . HIS A 1 472 ? 25.170 -28.981 -7.062 1.00 95.88 472 HIS A N 1
ATOM 3738 C CA . HIS A 1 472 ? 24.992 -30.181 -6.255 1.00 95.88 472 HIS A CA 1
ATOM 3739 C C . HIS A 1 472 ? 26.285 -30.999 -6.177 1.00 95.88 472 HIS A C 1
ATOM 3741 O O . HIS A 1 472 ? 26.723 -31.345 -5.084 1.00 95.88 472 HIS A O 1
ATOM 3747 N N . GLU A 1 473 ? 26.951 -31.244 -7.308 1.00 95.25 473 GLU A N 1
ATOM 3748 C CA . GLU A 1 473 ? 28.248 -31.931 -7.348 1.00 95.25 473 GLU A CA 1
ATOM 3749 C C . GLU A 1 473 ? 29.290 -31.232 -6.462 1.00 95.25 473 GLU A C 1
ATOM 3751 O O . GLU A 1 473 ? 29.946 -31.884 -5.648 1.00 95.25 473 GLU A O 1
ATOM 3756 N N . GLN A 1 474 ? 29.391 -29.902 -6.556 1.00 93.06 474 GLN A N 1
ATOM 3757 C CA . GLN A 1 474 ? 30.342 -29.095 -5.787 1.00 93.06 474 GLN A CA 1
ATOM 3758 C C . GLN A 1 474 ? 30.077 -29.125 -4.272 1.00 93.06 474 GLN A C 1
ATOM 3760 O O . GLN A 1 474 ? 31.025 -29.092 -3.484 1.00 93.06 474 GLN A O 1
ATOM 3765 N N . TRP A 1 475 ? 28.808 -29.162 -3.857 1.00 93.44 475 TRP A N 1
ATOM 3766 C CA . TRP A 1 475 ? 28.411 -28.998 -2.454 1.00 93.44 475 TRP A CA 1
ATOM 3767 C C . TRP A 1 475 ? 27.952 -30.280 -1.761 1.00 93.44 475 TRP A C 1
ATOM 3769 O O . TRP A 1 475 ? 27.885 -30.289 -0.535 1.00 93.44 475 TRP A O 1
ATOM 3779 N N . SER A 1 476 ? 27.705 -31.375 -2.483 1.00 91.25 476 SER A N 1
ATOM 3780 C CA . SER A 1 476 ? 27.211 -32.649 -1.929 1.00 91.25 476 SER A CA 1
ATOM 3781 C C . SER A 1 476 ? 28.053 -33.163 -0.750 1.00 91.25 476 SER A C 1
ATOM 3783 O O . SER A 1 476 ? 27.504 -33.549 0.281 1.00 91.25 476 SER A O 1
ATOM 3785 N N . GLY A 1 477 ? 29.385 -33.072 -0.841 1.00 88.19 477 GLY A N 1
ATOM 3786 C CA . GLY A 1 477 ? 30.312 -33.484 0.223 1.00 88.19 477 GLY A CA 1
ATOM 3787 C C . GLY A 1 477 ? 30.341 -32.575 1.463 1.00 88.19 477 GLY A C 1
ATOM 3788 O O . GLY A 1 477 ? 30.860 -32.982 2.500 1.00 88.19 477 GLY A O 1
ATOM 3789 N N . ARG A 1 478 ? 29.791 -31.357 1.377 1.00 88.56 478 ARG A N 1
ATOM 3790 C CA . ARG A 1 478 ? 29.695 -30.366 2.471 1.00 88.56 478 ARG A CA 1
ATOM 3791 C C . ARG A 1 478 ? 28.265 -29.831 2.627 1.00 88.56 478 ARG A C 1
ATOM 3793 O O . ARG A 1 478 ? 28.060 -28.727 3.125 1.00 88.56 478 ARG A O 1
ATOM 3800 N N . GLY A 1 479 ? 27.255 -30.599 2.210 1.00 83.50 479 GLY A N 1
ATOM 3801 C CA . GLY A 1 479 ? 25.859 -30.144 2.175 1.00 83.50 479 GLY A CA 1
ATOM 3802 C C . GLY A 1 479 ? 25.291 -29.814 3.559 1.00 83.50 479 GLY A C 1
ATOM 3803 O O . GLY A 1 479 ? 24.423 -28.958 3.691 1.00 83.50 479 GLY A O 1
ATOM 3804 N N . ASN A 1 480 ? 25.837 -30.423 4.614 1.00 83.69 480 ASN A N 1
ATOM 3805 C CA . ASN A 1 480 ? 25.528 -30.107 6.012 1.00 83.69 480 ASN A CA 1
ATOM 3806 C C . ASN A 1 480 ? 25.970 -28.694 6.442 1.00 83.69 480 ASN A C 1
ATOM 3808 O O . ASN A 1 480 ? 25.546 -28.214 7.492 1.00 83.69 480 ASN A O 1
ATOM 3812 N N . GLU A 1 481 ? 26.825 -28.025 5.668 1.00 85.81 481 GLU A N 1
ATOM 3813 C CA . GLU A 1 481 ? 27.203 -26.632 5.911 1.00 85.81 481 GLU A CA 1
ATOM 3814 C C . GLU A 1 481 ? 26.166 -25.634 5.385 1.00 85.81 481 GLU A C 1
ATOM 3816 O O . GLU A 1 481 ? 26.151 -24.490 5.841 1.00 85.81 481 GLU A O 1
ATOM 3821 N N . LEU A 1 482 ? 25.263 -26.067 4.497 1.00 86.38 482 LEU A N 1
ATOM 3822 C CA . LEU A 1 482 ? 24.168 -25.268 3.937 1.00 86.38 482 LEU A CA 1
ATOM 3823 C C . LEU A 1 482 ? 22.977 -25.216 4.906 1.00 86.38 482 LEU A C 1
ATOM 3825 O O . LEU A 1 482 ? 21.861 -25.633 4.604 1.00 86.38 482 LEU A O 1
ATOM 3829 N N . SER A 1 483 ? 23.238 -24.760 6.128 1.00 81.75 483 SER A N 1
ATOM 3830 C CA . SER A 1 483 ? 22.240 -24.600 7.186 1.00 81.75 483 SER A CA 1
ATOM 3831 C C . SER A 1 483 ? 22.412 -23.238 7.840 1.00 81.75 483 SER A C 1
ATOM 3833 O O . SER A 1 483 ? 23.507 -22.905 8.302 1.00 81.75 483 SER A O 1
ATOM 3835 N N . MET A 1 484 ? 21.337 -22.447 7.891 1.00 78.69 484 MET A N 1
ATOM 3836 C CA . MET A 1 484 ? 21.365 -21.124 8.513 1.00 78.69 484 MET A CA 1
ATOM 3837 C C . MET A 1 484 ? 21.655 -21.254 10.012 1.00 78.69 484 MET A C 1
ATOM 3839 O O . MET A 1 484 ? 20.876 -21.834 10.767 1.00 78.69 484 MET A O 1
ATOM 3843 N N . ARG A 1 485 ? 22.798 -20.720 10.451 1.00 80.81 485 ARG A N 1
ATOM 3844 C CA . ARG A 1 485 ? 23.236 -20.741 11.853 1.00 80.81 485 ARG A CA 1
ATOM 3845 C C . ARG A 1 485 ? 24.120 -19.533 12.179 1.00 80.81 485 ARG A C 1
ATOM 3847 O O . ARG A 1 485 ? 24.797 -19.029 11.281 1.00 80.81 485 ARG A O 1
ATOM 3854 N N . PRO A 1 486 ? 24.167 -19.077 13.444 1.00 78.31 486 PRO A N 1
ATOM 3855 C CA . PRO A 1 486 ? 25.107 -18.038 13.858 1.00 78.31 486 PRO A CA 1
ATOM 3856 C C . PRO A 1 486 ? 26.556 -18.422 13.520 1.00 78.31 486 PRO A C 1
ATOM 3858 O O . PRO A 1 486 ? 26.968 -19.556 13.760 1.00 78.31 486 PRO A O 1
ATOM 3861 N N . GLY A 1 487 ? 27.327 -17.484 12.960 1.00 79.25 487 GLY A N 1
ATOM 3862 C CA . GLY A 1 487 ? 28.717 -17.726 12.550 1.00 79.25 487 GLY A CA 1
ATOM 3863 C C . GLY A 1 487 ? 28.879 -18.501 11.235 1.00 79.25 487 GLY A C 1
ATOM 3864 O O . GLY A 1 487 ? 29.941 -19.078 11.001 1.00 79.25 487 GLY A O 1
ATOM 3865 N N . LEU A 1 488 ? 27.842 -18.544 10.388 1.00 81.56 488 LEU A N 1
ATOM 3866 C CA . LEU A 1 488 ? 27.920 -19.135 9.052 1.00 81.56 488 LEU A CA 1
ATOM 3867 C C . LEU A 1 488 ? 29.048 -18.491 8.230 1.00 81.56 488 LEU A C 1
ATOM 3869 O O . LEU A 1 488 ? 29.205 -17.271 8.208 1.00 81.56 488 LEU A O 1
ATOM 3873 N N . ARG A 1 489 ? 29.836 -19.325 7.546 1.00 82.88 489 ARG A N 1
ATOM 3874 C CA . ARG A 1 489 ? 30.901 -18.857 6.654 1.00 82.88 489 ARG A CA 1
ATOM 3875 C C . ARG A 1 489 ? 30.301 -18.131 5.443 1.00 82.88 489 ARG A C 1
ATOM 3877 O O . ARG A 1 489 ? 29.247 -18.535 4.957 1.00 82.88 489 ARG A O 1
ATOM 3884 N N . SER A 1 490 ? 30.996 -17.113 4.924 1.00 84.44 490 SER A N 1
ATOM 3885 C CA . SER A 1 490 ? 30.520 -16.332 3.764 1.00 84.44 490 SER A CA 1
ATOM 3886 C C . SER A 1 490 ? 30.256 -17.208 2.538 1.00 84.44 490 SER A C 1
ATOM 3888 O O . SER A 1 490 ? 29.206 -17.082 1.920 1.00 84.44 490 SER A O 1
ATOM 3890 N N . ASP A 1 491 ? 31.151 -18.161 2.246 1.00 88.38 491 ASP A N 1
ATOM 3891 C CA . ASP A 1 491 ? 31.018 -19.084 1.110 1.00 88.38 491 ASP A CA 1
ATOM 3892 C C . ASP A 1 491 ? 29.760 -19.958 1.213 1.00 88.38 491 ASP A C 1
ATOM 3894 O O . ASP A 1 491 ? 29.042 -20.138 0.233 1.00 88.38 491 ASP A O 1
ATOM 3898 N N . ALA A 1 492 ? 29.457 -20.462 2.412 1.00 88.12 492 ALA A N 1
ATOM 3899 C CA . ALA A 1 492 ? 28.236 -21.221 2.663 1.00 88.12 492 ALA A CA 1
ATOM 3900 C C . ALA A 1 492 ? 26.981 -20.334 2.592 1.00 88.12 492 ALA A C 1
ATOM 3902 O O . ALA A 1 492 ? 25.965 -20.761 2.055 1.00 88.12 492 ALA A O 1
ATOM 3903 N N . ASN A 1 493 ? 27.043 -19.094 3.089 1.00 89.38 493 ASN A N 1
ATOM 3904 C CA . ASN A 1 493 ? 25.925 -18.150 3.021 1.00 89.38 493 ASN A CA 1
ATOM 3905 C C . ASN A 1 493 ? 25.556 -17.789 1.571 1.00 89.38 493 ASN A C 1
ATOM 3907 O O . ASN A 1 493 ? 24.387 -17.837 1.192 1.00 89.38 493 ASN A O 1
ATOM 3911 N N . GLU A 1 494 ? 26.556 -17.480 0.746 1.00 90.38 494 GLU A N 1
ATOM 3912 C CA . GLU A 1 494 ? 26.378 -17.207 -0.683 1.00 90.38 494 GLU A CA 1
ATOM 3913 C C . GLU A 1 494 ? 25.852 -18.439 -1.433 1.00 90.38 494 GLU A C 1
ATOM 3915 O O . GLU A 1 494 ? 24.959 -18.321 -2.273 1.00 90.38 494 GLU A O 1
ATOM 3920 N N . ALA A 1 495 ? 26.338 -19.635 -1.088 1.00 92.69 495 ALA A N 1
ATOM 3921 C CA . ALA A 1 495 ? 25.864 -20.887 -1.667 1.00 92.69 495 ALA A CA 1
ATOM 3922 C C . ALA A 1 495 ? 24.407 -21.209 -1.314 1.00 92.69 495 ALA A C 1
ATOM 3924 O O . ALA A 1 495 ? 23.667 -21.642 -2.194 1.00 92.69 495 ALA A O 1
ATOM 3925 N N . ILE A 1 496 ? 23.972 -20.953 -0.073 1.00 92.12 496 ILE A N 1
ATOM 3926 C CA . ILE A 1 496 ? 22.557 -21.071 0.319 1.00 92.12 496 ILE A CA 1
ATOM 3927 C C . ILE A 1 496 ? 21.704 -20.139 -0.543 1.00 92.12 496 ILE A C 1
ATOM 3929 O O . ILE A 1 496 ? 20.726 -20.582 -1.143 1.00 92.12 496 ILE A O 1
ATOM 3933 N N . GLY A 1 497 ? 22.092 -18.862 -0.638 1.00 91.62 497 GLY A N 1
ATOM 3934 C CA . GLY A 1 497 ? 21.362 -17.878 -1.435 1.00 91.62 497 GLY A CA 1
ATOM 3935 C C . GLY A 1 497 ? 21.280 -18.269 -2.910 1.00 91.62 497 GLY A C 1
ATOM 3936 O O . GLY A 1 497 ? 20.223 -18.144 -3.524 1.00 91.62 497 GLY A O 1
ATOM 3937 N N . PHE A 1 498 ? 22.371 -18.773 -3.480 1.00 95.06 498 PHE A N 1
ATOM 3938 C CA . PHE A 1 498 ? 22.408 -19.189 -4.876 1.00 95.06 498 PHE A CA 1
ATOM 3939 C C . PHE A 1 498 ? 21.602 -20.458 -5.157 1.00 95.06 498 PHE A C 1
ATOM 3941 O O . PHE A 1 498 ? 20.852 -20.479 -6.133 1.00 95.06 498 PHE A O 1
ATOM 3948 N N . GLN A 1 499 ? 21.693 -21.479 -4.297 1.00 95.44 499 GLN A N 1
ATOM 3949 C CA . GLN A 1 499 ? 20.846 -22.667 -4.413 1.00 95.44 499 GLN A CA 1
ATOM 3950 C C . GLN A 1 499 ? 19.369 -22.283 -4.359 1.00 95.44 499 GLN A C 1
ATOM 3952 O O . GLN A 1 499 ? 18.609 -22.724 -5.214 1.00 95.44 499 GLN A O 1
ATOM 3957 N N . PHE A 1 500 ? 18.981 -21.435 -3.401 1.00 94.19 500 PHE A N 1
ATOM 3958 C CA . PHE A 1 500 ? 17.613 -20.933 -3.291 1.00 94.19 500 PHE A CA 1
ATOM 3959 C C . PHE A 1 500 ? 17.147 -20.302 -4.609 1.00 94.19 500 PHE A C 1
ATOM 3961 O O . PHE A 1 500 ? 16.121 -20.701 -5.150 1.00 94.19 500 PHE A O 1
ATOM 3968 N N . GLY A 1 501 ? 17.933 -19.387 -5.188 1.00 94.56 501 GLY A N 1
ATOM 3969 C CA . GLY A 1 501 ? 17.558 -18.753 -6.455 1.00 94.56 501 GLY A CA 1
ATOM 3970 C C . GLY A 1 501 ? 17.485 -19.719 -7.642 1.00 94.56 501 GLY A C 1
ATOM 3971 O O . GLY A 1 501 ? 16.603 -19.558 -8.477 1.00 94.56 501 GLY A O 1
ATOM 3972 N N . LEU A 1 502 ? 18.351 -20.739 -7.723 1.00 97.06 502 LEU A N 1
ATOM 3973 C CA . LEU A 1 502 ? 18.252 -21.783 -8.757 1.00 97.06 502 LEU A CA 1
ATOM 3974 C C . LEU A 1 502 ? 16.993 -22.640 -8.593 1.00 97.06 502 LEU A C 1
ATOM 3976 O O . LEU A 1 502 ? 16.295 -22.890 -9.571 1.00 97.06 502 LEU A O 1
ATOM 3980 N N . VAL A 1 503 ? 16.716 -23.087 -7.367 1.00 96.69 503 VAL A N 1
ATOM 3981 C CA . VAL A 1 503 ? 15.572 -23.948 -7.045 1.00 96.69 503 VAL A CA 1
ATOM 3982 C C . VAL A 1 503 ? 14.259 -23.213 -7.292 1.00 96.69 503 VAL A C 1
ATOM 3984 O O . VAL A 1 503 ? 13.376 -23.753 -7.952 1.00 96.69 503 VAL A O 1
ATOM 3987 N N . GLU A 1 504 ? 14.153 -21.954 -6.866 1.00 94.94 504 GLU A N 1
ATOM 3988 C CA . GLU A 1 504 ? 13.001 -21.097 -7.159 1.00 94.94 504 GLU A CA 1
ATOM 3989 C C . GLU A 1 504 ? 12.867 -20.822 -8.662 1.00 94.94 504 GLU A C 1
ATOM 3991 O O . GLU A 1 504 ? 11.761 -20.883 -9.201 1.00 94.94 504 GLU A O 1
ATOM 3996 N N . ALA A 1 505 ? 13.980 -20.563 -9.360 1.00 95.62 505 ALA A N 1
ATOM 3997 C CA . ALA A 1 505 ? 13.968 -20.306 -10.796 1.00 95.62 505 ALA A CA 1
ATOM 3998 C C . ALA A 1 505 ? 13.474 -21.510 -11.604 1.00 95.62 505 ALA A C 1
ATOM 4000 O O . ALA A 1 505 ? 12.666 -21.340 -12.511 1.00 95.62 505 ALA A O 1
ATOM 4001 N N . ILE A 1 506 ? 13.923 -22.720 -11.264 1.00 96.31 506 ILE A N 1
ATOM 4002 C CA . ILE A 1 506 ? 13.469 -23.967 -11.895 1.00 96.31 506 ILE A CA 1
ATOM 4003 C C . ILE A 1 506 ? 12.022 -24.273 -11.489 1.00 96.31 506 ILE A C 1
ATOM 4005 O O . ILE A 1 506 ? 11.187 -24.575 -12.339 1.00 96.31 506 ILE A O 1
ATOM 4009 N N . GLY A 1 507 ? 11.719 -24.166 -10.194 1.00 93.94 507 GLY A N 1
ATOM 4010 C CA . GLY A 1 507 ? 10.454 -24.584 -9.597 1.00 93.94 507 GLY A CA 1
ATOM 4011 C C . GLY A 1 507 ? 9.255 -23.716 -9.956 1.00 93.94 507 GLY A C 1
ATOM 4012 O O . GLY A 1 507 ? 8.153 -24.242 -10.115 1.00 93.94 507 GLY A O 1
ATOM 4013 N N . LYS A 1 508 ? 9.458 -22.397 -10.072 1.00 92.62 508 LYS A N 1
ATOM 4014 C CA . LYS A 1 508 ? 8.369 -21.405 -10.097 1.00 92.62 508 LYS A CA 1
ATOM 4015 C C . LYS A 1 508 ? 8.284 -20.576 -11.373 1.00 92.62 508 LYS A C 1
ATOM 4017 O O . LYS A 1 508 ? 7.428 -19.694 -11.453 1.00 92.62 508 LYS A O 1
ATOM 4022 N N . ALA A 1 509 ? 9.122 -20.835 -12.376 1.00 92.31 509 ALA A N 1
ATOM 4023 C CA . ALA A 1 509 ? 9.055 -20.085 -13.624 1.00 92.31 509 ALA A CA 1
ATOM 4024 C C . ALA A 1 509 ? 7.666 -20.202 -14.294 1.00 92.31 509 ALA A C 1
ATOM 4026 O O . ALA A 1 509 ? 7.073 -21.288 -14.361 1.00 92.31 509 ALA A O 1
ATOM 4027 N N . PRO A 1 510 ? 7.124 -19.099 -14.840 1.00 88.19 510 PRO A N 1
ATOM 4028 C CA . PRO A 1 510 ? 5.874 -19.123 -15.581 1.00 88.19 510 PRO A CA 1
ATOM 4029 C C . PRO A 1 510 ? 5.995 -19.817 -16.941 1.00 88.19 510 PRO A C 1
ATOM 4031 O O . PRO A 1 510 ? 4.964 -20.170 -17.495 1.00 88.19 510 PRO A O 1
ATOM 4034 N N . ALA A 1 511 ? 7.197 -20.010 -17.494 1.00 88.94 511 ALA A N 1
ATOM 4035 C CA . ALA A 1 511 ? 7.388 -20.495 -18.866 1.00 88.94 511 ALA A CA 1
ATOM 4036 C C . ALA A 1 511 ? 7.297 -22.028 -19.041 1.00 88.94 511 ALA A C 1
ATOM 4038 O O . ALA A 1 511 ? 7.118 -22.497 -20.168 1.00 88.94 511 ALA A O 1
ATOM 4039 N N . TRP A 1 512 ? 7.403 -22.807 -17.962 1.00 91.62 512 TRP A N 1
ATOM 4040 C CA . TRP A 1 512 ? 7.315 -24.272 -17.983 1.00 91.62 512 TRP A CA 1
ATOM 4041 C C . TRP A 1 512 ? 6.641 -24.811 -16.725 1.00 91.62 512 TRP A C 1
ATOM 4043 O O . TRP A 1 512 ? 6.580 -24.141 -15.693 1.00 91.62 512 TRP A O 1
ATOM 4053 N N . LEU A 1 513 ? 6.129 -26.034 -16.808 1.00 91.62 513 LEU A N 1
ATOM 4054 C CA . LEU A 1 513 ? 5.464 -26.737 -15.720 1.00 91.62 513 LEU A CA 1
ATOM 4055 C C . LEU A 1 513 ? 6.273 -27.992 -15.385 1.00 91.62 513 LEU A C 1
ATOM 4057 O O . LEU A 1 513 ? 6.490 -28.807 -16.275 1.00 91.62 513 LEU A O 1
ATOM 4061 N N . LEU A 1 514 ? 6.700 -28.128 -14.127 1.00 92.75 514 LEU A N 1
ATOM 4062 C CA . LEU A 1 514 ? 7.449 -29.303 -13.679 1.00 92.75 514 LEU A CA 1
ATOM 4063 C C . LEU A 1 514 ? 6.509 -30.470 -13.400 1.00 92.75 514 LEU A C 1
ATOM 4065 O O . LEU A 1 514 ? 5.540 -30.313 -12.659 1.00 92.75 514 LEU A O 1
ATOM 4069 N N . THR A 1 515 ? 6.840 -31.633 -13.942 1.00 90.69 515 THR A N 1
ATOM 4070 C CA . THR A 1 515 ? 6.235 -32.925 -13.602 1.00 90.69 515 THR A CA 1
ATOM 4071 C C . THR A 1 515 ? 6.640 -33.384 -12.196 1.00 90.69 515 THR A C 1
ATOM 4073 O O . THR A 1 515 ? 7.654 -32.938 -11.664 1.00 90.69 515 THR A O 1
ATOM 4076 N N . ASP A 1 516 ? 5.891 -34.314 -11.592 1.00 88.56 516 ASP A N 1
ATOM 4077 C CA . ASP A 1 516 ? 6.266 -34.906 -10.292 1.00 88.56 516 ASP A CA 1
ATOM 4078 C C . ASP A 1 516 ? 7.646 -35.593 -10.330 1.00 88.56 516 ASP A C 1
ATOM 4080 O O . ASP A 1 516 ? 8.392 -35.548 -9.348 1.00 88.56 516 ASP A O 1
ATOM 4084 N N . ASP A 1 517 ? 8.034 -36.174 -11.472 1.00 92.62 517 ASP A N 1
ATOM 4085 C CA . ASP A 1 517 ? 9.369 -36.753 -11.665 1.00 92.62 517 ASP A CA 1
ATOM 4086 C C . ASP A 1 517 ? 10.454 -35.665 -11.636 1.00 92.62 517 ASP A C 1
ATOM 4088 O O . ASP A 1 517 ? 11.474 -35.819 -10.963 1.00 92.62 517 ASP A O 1
ATOM 4092 N N . GLU A 1 518 ? 10.220 -34.527 -12.293 1.00 94.94 518 GLU A N 1
ATOM 4093 C CA . GLU A 1 518 ? 11.130 -33.377 -12.251 1.00 94.94 518 GLU A CA 1
ATOM 4094 C C . GLU A 1 518 ? 11.166 -32.733 -10.859 1.00 94.94 518 GLU A C 1
ATOM 4096 O O . GLU A 1 518 ? 12.232 -32.341 -10.393 1.00 94.94 518 GLU A O 1
ATOM 4101 N N . ILE A 1 519 ? 10.045 -32.671 -10.136 1.00 94.88 519 ILE A N 1
ATOM 4102 C CA . ILE A 1 519 ? 10.026 -32.204 -8.740 1.00 94.88 519 ILE A CA 1
ATOM 4103 C C . ILE A 1 519 ? 10.827 -33.164 -7.852 1.00 94.88 519 ILE A C 1
ATOM 4105 O O . ILE A 1 519 ? 11.593 -32.713 -6.999 1.00 94.88 519 ILE A O 1
ATOM 4109 N N . THR A 1 520 ? 10.727 -34.475 -8.086 1.00 95.31 520 THR A N 1
ATOM 4110 C CA . THR A 1 520 ? 11.549 -35.488 -7.407 1.00 95.31 520 THR A CA 1
ATOM 4111 C C . THR A 1 520 ? 13.037 -35.302 -7.723 1.00 95.31 520 THR A C 1
ATOM 4113 O O . THR A 1 520 ? 13.879 -35.387 -6.825 1.00 95.31 520 THR A O 1
ATOM 4116 N N . GLU A 1 521 ? 13.390 -35.019 -8.979 1.00 96.56 521 GLU A N 1
ATOM 4117 C CA . GLU A 1 521 ? 14.769 -34.715 -9.379 1.00 96.56 521 GLU A CA 1
ATOM 4118 C C . GLU A 1 521 ? 15.279 -33.446 -8.677 1.00 96.56 521 GLU A C 1
ATOM 4120 O O . GLU A 1 521 ? 16.367 -33.452 -8.092 1.00 96.56 521 GLU A O 1
ATOM 4125 N N . LEU A 1 522 ? 14.469 -32.381 -8.660 1.00 97.25 522 LEU A N 1
ATOM 4126 C CA . LEU A 1 522 ? 14.776 -31.121 -7.984 1.00 97.25 522 LEU A CA 1
ATOM 4127 C C . LEU A 1 522 ? 14.983 -31.334 -6.484 1.00 97.25 522 LEU A C 1
ATOM 4129 O O . LEU A 1 522 ? 15.948 -30.825 -5.913 1.00 97.25 522 LEU A O 1
ATOM 4133 N N . GLU A 1 523 ? 14.118 -32.124 -5.849 1.00 95.75 523 GLU A N 1
ATOM 4134 C CA . GLU A 1 523 ? 14.218 -32.474 -4.436 1.00 95.75 523 GLU A CA 1
ATOM 4135 C C . GLU A 1 523 ? 15.533 -33.206 -4.139 1.00 95.75 523 GLU A C 1
ATOM 4137 O O . GLU A 1 523 ? 16.237 -32.864 -3.188 1.00 95.75 523 GLU A O 1
ATOM 4142 N N . ASN A 1 524 ? 15.892 -34.191 -4.963 1.00 95.00 524 ASN A N 1
ATOM 4143 C CA . ASN A 1 524 ? 17.115 -34.973 -4.785 1.00 95.00 524 ASN A CA 1
ATOM 4144 C C . ASN A 1 524 ? 18.386 -34.144 -5.004 1.00 95.00 524 ASN A C 1
ATOM 4146 O O . ASN A 1 524 ? 19.398 -34.392 -4.344 1.00 95.00 524 ASN A O 1
ATOM 4150 N N . MET A 1 525 ? 18.338 -33.149 -5.893 1.00 95.69 525 MET A N 1
ATOM 4151 C CA . MET A 1 525 ? 19.464 -32.246 -6.138 1.00 95.69 525 MET A CA 1
ATOM 4152 C C . MET A 1 525 ? 19.554 -31.088 -5.138 1.00 95.69 525 MET A C 1
ATOM 4154 O O . MET A 1 525 ? 20.623 -30.490 -4.993 1.00 95.69 525 MET A O 1
ATOM 4158 N N . THR A 1 526 ? 18.483 -30.791 -4.406 1.00 95.06 526 THR A N 1
ATOM 4159 C CA . THR A 1 526 ? 18.473 -29.715 -3.411 1.00 95.06 526 THR A CA 1
ATOM 4160 C C . THR A 1 526 ? 19.099 -30.180 -2.096 1.00 95.06 526 THR A C 1
ATOM 4162 O O . THR A 1 526 ? 18.709 -31.187 -1.505 1.00 95.06 526 THR A O 1
ATOM 4165 N N . LEU A 1 527 ? 20.088 -29.430 -1.611 1.00 92.81 527 LEU A N 1
ATOM 4166 C CA . LEU A 1 527 ? 20.813 -29.713 -0.374 1.00 92.81 527 LEU A CA 1
ATOM 4167 C C . LEU A 1 527 ? 20.296 -28.860 0.793 1.00 92.81 527 LEU A C 1
ATOM 4169 O O . LEU A 1 527 ? 19.740 -27.777 0.611 1.00 92.81 527 LEU A O 1
ATOM 4173 N N . GLY A 1 528 ? 20.546 -29.317 2.020 1.00 86.50 528 GLY A N 1
ATOM 4174 C CA . GLY A 1 528 ? 20.215 -28.562 3.228 1.00 86.50 528 GLY A CA 1
ATOM 4175 C C . GLY A 1 528 ? 18.708 -28.377 3.432 1.00 86.50 528 GLY A C 1
ATOM 4176 O O . GLY A 1 528 ? 17.904 -29.228 3.057 1.00 86.50 528 GLY A O 1
ATOM 4177 N N . GLN A 1 529 ? 18.338 -27.266 4.067 1.00 82.81 529 GLN A N 1
ATOM 4178 C CA . GLN A 1 529 ? 16.966 -27.018 4.526 1.00 82.81 529 GLN A CA 1
ATOM 4179 C C . GLN A 1 529 ? 15.989 -26.683 3.385 1.00 82.81 529 GLN A C 1
ATOM 4181 O O . GLN A 1 529 ? 14.796 -26.939 3.507 1.00 82.81 529 GLN A O 1
ATOM 4186 N N . GLU A 1 530 ? 16.493 -26.179 2.253 1.00 86.94 530 GLU A N 1
ATOM 4187 C CA . GLU A 1 530 ? 15.664 -25.822 1.091 1.00 86.94 530 GLU A CA 1
ATOM 4188 C C . GLU A 1 530 ? 14.948 -27.037 0.486 1.00 86.94 530 GLU A C 1
ATOM 4190 O O . GLU A 1 530 ? 13.862 -26.921 -0.075 1.00 86.94 530 GLU A O 1
ATOM 4195 N N . ARG A 1 531 ? 15.512 -28.237 0.667 1.00 89.94 531 ARG A N 1
ATOM 4196 C CA . ARG A 1 531 ? 14.903 -29.484 0.201 1.00 89.94 531 ARG A CA 1
ATOM 4197 C C . ARG A 1 531 ? 13.504 -29.695 0.783 1.00 89.94 531 ARG A C 1
ATOM 4199 O O . ARG A 1 531 ? 12.633 -30.231 0.103 1.00 89.94 531 ARG A O 1
ATOM 4206 N N . ASP A 1 532 ? 13.277 -29.275 2.026 1.00 87.88 532 ASP A N 1
ATOM 4207 C CA . ASP A 1 532 ? 11.977 -29.432 2.679 1.00 87.88 532 ASP A CA 1
ATOM 4208 C C . ASP A 1 532 ? 10.900 -28.515 2.079 1.00 87.88 532 ASP A C 1
ATOM 4210 O O . ASP A 1 532 ? 9.718 -28.852 2.159 1.00 87.88 532 ASP A O 1
ATOM 4214 N N . ASN A 1 533 ? 11.287 -27.415 1.421 1.00 87.94 533 ASN A N 1
ATOM 4215 C CA . ASN A 1 533 ? 10.364 -26.580 0.650 1.00 87.94 533 ASN A CA 1
ATOM 4216 C C . ASN A 1 533 ? 9.958 -27.280 -0.653 1.00 87.94 533 ASN A C 1
ATOM 4218 O O . ASN A 1 533 ? 8.769 -27.362 -0.951 1.00 87.94 533 ASN A O 1
ATOM 4222 N N . VAL A 1 534 ? 10.922 -27.853 -1.386 1.00 92.50 534 VAL A N 1
ATOM 4223 C CA . VAL A 1 534 ? 10.664 -28.567 -2.654 1.00 92.50 534 VAL A CA 1
ATOM 4224 C C . VAL A 1 534 ? 9.747 -29.775 -2.446 1.00 92.50 534 VAL A C 1
ATOM 4226 O O . VAL A 1 534 ? 8.852 -30.015 -3.252 1.00 92.50 534 VAL A O 1
ATOM 4229 N N . LYS A 1 535 ? 9.883 -30.488 -1.318 1.00 89.88 535 LYS A N 1
ATOM 4230 C CA . LYS A 1 535 ? 8.976 -31.592 -0.940 1.00 89.88 535 LYS A CA 1
ATOM 4231 C C . LYS A 1 535 ? 7.500 -31.193 -0.907 1.00 89.88 535 LYS A C 1
ATOM 4233 O O . LYS A 1 535 ? 6.634 -32.050 -1.050 1.00 89.88 535 LYS A O 1
ATOM 4238 N N . GLN A 1 536 ? 7.190 -29.918 -0.682 1.00 87.06 536 GLN A N 1
ATOM 4239 C CA . GLN A 1 536 ? 5.809 -29.437 -0.626 1.00 87.06 536 GLN A CA 1
ATOM 4240 C C . GLN A 1 536 ? 5.224 -29.154 -2.018 1.00 87.06 536 GLN A C 1
ATOM 4242 O O . GLN A 1 536 ? 4.041 -28.835 -2.111 1.00 87.06 536 GLN A O 1
ATOM 4247 N N . TRP A 1 537 ? 6.029 -29.242 -3.085 1.00 90.38 537 TRP A N 1
ATOM 4248 C CA . TRP A 1 537 ? 5.616 -28.907 -4.452 1.00 90.38 537 TRP A CA 1
ATOM 4249 C C . TRP A 1 537 ? 5.027 -30.086 -5.227 1.00 90.38 537 TRP A C 1
ATOM 4251 O O . TRP A 1 537 ? 4.392 -29.849 -6.252 1.00 90.38 537 TRP A O 1
ATOM 4261 N N . HIS A 1 538 ? 5.194 -31.321 -4.739 1.00 86.31 538 HIS A N 1
ATOM 4262 C CA . HIS A 1 538 ? 4.584 -32.519 -5.329 1.00 86.31 538 HIS A CA 1
ATOM 4263 C C . HIS A 1 538 ? 3.082 -32.328 -5.531 1.00 86.31 538 HIS A C 1
ATOM 4265 O O . HIS A 1 538 ? 2.373 -31.834 -4.642 1.00 86.31 538 HIS A O 1
ATOM 4271 N N . TRP A 1 539 ? 2.595 -32.700 -6.712 1.00 76.81 539 TRP A N 1
ATOM 4272 C CA . TRP A 1 539 ? 1.226 -32.413 -7.095 1.00 76.81 539 TRP A CA 1
ATOM 4273 C C . TRP A 1 539 ? 0.253 -33.228 -6.251 1.00 76.81 539 TRP A C 1
ATOM 4275 O O . TRP A 1 539 ? 0.424 -34.417 -5.981 1.00 76.81 539 TRP A O 1
ATOM 4285 N N . LYS A 1 540 ? -0.836 -32.579 -5.845 1.00 73.38 540 LYS A N 1
ATOM 4286 C CA . LYS A 1 540 ? -2.005 -33.290 -5.328 1.00 73.38 540 LYS A CA 1
ATOM 4287 C C . LYS A 1 540 ? -2.868 -33.724 -6.508 1.00 73.38 540 LYS A C 1
ATOM 4289 O O . LYS A 1 540 ? -2.896 -33.060 -7.540 1.00 73.38 540 LYS A O 1
ATOM 4294 N N . SER A 1 541 ? -3.653 -34.785 -6.323 1.00 74.62 541 SER A N 1
ATOM 4295 C CA . SER A 1 541 ? -4.625 -35.265 -7.321 1.00 74.62 541 SER A CA 1
ATOM 4296 C C . SER A 1 541 ? -5.645 -34.202 -7.758 1.00 74.62 541 SER A C 1
ATOM 4298 O O . SER A 1 541 ? -6.323 -34.371 -8.768 1.00 74.62 541 SER A O 1
ATOM 4300 N N . THR A 1 542 ? -5.782 -33.115 -6.996 1.00 85.50 542 THR A N 1
ATOM 4301 C CA . THR A 1 542 ? -6.557 -31.922 -7.341 1.00 85.50 542 THR A CA 1
ATOM 4302 C C . THR A 1 542 ? -5.697 -30.680 -7.112 1.00 85.50 542 THR A C 1
ATOM 4304 O O . THR A 1 542 ? -5.130 -30.508 -6.029 1.00 85.50 542 THR A O 1
ATOM 4307 N N . VAL A 1 543 ? -5.610 -29.809 -8.119 1.00 88.25 543 VAL A N 1
ATOM 4308 C CA . VAL A 1 543 ? -4.843 -28.559 -8.059 1.00 88.25 543 VAL A CA 1
ATOM 4309 C C . VAL A 1 543 ? -5.713 -27.472 -7.441 1.00 88.25 543 VAL A C 1
ATOM 4311 O O . VAL A 1 543 ? -6.764 -27.124 -7.976 1.00 88.25 543 VAL A O 1
ATOM 4314 N N . ASN A 1 544 ? -5.269 -26.915 -6.316 1.00 88.75 544 ASN A N 1
ATOM 4315 C CA . ASN A 1 544 ? -5.954 -25.794 -5.678 1.00 88.75 544 ASN A CA 1
ATOM 4316 C C . ASN A 1 544 ? -5.559 -24.487 -6.366 1.00 88.75 544 ASN A C 1
ATOM 4318 O O . ASN A 1 544 ? -4.391 -24.104 -6.335 1.00 88.75 544 ASN A O 1
ATOM 4322 N N . VAL A 1 545 ? -6.538 -23.799 -6.945 1.00 90.56 545 VAL A N 1
ATOM 4323 C CA . VAL A 1 545 ? -6.404 -22.464 -7.525 1.00 90.56 545 VAL A CA 1
ATOM 4324 C C . VAL A 1 545 ? -6.990 -21.475 -6.525 1.00 90.56 545 VAL A C 1
ATOM 4326 O O . VAL A 1 545 ? -8.208 -21.318 -6.427 1.00 90.56 545 VAL A O 1
ATOM 4329 N N . ASN A 1 546 ? -6.129 -20.814 -5.756 1.00 89.06 546 ASN A N 1
ATOM 4330 C CA . ASN A 1 546 ? -6.565 -19.770 -4.832 1.00 89.06 546 ASN A CA 1
ATOM 4331 C C . ASN A 1 546 ? -6.418 -18.418 -5.514 1.00 89.06 546 ASN A C 1
ATOM 4333 O O . ASN A 1 546 ? -5.330 -18.108 -5.993 1.00 89.06 546 ASN A O 1
ATOM 4337 N N . VAL A 1 547 ? -7.473 -17.610 -5.534 1.00 87.31 547 VAL A N 1
ATOM 4338 C CA . VAL A 1 547 ? -7.462 -16.262 -6.107 1.00 87.31 547 VAL A CA 1
ATOM 4339 C C . VAL A 1 547 ? -7.934 -15.262 -5.063 1.00 87.31 547 VAL A C 1
ATOM 4341 O O . VAL A 1 547 ? -8.950 -15.459 -4.406 1.00 87.31 547 VAL A O 1
ATOM 4344 N N . SER A 1 548 ? -7.186 -14.179 -4.924 1.00 84.25 548 SER A N 1
ATOM 4345 C CA . SER A 1 548 ? -7.492 -13.026 -4.079 1.00 84.25 548 SER A CA 1
ATOM 4346 C C . SER A 1 548 ? -7.300 -11.740 -4.884 1.00 84.25 548 SER A C 1
ATOM 4348 O O . SER A 1 548 ? -6.814 -11.793 -6.015 1.00 84.25 548 SER A O 1
ATOM 4350 N N . PHE A 1 549 ? -7.676 -10.589 -4.328 1.00 75.25 549 PHE A N 1
ATOM 4351 C CA . PHE A 1 549 ? -7.613 -9.301 -5.026 1.00 75.25 549 PHE A CA 1
ATOM 4352 C C . PHE A 1 549 ? -6.765 -8.292 -4.248 1.00 75.25 549 PHE A C 1
ATOM 4354 O O . PHE A 1 549 ? -6.883 -8.184 -3.028 1.00 75.25 549 PHE A O 1
ATOM 4361 N N . ALA A 1 550 ? -5.939 -7.537 -4.970 1.00 70.69 550 ALA A N 1
ATOM 4362 C CA . ALA A 1 550 ? -5.167 -6.405 -4.471 1.00 70.69 550 ALA A CA 1
ATOM 4363 C C . ALA A 1 550 ? -5.463 -5.182 -5.352 1.00 70.69 550 ALA A C 1
ATOM 4365 O O . ALA A 1 550 ? -4.842 -4.980 -6.397 1.00 70.69 550 ALA A O 1
ATOM 4366 N N . GLY A 1 551 ? -6.462 -4.387 -4.956 1.00 68.69 551 GLY A N 1
ATOM 4367 C CA . GLY A 1 551 ? -7.060 -3.386 -5.847 1.00 68.69 551 GLY A CA 1
ATOM 4368 C C . GLY A 1 551 ? -7.690 -4.065 -7.068 1.00 68.69 551 GLY A C 1
ATOM 4369 O O . GLY A 1 551 ? -8.436 -5.030 -6.909 1.00 68.69 551 GLY A O 1
ATOM 4370 N N . ASP A 1 552 ? -7.332 -3.601 -8.267 1.00 65.00 552 ASP A N 1
ATOM 4371 C CA . ASP A 1 552 ? -7.812 -4.151 -9.548 1.00 65.00 552 ASP A CA 1
ATOM 4372 C C . ASP A 1 552 ? -7.016 -5.378 -10.031 1.00 65.00 552 ASP A C 1
ATOM 4374 O O . ASP A 1 552 ? -7.330 -5.970 -11.064 1.00 65.00 552 ASP A O 1
ATOM 4378 N N . GLN A 1 553 ? -5.945 -5.756 -9.324 1.00 73.19 553 GLN A N 1
ATOM 4379 C CA . GLN A 1 553 ? -5.117 -6.906 -9.681 1.00 73.19 553 GLN A CA 1
ATOM 4380 C C . GLN A 1 553 ? -5.584 -8.162 -8.951 1.00 73.19 553 GLN A C 1
ATOM 4382 O O . GLN A 1 553 ? -5.973 -8.112 -7.782 1.00 73.19 553 GLN A O 1
ATOM 4387 N N . ILE A 1 554 ? -5.490 -9.308 -9.625 1.00 83.38 554 ILE A N 1
ATOM 4388 C CA . ILE A 1 554 ? -5.654 -10.601 -8.964 1.00 83.38 554 ILE A CA 1
ATOM 4389 C C . ILE A 1 554 ? -4.308 -11.068 -8.418 1.00 83.38 554 ILE A C 1
ATOM 4391 O O . ILE A 1 554 ? -3.275 -10.881 -9.047 1.00 83.38 554 ILE A O 1
ATOM 4395 N N . ILE A 1 555 ? -4.314 -11.728 -7.270 1.00 87.06 555 ILE A N 1
ATOM 4396 C CA . ILE A 1 555 ? -3.185 -12.519 -6.790 1.00 87.06 555 ILE A CA 1
ATOM 4397 C C . ILE A 1 555 ? -3.681 -13.950 -6.720 1.00 87.06 555 ILE A C 1
ATOM 4399 O O . ILE A 1 555 ? -4.543 -14.287 -5.905 1.00 87.06 555 ILE A O 1
ATOM 4403 N N . SER A 1 556 ? -3.147 -14.779 -7.605 1.00 90.50 556 SER A N 1
ATOM 4404 C CA . SER A 1 556 ? -3.524 -16.177 -7.739 1.00 90.50 556 SER A CA 1
ATOM 4405 C C . SER A 1 556 ? -2.345 -17.097 -7.450 1.00 90.50 556 SER A C 1
ATOM 4407 O O . SER A 1 556 ? -1.201 -16.772 -7.765 1.00 90.50 556 SER A O 1
ATOM 4409 N N . SER A 1 557 ? -2.621 -18.234 -6.813 1.00 89.50 557 SER A N 1
ATOM 4410 C CA . SER A 1 557 ? -1.630 -19.260 -6.481 1.00 89.50 557 SER A CA 1
ATOM 4411 C C . SER A 1 557 ? -2.146 -20.650 -6.836 1.00 89.50 557 SER A C 1
ATOM 4413 O O . SER A 1 557 ? -3.314 -20.964 -6.596 1.00 89.50 557 SER A O 1
ATOM 4415 N N . MET A 1 558 ? -1.269 -21.455 -7.437 1.00 89.81 558 MET A N 1
ATOM 4416 C CA . MET A 1 558 ? -1.528 -22.825 -7.885 1.00 89.81 558 MET A CA 1
ATOM 4417 C C . MET A 1 558 ? -0.270 -23.654 -7.640 1.00 89.81 558 MET A C 1
ATOM 4419 O O . MET A 1 558 ? 0.753 -23.411 -8.281 1.00 89.81 558 MET A O 1
ATOM 4423 N N . ASN A 1 559 ? -0.333 -24.621 -6.723 1.00 87.12 559 ASN A N 1
ATOM 4424 C CA . ASN A 1 559 ? 0.853 -25.333 -6.230 1.00 87.12 559 ASN A CA 1
ATOM 4425 C C . ASN A 1 559 ? 1.954 -24.329 -5.812 1.00 87.12 559 ASN A C 1
ATOM 4427 O O . ASN A 1 559 ? 1.706 -23.462 -4.975 1.00 87.12 559 ASN A O 1
ATOM 4431 N N . GLN A 1 560 ? 3.145 -24.406 -6.406 1.00 88.81 560 GLN A N 1
ATOM 4432 C CA . GLN A 1 560 ? 4.267 -23.491 -6.180 1.00 88.81 560 GLN A CA 1
ATOM 4433 C C . GLN A 1 560 ? 4.241 -22.215 -7.042 1.00 88.81 560 GLN A C 1
ATOM 4435 O O . GLN A 1 560 ? 5.103 -21.351 -6.882 1.00 88.81 560 GLN A O 1
ATOM 4440 N N . TYR A 1 561 ? 3.286 -22.087 -7.966 1.00 92.00 561 TYR A N 1
ATOM 4441 C CA . TYR A 1 561 ? 3.224 -20.996 -8.937 1.00 92.00 561 TYR A CA 1
ATOM 4442 C C . TYR A 1 561 ? 2.312 -19.864 -8.483 1.00 92.00 561 TYR A C 1
ATOM 4444 O O . TYR A 1 561 ? 1.272 -20.089 -7.861 1.00 92.00 561 TYR A O 1
ATOM 4452 N N . THR A 1 562 ? 2.669 -18.641 -8.871 1.00 91.19 562 THR A N 1
ATOM 4453 C CA . THR A 1 562 ? 1.870 -17.439 -8.631 1.00 91.19 562 THR A CA 1
ATOM 4454 C C . THR A 1 562 ? 1.620 -16.677 -9.928 1.00 91.19 562 THR A C 1
ATOM 4456 O O . THR A 1 562 ? 2.440 -16.687 -10.845 1.00 91.19 562 THR A O 1
ATOM 4459 N N . ALA A 1 563 ? 0.468 -16.017 -10.010 1.00 90.00 563 ALA A N 1
ATOM 4460 C CA . ALA A 1 563 ? 0.093 -15.148 -11.119 1.00 90.00 563 ALA A CA 1
ATOM 4461 C C . ALA A 1 563 ? -0.594 -13.882 -10.586 1.00 90.00 563 ALA A C 1
ATOM 4463 O O . ALA A 1 563 ? -1.438 -13.953 -9.689 1.00 90.00 563 ALA A O 1
ATOM 4464 N N . THR A 1 564 ? -0.208 -12.724 -11.125 1.00 88.50 564 THR A N 1
ATOM 4465 C CA . THR A 1 564 ? -0.630 -11.389 -10.650 1.00 88.50 564 THR A CA 1
ATOM 4466 C C . THR A 1 564 ? -1.671 -10.717 -11.548 1.00 88.50 564 THR A C 1
ATOM 4468 O O . THR A 1 564 ? -2.054 -9.569 -11.332 1.00 88.50 564 THR A O 1
ATOM 4471 N N . ASP A 1 565 ? -2.099 -11.405 -12.602 1.00 87.62 565 ASP A N 1
ATOM 4472 C CA . ASP A 1 565 ? -3.136 -10.950 -13.516 1.00 87.62 565 ASP A CA 1
ATOM 4473 C C . ASP A 1 565 ? -3.807 -12.153 -14.197 1.00 87.62 565 ASP A C 1
ATOM 4475 O O . ASP A 1 565 ? -3.309 -13.280 -14.180 1.00 87.62 565 ASP A O 1
ATOM 4479 N N . VAL A 1 566 ? -4.965 -11.911 -14.809 1.00 85.00 566 VAL A N 1
ATOM 4480 C CA . VAL A 1 566 ? -5.767 -12.955 -15.463 1.00 85.00 566 VAL A CA 1
ATOM 4481 C C . VAL A 1 566 ? -5.026 -13.597 -16.644 1.00 85.00 566 VAL A C 1
ATOM 4483 O O . VAL A 1 566 ? -5.186 -14.790 -16.902 1.00 85.00 566 VAL A O 1
ATOM 4486 N N . SER A 1 567 ? -4.191 -12.833 -17.352 1.00 87.38 567 SER A N 1
ATOM 4487 C CA . SER A 1 567 ? -3.473 -13.328 -18.534 1.00 87.38 567 SER A CA 1
ATOM 4488 C C . SER A 1 567 ? -2.378 -14.323 -18.146 1.00 87.38 567 SER A C 1
ATOM 4490 O O . SER A 1 567 ? -2.263 -15.383 -18.759 1.00 87.38 567 SER A O 1
ATOM 4492 N N . SER A 1 568 ? -1.611 -14.016 -17.100 1.00 88.75 568 SER A N 1
ATOM 4493 C CA . SER A 1 568 ? -0.595 -14.905 -16.530 1.00 88.75 568 SER A CA 1
ATOM 4494 C C . SER A 1 568 ? -1.218 -16.144 -15.891 1.00 88.75 568 SER A C 1
ATOM 4496 O O . SER A 1 568 ? -0.694 -17.242 -16.080 1.00 88.75 568 SER A O 1
ATOM 4498 N N . LEU A 1 569 ? -2.375 -16.007 -15.232 1.00 90.25 569 LEU A N 1
ATOM 4499 C CA . LEU A 1 569 ? -3.144 -17.147 -14.728 1.00 90.25 569 LEU A CA 1
ATOM 4500 C C . LEU A 1 569 ? -3.560 -18.084 -15.872 1.00 90.25 569 LEU A C 1
ATOM 4502 O O . LEU A 1 569 ? -3.287 -19.282 -15.813 1.00 90.25 569 LEU A O 1
ATOM 4506 N N . LYS A 1 570 ? -4.151 -17.539 -16.946 1.00 89.56 570 LYS A N 1
ATOM 4507 C CA . LYS A 1 570 ? -4.537 -18.315 -18.134 1.00 89.56 570 LYS A CA 1
ATOM 4508 C C . LYS A 1 570 ? -3.339 -19.016 -18.767 1.00 89.56 570 LYS A C 1
ATOM 4510 O O . LYS A 1 570 ? -3.389 -20.220 -19.006 1.00 89.56 570 LYS A O 1
ATOM 4515 N N . ALA A 1 571 ? -2.254 -18.280 -19.001 1.00 90.06 571 ALA A N 1
ATOM 4516 C CA . ALA A 1 571 ? -1.040 -18.822 -19.602 1.00 90.06 571 ALA A CA 1
ATOM 4517 C C . ALA A 1 571 ? -0.430 -19.954 -18.764 1.00 90.06 571 ALA A C 1
ATOM 4519 O O . ALA A 1 571 ? 0.122 -20.901 -19.328 1.00 90.06 571 ALA A O 1
ATOM 4520 N N . LYS A 1 572 ? -0.536 -19.874 -17.429 1.00 91.81 572 LYS A N 1
ATOM 4521 C CA . LYS A 1 572 ? -0.032 -20.927 -16.551 1.00 91.81 572 LYS A CA 1
ATOM 4522 C C . LYS A 1 572 ? -0.941 -22.149 -16.519 1.00 91.81 572 LYS A C 1
ATOM 4524 O O . LYS A 1 572 ? -0.441 -23.264 -16.637 1.00 91.81 572 LYS A O 1
ATOM 4529 N N . LEU A 1 573 ? -2.255 -21.954 -16.403 1.00 91.00 573 LEU A N 1
ATOM 4530 C CA . LEU A 1 573 ? -3.228 -23.049 -16.431 1.00 91.00 573 LEU A CA 1
ATOM 4531 C C . LEU A 1 573 ? -3.147 -23.837 -17.742 1.00 91.00 573 LEU A C 1
ATOM 4533 O O . LEU A 1 573 ? -3.158 -25.058 -17.703 1.00 91.00 573 LEU A O 1
ATOM 4537 N N . ALA A 1 574 ? -2.943 -23.163 -18.876 1.00 90.69 574 ALA A N 1
ATOM 4538 C CA . ALA A 1 574 ? -2.789 -23.795 -20.188 1.00 90.69 574 ALA A CA 1
ATOM 4539 C C . ALA A 1 574 ? -1.617 -24.797 -20.293 1.00 90.69 574 ALA A C 1
ATOM 4541 O O . ALA A 1 574 ? -1.570 -25.577 -21.242 1.00 90.69 574 ALA A O 1
ATOM 4542 N N . GLN A 1 575 ? -0.663 -24.774 -19.354 1.00 91.19 575 GLN A N 1
ATOM 4543 C CA . GLN A 1 575 ? 0.454 -25.726 -19.312 1.00 91.19 575 GLN A CA 1
ATOM 4544 C C . GLN A 1 575 ? 0.089 -27.040 -18.616 1.00 91.19 575 GLN A C 1
ATOM 4546 O O . GLN A 1 575 ? 0.811 -28.021 -18.782 1.00 91.19 575 GLN A O 1
ATOM 4551 N N . TYR A 1 576 ? -0.997 -27.069 -17.836 1.00 91.31 576 TYR A N 1
ATOM 4552 C CA . TYR A 1 576 ? -1.438 -28.284 -17.158 1.00 91.31 576 TYR A CA 1
ATOM 4553 C C . TYR A 1 576 ? -2.014 -29.296 -18.159 1.00 91.31 576 TYR A C 1
ATOM 4555 O O . TYR A 1 576 ? -2.655 -28.903 -19.138 1.00 91.31 576 TYR A O 1
ATOM 4563 N N . PRO A 1 577 ? -1.824 -30.607 -17.924 1.00 89.81 577 PRO A N 1
ATOM 4564 C CA . PRO A 1 577 ? -2.404 -31.642 -18.770 1.00 89.81 577 PRO A CA 1
ATOM 4565 C C . PRO A 1 577 ? -3.936 -31.566 -18.823 1.00 89.81 577 PRO A C 1
ATOM 4567 O O . PRO A 1 577 ? -4.594 -31.242 -17.830 1.00 89.81 577 PRO A O 1
ATOM 4570 N N . SER A 1 578 ? -4.517 -31.934 -19.965 1.00 90.00 578 SER A N 1
ATOM 4571 C CA . SER A 1 578 ? -5.971 -32.107 -20.075 1.00 90.00 578 SER A CA 1
ATOM 4572 C C . SER A 1 578 ? -6.465 -33.178 -19.090 1.00 90.00 578 SER A C 1
ATOM 4574 O O . SER A 1 578 ? -5.756 -34.148 -18.818 1.00 90.00 578 SER A O 1
ATOM 4576 N N . GLY A 1 579 ? -7.660 -32.992 -18.525 1.00 87.56 579 GLY A N 1
ATOM 4577 C CA . GLY A 1 579 ? -8.211 -33.830 -17.455 1.00 87.56 579 GLY A CA 1
ATOM 4578 C C . GLY A 1 579 ? -7.738 -33.466 -16.042 1.00 87.56 579 GLY A C 1
ATOM 4579 O O . GLY A 1 579 ? -8.128 -34.127 -15.080 1.00 87.56 579 GLY A O 1
ATOM 4580 N N . THR A 1 580 ? -6.919 -32.418 -15.880 1.00 90.31 580 THR A N 1
ATOM 4581 C CA . THR A 1 580 ? -6.544 -31.917 -14.547 1.00 90.31 580 THR A CA 1
ATOM 4582 C C . THR A 1 580 ? -7.787 -31.461 -13.779 1.00 90.31 580 THR A C 1
ATOM 4584 O O . THR A 1 580 ? -8.597 -30.686 -14.294 1.00 90.31 580 THR A O 1
ATOM 4587 N N . LYS A 1 581 ? -7.921 -31.916 -12.528 1.00 91.06 581 LYS A N 1
ATOM 4588 C CA . LYS A 1 581 ? -8.974 -31.466 -11.609 1.00 91.06 581 LYS A CA 1
ATOM 4589 C C . LYS A 1 581 ? -8.549 -30.178 -10.918 1.00 91.06 581 LYS A C 1
ATOM 4591 O O . LYS A 1 581 ? -7.524 -30.164 -10.232 1.00 91.06 581 LYS A O 1
ATOM 4596 N N . LEU A 1 582 ? -9.336 -29.118 -11.072 1.00 90.44 582 LEU A N 1
ATOM 4597 C CA . LEU A 1 582 ? -9.102 -27.821 -10.443 1.00 90.44 582 LEU A CA 1
ATOM 4598 C C . LEU A 1 582 ? -10.108 -27.591 -9.317 1.00 90.44 582 LEU A C 1
ATOM 4600 O O . LEU A 1 582 ? -11.316 -27.723 -9.507 1.00 90.44 582 LEU A O 1
ATOM 4604 N N . TRP A 1 583 ? -9.601 -27.189 -8.158 1.00 88.44 583 TRP A N 1
ATOM 4605 C CA . TRP A 1 583 ? -10.399 -26.727 -7.031 1.00 88.44 583 TRP A CA 1
ATOM 4606 C C . TRP A 1 583 ? -10.259 -25.212 -6.898 1.00 88.44 583 TRP A C 1
ATOM 4608 O O . TRP A 1 583 ? -9.156 -24.717 -6.667 1.00 88.44 583 TRP A O 1
ATOM 4618 N N . LEU A 1 584 ? -11.355 -24.467 -7.059 1.00 87.81 584 LEU A N 1
ATOM 4619 C CA . LEU A 1 584 ? -11.326 -23.002 -7.086 1.00 87.81 584 LEU A CA 1
ATOM 4620 C C . LEU A 1 584 ? -11.685 -22.412 -5.720 1.00 87.81 584 LEU A C 1
ATOM 4622 O O . LEU A 1 584 ? -12.799 -22.588 -5.237 1.00 87.81 584 LEU A O 1
ATOM 4626 N N . ASN A 1 585 ? -10.769 -21.637 -5.142 1.00 85.44 585 ASN A N 1
ATOM 4627 C CA . ASN A 1 585 ? -11.015 -20.833 -3.946 1.00 85.44 585 ASN A CA 1
ATOM 4628 C C . ASN A 1 585 ? -10.829 -19.354 -4.302 1.00 85.44 585 ASN A C 1
ATOM 4630 O O . ASN A 1 585 ? -9.701 -18.865 -4.362 1.00 85.44 585 ASN A O 1
ATOM 4634 N N . ILE A 1 586 ? -11.919 -18.636 -4.569 1.00 82.50 586 ILE A N 1
ATOM 4635 C CA . ILE A 1 586 ? -11.866 -17.219 -4.952 1.00 82.50 586 ILE A CA 1
ATOM 4636 C C . ILE A 1 586 ? -12.377 -16.376 -3.784 1.00 82.50 586 ILE A C 1
ATOM 4638 O O . ILE A 1 586 ? -13.535 -16.481 -3.386 1.00 82.50 586 ILE A O 1
ATOM 4642 N N . PHE A 1 587 ? -11.510 -15.526 -3.245 1.00 76.81 587 PHE A N 1
ATOM 4643 C CA . PHE A 1 587 ? -11.792 -14.650 -2.114 1.00 76.81 587 PHE A CA 1
ATOM 4644 C C . PHE A 1 587 ? -11.864 -13.208 -2.601 1.00 76.81 587 PHE A C 1
ATOM 4646 O O . PHE A 1 587 ? -10.861 -12.669 -3.060 1.00 76.81 587 PHE A O 1
ATOM 4653 N N . GLY A 1 588 ? -13.017 -12.555 -2.488 1.00 68.12 588 GLY A N 1
ATOM 4654 C CA . GLY A 1 588 ? -13.165 -11.162 -2.903 1.00 68.12 588 GLY A CA 1
ATOM 4655 C C . GLY A 1 588 ? -14.586 -10.644 -2.770 1.00 68.12 588 GLY A C 1
ATOM 4656 O O . GLY A 1 588 ? -15.469 -11.345 -2.270 1.00 68.12 588 GLY A O 1
ATOM 4657 N N . SER A 1 589 ? -14.809 -9.414 -3.246 1.00 65.94 589 SER A N 1
ATOM 4658 C CA . SER A 1 589 ? -16.172 -8.927 -3.438 1.00 65.94 589 SER A CA 1
ATOM 4659 C C . SER A 1 589 ? -16.889 -9.872 -4.402 1.00 65.94 589 SER A C 1
ATOM 4661 O O . SER A 1 589 ? -16.264 -10.404 -5.328 1.00 65.94 589 SER A O 1
ATOM 4663 N N . PRO A 1 590 ? -18.192 -10.100 -4.227 1.00 65.81 590 PRO A N 1
ATOM 4664 C CA . PRO A 1 590 ? -18.850 -11.069 -5.079 1.00 65.81 590 PRO A CA 1
ATOM 4665 C C . PRO A 1 590 ? -18.818 -10.720 -6.582 1.00 65.81 590 PRO A C 1
ATOM 4667 O O . PRO A 1 590 ? -18.794 -11.640 -7.399 1.00 65.81 590 PRO A O 1
ATOM 4670 N N . GLU A 1 591 ? -18.735 -9.432 -6.952 1.00 65.88 591 GLU A N 1
ATOM 4671 C CA . GLU A 1 591 ? -18.633 -8.997 -8.359 1.00 65.88 591 GLU A CA 1
ATOM 4672 C C . GLU A 1 591 ? -17.317 -9.479 -8.980 1.00 65.88 591 GLU A C 1
ATOM 4674 O O . GLU A 1 591 ? -17.291 -10.074 -10.061 1.00 65.88 591 GLU A O 1
ATOM 4679 N N . HIS A 1 592 ? -16.219 -9.291 -8.245 1.00 68.62 592 HIS A N 1
ATOM 4680 C CA . HIS A 1 592 ? -14.901 -9.767 -8.638 1.00 68.62 592 HIS A CA 1
ATOM 4681 C C . HIS A 1 592 ? -14.844 -11.299 -8.690 1.00 68.62 592 HIS A C 1
ATOM 4683 O O . HIS A 1 592 ? -14.276 -11.868 -9.625 1.00 68.62 592 HIS A O 1
ATOM 4689 N N . VAL A 1 593 ? -15.478 -11.974 -7.723 1.00 76.12 593 VAL A N 1
ATOM 4690 C CA . VAL A 1 593 ? -15.573 -13.440 -7.690 1.00 76.12 593 VAL A CA 1
ATOM 4691 C C . VAL A 1 593 ? -16.288 -13.962 -8.934 1.00 76.12 593 VAL A C 1
ATOM 4693 O O . VAL A 1 593 ? -15.763 -14.852 -9.599 1.00 76.12 593 VAL A O 1
ATOM 4696 N N . ALA A 1 594 ? -17.444 -13.393 -9.287 1.00 73.62 594 ALA A N 1
ATOM 4697 C CA . ALA A 1 594 ? -18.226 -13.823 -10.444 1.00 73.62 594 ALA A CA 1
ATOM 4698 C C . ALA A 1 594 ? -17.449 -13.660 -11.762 1.00 73.62 594 ALA A C 1
ATOM 4700 O O . ALA A 1 594 ? -17.411 -14.587 -12.574 1.00 73.62 594 ALA A O 1
ATOM 4701 N N . SER A 1 595 ? -16.774 -12.519 -11.950 1.00 76.69 595 SER A N 1
ATOM 4702 C CA . SER A 1 595 ? -15.975 -12.247 -13.153 1.00 76.69 595 SER A CA 1
ATOM 4703 C C . SER A 1 595 ? -14.801 -13.221 -13.314 1.00 76.69 595 SER A C 1
ATOM 4705 O O . SER A 1 595 ? -14.568 -13.758 -14.401 1.00 76.69 595 SER A O 1
ATOM 4707 N N . VAL A 1 596 ? -14.045 -13.465 -12.238 1.00 81.94 596 VAL A N 1
ATOM 4708 C CA . VAL A 1 596 ? -12.902 -14.392 -12.273 1.00 81.94 596 VAL A CA 1
ATOM 4709 C C . VAL A 1 596 ? -13.375 -15.834 -12.436 1.00 81.94 596 VAL A C 1
ATOM 4711 O O . VAL A 1 596 ? -12.790 -16.578 -13.220 1.00 81.94 596 VAL A O 1
ATOM 4714 N N . HIS A 1 597 ? -14.454 -16.224 -11.755 1.00 84.81 597 HIS A N 1
ATOM 4715 C CA . HIS A 1 597 ? -15.027 -17.562 -11.876 1.00 84.81 597 HIS A CA 1
ATOM 4716 C C . HIS A 1 597 ? -15.454 -17.867 -13.318 1.00 84.81 597 HIS A C 1
ATOM 4718 O O . HIS A 1 597 ? -15.126 -18.933 -13.838 1.00 84.81 597 HIS A O 1
ATOM 4724 N N . ALA A 1 598 ? -16.140 -16.930 -13.984 1.00 83.12 598 ALA A N 1
ATOM 4725 C CA . ALA A 1 598 ? -16.504 -17.068 -15.394 1.00 83.12 598 ALA A CA 1
ATOM 4726 C C . ALA A 1 598 ? -15.259 -17.272 -16.272 1.00 83.12 598 ALA A C 1
ATOM 4728 O O . ALA A 1 598 ? -15.188 -18.230 -17.035 1.00 83.12 598 ALA A O 1
ATOM 4729 N N . THR A 1 599 ? -14.226 -16.452 -16.061 1.00 85.12 599 THR A N 1
ATOM 4730 C CA . THR A 1 599 ? -12.975 -16.548 -16.824 1.00 85.12 599 THR A CA 1
ATOM 4731 C C . THR A 1 599 ? -12.279 -17.903 -16.650 1.00 85.12 599 THR A C 1
ATOM 4733 O O . THR A 1 599 ? -11.817 -18.493 -17.623 1.00 85.12 599 THR A O 1
ATOM 4736 N N . ILE A 1 600 ? -12.202 -18.427 -15.422 1.00 86.31 600 ILE A N 1
ATOM 4737 C CA . ILE A 1 600 ? -11.591 -19.740 -15.164 1.00 86.31 600 ILE A CA 1
ATOM 4738 C C . ILE A 1 600 ? -12.451 -20.873 -15.740 1.00 86.31 600 ILE A C 1
ATOM 4740 O O . ILE A 1 600 ? -11.905 -21.864 -16.221 1.00 86.31 600 ILE A O 1
ATOM 4744 N N . THR A 1 601 ? -13.777 -20.717 -15.747 1.00 86.44 601 THR A N 1
ATOM 4745 C CA . THR A 1 601 ? -14.698 -21.679 -16.373 1.00 86.44 601 THR A CA 1
ATOM 4746 C C . THR A 1 601 ? -14.459 -21.782 -17.877 1.00 86.44 601 THR A C 1
ATOM 4748 O O . THR A 1 601 ? -14.368 -22.891 -18.402 1.00 86.44 601 THR A O 1
ATOM 4751 N N . ASP A 1 602 ? -14.260 -20.651 -18.553 1.00 87.38 602 ASP A N 1
ATOM 4752 C CA . ASP A 1 602 ? -13.936 -20.629 -19.981 1.00 87.38 602 ASP A CA 1
ATOM 4753 C C . ASP A 1 602 ? -12.592 -21.316 -20.266 1.00 87.38 602 ASP A C 1
ATOM 4755 O O . ASP A 1 602 ? -12.487 -22.128 -21.185 1.00 87.38 602 ASP A O 1
ATOM 4759 N N . ILE A 1 603 ? -11.574 -21.060 -19.435 1.00 86.88 603 ILE A N 1
ATOM 4760 C CA . ILE A 1 603 ? -10.256 -21.714 -19.538 1.00 86.88 603 ILE A CA 1
ATOM 4761 C C . ILE A 1 603 ? -10.382 -23.228 -19.322 1.00 86.88 603 ILE A C 1
ATOM 4763 O O . ILE A 1 603 ? -9.768 -24.013 -20.044 1.00 86.88 603 ILE A O 1
ATOM 4767 N N . ALA A 1 604 ? -11.185 -23.655 -18.345 1.00 87.12 604 ALA A N 1
ATOM 4768 C CA . ALA A 1 604 ? -11.420 -25.068 -18.076 1.00 87.12 604 ALA A CA 1
ATOM 4769 C C . ALA A 1 604 ? -12.092 -25.774 -19.257 1.00 87.12 604 ALA A C 1
ATOM 4771 O O . ALA A 1 604 ? -11.674 -26.872 -19.623 1.00 87.12 604 ALA A O 1
ATOM 4772 N N . ALA A 1 605 ? -13.070 -25.131 -19.898 1.00 87.81 605 ALA A N 1
ATOM 4773 C CA . ALA A 1 605 ? -13.702 -25.654 -21.104 1.00 87.81 605 ALA A CA 1
ATOM 4774 C C . ALA A 1 605 ? -12.722 -25.725 -22.291 1.00 87.81 605 ALA A C 1
ATOM 4776 O O . ALA A 1 605 ? -12.712 -26.720 -23.014 1.00 87.81 605 ALA A O 1
ATOM 4777 N N . GLU A 1 606 ? -11.874 -24.705 -22.468 1.00 89.44 606 GLU A N 1
ATOM 4778 C CA . GLU A 1 606 ? -10.879 -24.625 -23.550 1.00 89.44 606 GLU A CA 1
ATOM 4779 C C . GLU A 1 606 ? -9.811 -25.730 -23.455 1.00 89.44 606 GLU A C 1
ATOM 4781 O O . GLU A 1 606 ? -9.420 -26.303 -24.472 1.00 89.44 606 GLU A O 1
ATOM 4786 N N . HIS A 1 607 ? -9.361 -26.065 -22.242 1.00 88.81 607 HIS A N 1
ATOM 4787 C CA . HIS A 1 607 ? -8.258 -27.009 -22.011 1.00 88.81 607 HIS A CA 1
ATOM 4788 C C . HIS A 1 607 ? -8.699 -28.394 -21.492 1.00 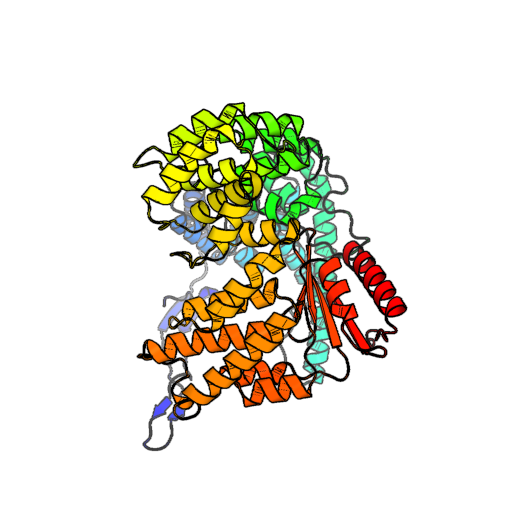88.81 607 HIS A C 1
ATOM 4790 O O . HIS A 1 607 ? -7.870 -29.290 -21.292 1.00 88.81 607 HIS A O 1
ATOM 4796 N N . GLY A 1 608 ? -10.005 -28.605 -21.311 1.00 87.62 608 GLY A N 1
ATOM 4797 C CA . GLY A 1 608 ? -10.575 -29.868 -20.837 1.00 87.62 608 GLY A CA 1
ATOM 4798 C C . GLY A 1 608 ? -10.248 -30.165 -19.372 1.00 87.62 608 GLY A C 1
ATOM 4799 O O . GLY A 1 608 ? -9.868 -31.288 -19.047 1.00 87.62 608 GLY A O 1
ATOM 4800 N N . PHE A 1 609 ? -10.343 -29.166 -18.494 1.00 91.19 609 PHE A N 1
ATOM 4801 C CA . PHE A 1 609 ? -10.184 -29.340 -17.046 1.00 91.19 609 PHE A CA 1
ATOM 4802 C C . PHE A 1 609 ? -11.510 -29.705 -16.373 1.00 91.19 609 PHE A C 1
ATOM 4804 O O . PHE A 1 609 ? -12.582 -29.279 -16.803 1.00 91.19 609 PHE A O 1
ATOM 4811 N N . GLU A 1 610 ? -11.436 -30.451 -15.273 1.00 88.19 610 GLU A N 1
ATOM 4812 C CA . GLU A 1 610 ? -12.593 -30.745 -14.423 1.00 88.19 610 GLU A CA 1
ATOM 4813 C C . GLU A 1 610 ? -12.638 -29.747 -13.261 1.00 88.19 610 GLU A C 1
ATOM 4815 O O . GLU A 1 610 ? -11.749 -29.740 -12.409 1.00 88.19 610 GLU A O 1
ATOM 4820 N N . LEU A 1 611 ? -13.671 -28.903 -13.202 1.00 85.00 611 LEU A N 1
ATOM 4821 C CA . LEU A 1 611 ? -13.882 -28.008 -12.062 1.00 85.00 611 LEU A CA 1
ATOM 4822 C C . LEU A 1 611 ? -14.605 -28.750 -10.934 1.00 85.00 611 LEU A C 1
ATOM 4824 O O . LEU A 1 611 ? -15.747 -29.181 -11.097 1.00 85.00 611 LEU A O 1
ATOM 4828 N N . ALA A 1 612 ? -13.952 -28.873 -9.782 1.00 77.62 612 ALA A N 1
ATOM 4829 C CA . ALA A 1 612 ? -14.577 -29.377 -8.567 1.00 77.62 612 ALA A CA 1
ATOM 4830 C C . ALA A 1 612 ? -15.400 -28.266 -7.889 1.00 77.62 612 ALA A C 1
ATOM 4832 O O . ALA A 1 612 ? -14.942 -27.131 -7.756 1.00 77.62 612 ALA A O 1
ATOM 4833 N N . GLN A 1 613 ? -16.625 -28.596 -7.472 1.00 57.06 613 GLN A N 1
ATOM 4834 C CA . GLN A 1 613 ? -17.498 -27.714 -6.689 1.00 57.06 613 GLN A CA 1
ATOM 4835 C C . GLN A 1 613 ? -17.182 -27.857 -5.191 1.00 57.06 613 GLN A C 1
ATOM 4837 O O . GLN A 1 613 ? -16.783 -28.948 -4.773 1.00 57.06 613 GLN A O 1
ATOM 4842 N N . PRO A 1 614 ? -17.393 -26.811 -4.371 1.00 49.69 614 PRO A N 1
ATOM 4843 C CA . PRO A 1 614 ? -17.308 -26.950 -2.924 1.00 49.69 614 PRO A CA 1
ATOM 4844 C C . PRO A 1 614 ? -18.305 -28.017 -2.454 1.00 49.69 614 PRO A C 1
ATOM 4846 O O . PRO A 1 614 ? -19.502 -27.912 -2.728 1.00 49.69 614 PRO A O 1
ATOM 4849 N N . GLU A 1 615 ? -17.833 -29.040 -1.735 1.00 29.67 615 GLU A N 1
ATOM 4850 C CA . GLU A 1 615 ? -18.744 -29.827 -0.907 1.00 29.67 615 GLU A CA 1
ATOM 4851 C C . GLU A 1 615 ? -19.375 -28.863 0.110 1.00 29.67 615 GLU A C 1
ATOM 4853 O O . GLU A 1 615 ? -18.649 -28.063 0.713 1.00 29.67 615 GLU A O 1
ATOM 4858 N N . PRO A 1 616 ? -20.706 -28.882 0.297 1.00 26.20 616 PRO A N 1
ATOM 4859 C CA . PRO A 1 616 ? -21.321 -28.126 1.372 1.00 26.20 616 PRO A CA 1
ATOM 4860 C C . PRO A 1 616 ? -20.699 -28.601 2.685 1.00 26.20 616 PRO A C 1
ATOM 4862 O O . PRO A 1 616 ? -20.843 -29.759 3.075 1.00 26.20 616 PRO A O 1
ATOM 4865 N N . VAL A 1 617 ? -19.959 -27.706 3.338 1.00 29.20 617 VAL A N 1
ATOM 4866 C CA . VAL A 1 617 ? -19.461 -27.930 4.691 1.00 29.20 617 VAL A CA 1
ATOM 4867 C C . VAL A 1 617 ? -20.698 -27.997 5.586 1.00 29.20 617 VAL A C 1
ATOM 4869 O O . VAL A 1 617 ? -21.371 -26.985 5.778 1.00 29.20 617 VAL A O 1
ATOM 4872 N N . ASN A 1 618 ? -21.035 -29.210 6.025 1.00 28.25 618 ASN A N 1
ATOM 4873 C CA . ASN A 1 618 ? -22.102 -29.479 6.991 1.00 28.25 618 ASN A CA 1
ATOM 4874 C C . ASN A 1 618 ? -21.741 -28.988 8.391 1.00 28.25 618 ASN A C 1
ATOM 4876 O O . ASN A 1 618 ? -20.560 -29.146 8.783 1.00 28.25 618 ASN A O 1
#

Secondary structure (DSSP, 8-state):
----GGGT----S-EEEEE--EEEEEEEE-SS-EEEEEEEPPPEEEEE-PPPHHHHHHHHHHHHHHHH-TT--HHHHHHHHHHHHHH--HHHHHHHHHHHHHSTTS--HHHHHHHHH-S-HHHHHHHHHHHTT-TT----HHHHHHHHHHHHHHHSPPPPPPPSS-HHHHHHHHHHHHHHHHHHHHHHHHHHHHHHHHGGG--HHHHHHHHHHHHHPPP--TTS--TTTT--HHHHHHHHTTS-HHHHHHHHHHSHHHH-SGGGHHHHHHHHT-S--SSTTHHHHHHHHHHHH-HHHHHHHHHHHHHS--EETTEESS-HHHHTTSS-S--GGGHHHHHHHHHSTT-SSHHHHHHHHHHH--GGGHHHHHHHHHHTTT---HHHHHHHHHHHHHH-HHHHHHHHHS--SS---HHHHHHHHHTT-HHHHHHHHHHHTT-SSHHHHHHHHHHHHHH--HHHHHHHHHHHHHHHHHHGGGGGG-S--TT--HHHHHHHHHHHHHHHHHHH-TT----HHHHHHHHHH--GGGHHHHGGGSPPSSEEEEEEEETTEEEEEETTEEESSHHHHHHHHTTSPTT-EEEEEE-S-HHHHHHHHHHHHHHHHHHT-EEEPPP---

pLDDT: mean 87.84, std 10.44, range [26.2, 98.12]

Radius of gyration: 31.68 Å; chains: 1; bounding box: 63×59×84 Å

Sequence (618 aa):
MREDLNEWVAVDKPGHYFLYVTSGRVARRTASKAEPMELRSNDLEFDVVAADAAWQQQTLSSAIATLNMGSSTEAEKAAALRVLRFLDTPASVHELVFRLGTRGDRSGWNEIAGLAASRYQKLVVQELEQQMSGPDIALTNDYLYILGKQKLQLDHDPLPPYPQKDAEQQKIWSERMQAWEKELKALQDSLYEKTAMLVAGKRGEARAQTVQTLLLRPSNGHSDAKPLAGLPPGEVAAAFLNLTQDQQWNLLMSFWERLKDPAMSVPLEKVARQPNMSHQMLRDLALRRLYDLDPSEATPIILEEIQHPHLENGIFAVKGETLGLLPNETLPQFDQMLAARIEEKNSRTRSLDAQLIGRYSTKEILPKVKSVFESAGGGWDCVSEDGFVVYFLRVDVNYGVKRLEKKPPTGCMTNALRAITKMQLWTEVEPAIIARLNDADLNWARQAAETLAKYGSKQAEKALWDRLRKFHEQWSGRGNELSMRPGLRSDANEAIGFQFGLVEAIGKAPAWLLTDDEITELENMTLGQERDNVKQWHWKSTVNVNVSFAGDQIISSMNQYTATDVSSLKAKLAQYPSGTKLWLNIFGSPEHVASVHATITDIAAEHGFELAQPEPVN

Foldseek 3Di:
DDDDPLVPDDPQDWDKDKDKDKDQPAFDDDPPDTHGDIDMDDIDIDTDDHDDPVNLVVLLVVLVVLCPDPPHDPVSVVVSLLSLLSSQDLSSLLVLLQCQFQVFPDDSVSSLNSQQPHPPLVSNLVSLVVCLLPQRGACAPSSLLSNLVSVLPVVDDDQDPQDDPDPVSNVVSVVVVVVSVVSSVVSSLVVLVVLLVRLVSYDASSSLNSLLRLLPDDDPAPPRQLSCNNPDLLSNLVSLLRHALVSNQCCLQARVVSNQDLSNLVVLLVLLPDLDDPDLASNQSSLQSNCVRPVPSSVVSLVVCLQPFHADVLHTSHALVSSLPDPDQADAVCQVVLLVLCVDPPRSCQLSSLQNLLRHHALPCVVSLVCSCCVCVLQDDQSNSLSSLSNCCVHPVVVSLVVLLDDHPHLHNVVSLVSCVVVVNVVSNLVSLLVQCPPPQLVSVLSSLLSCLERNAPVSLVSLVVSLQVLLVVCVVPLVLLEDDPPRDPVSVSSVSNLVSSLCSNPERLNAHDDLVRLVVSLVSRGDPVSVVSVQQRDDQAWEWEWEDRPPWIWIDTRSYIDTHLVSVLSNLLNDAAAHEYEYHYDDHVVVVVVSVVSVVVSCVVRNYHYDDDDPPD